Protein 3SJR (pdb70)

Organism: Chromobacterium violaceum (strain ATCC 12472 / DSM 30191 / JCM 1249 / CCUG 213 / NBRC 12614 / NCIMB 9131 / NCTC 9757 / MK) (NCBI:txid243365)

Solvent-accessible surface area: 23438 Å² total

Nearest PDB structures (foldseek):
  3sjr-assembly2_D  TM=1.009E+00  e=3.126E-13  Chromobacterium violaceum
  3sjr-assembly2_C  TM=8.314E-01  e=2.155E-11  Chromobacterium violaceum
  3sjr-assembly1_B  TM=8.268E-01  e=4.078E-11  Chromobacterium violaceum
  3sjr-assembly1_A  TM=8.185E-01  e=9.184E-11  Chromobacterium violaceum
  3sjr-assembly1_B  TM=1.009E+00  e=9.139E-14  Chromobacterium violaceum

Sequence (458 aa):
ISLSQGAQAAALLFSAADQISRLAELDIEPVRLPESELTGDSHSQHLLLGEILELYRQQHPDWTAPAIRQAFAPLARAGLERGYQEACQVLRQLNVYTPAVAGQLQGLLLLTQRLFEERLQIAISLSQGAQAAALLFSAADQISRLAELDIETGDSHSQHLLLGEILELYRQQHPDWTAPAIRQAFAPLARAGLERGYQEACQVLRQLNVYTPAVAGQLQGLLLLTQRLFEERLQIASLSQGAQAAALLFSAADQISRLAELDSELTGDSHSQHLLLGEILELYRQQHPDWTAPAIRQAFAPLARAGLERGYQEACQVLRQLNVYTPAVAGQLQGLLLLTQRLFEERLQIALSQGAQAAALLFSAADQISRLAELDDSHSQHLLLGEILELYRQQHPDWTAPAIRQAFAPLARAGLERGYQEACQVLRQLNVYTPAVAGQLQGLLLLTQRLFEERLQI

CATH classification: 1.10.132.90

Secondary structure (DSSP, 8-state):
-TTHHHHHHHHHHHHH--HHHHHTT--PPPP--TT------HHHHHHHH-----HHHHT-SSS-HHHHHHHHHHHHHHHHHHHHHHHHHHHHHTT---HHHHHHHHHHHHHHHHHHHHHTT--/-HHHHHHHHHHHHHHH--HHHHHTT-------HHHHHHHH-----HHHHT-SSS-HHHHHHHHHHHHHHHHHHHHHHHHHHHHHTT---HHHHHHHHHHHHHHHHHHHHHHH--/-THHHHHHHHHHHHH--HHHHHTT--------HHHHHHHH-----HHHHT-TTS-HHHHHHHHHHHHHHHHHHHHHHHHHHHHHTT---HHHHHHHHHHHHHHHHHHHHHHH--/-HHHHHHHHHHHHH--HHHHHTT---HHHHHHHH-----HHHHT-TTS-HHHHHHHHHHHHHHHHHHHHHHHHHHHHHTT---HHHHHHHHHHHHHHHHHHHHHTT-

Foldseek 3Di:
DPVLVVVVVVVVVVLVCVVVCVVVVVPDDQFADPDDPDDDDVLLSSVSSCCVVCVLCVVCVVDDPLVSLVVVLVVSVVVLVVVLVVVQVSCVVVVNNDPVNVVVSVVSSVSNNVRVVRSSVDD/DVVLVVVVVVVVCVLVVCVVCVVVVPDDPPDDDLLVSVLSCVVVCVVCVVCVPDDPLRVLVVCLVVSLVVLVVVLVVVVVSCVVVVNCDPVNNVVSVVSSVVSNVVNVVVSVPD/DCLVVVVVVVVVVVVVCVVCVVVVHDVVDDDDPVLVVLLVVCVVCVQCVVVVPDDLVVCLVVCLVVSLVVLVVVLVVVQVSCVVVVNNDPVNVVVSVVSSVSSNVVNVVVSVDD/DVVVVVVVVVVQLVVVVVCVVVVHDVSVLVSVLVCCVVVVQCVVCVPDDPLVSLVVVLVVSLVVLVVVLVVVLVVCVVVVNNDPVVVVVSVCSSVVNNVVNVVVSPD

Structure (mmCIF, N/CA/C/O backbone):
data_3SJR
#
_entry.id   3SJR
#
_cell.length_a   95.366
_cell.length_b   109.471
_cell.length_c   151.599
_cell.angle_alpha   90.000
_cell.angle_beta   90.000
_cell.angle_gamma   90.000
#
_symmetry.space_group_name_H-M   'C 2 2 21'
#
loop_
_entity.id
_entity.type
_entity.pdbx_description
1 polymer 'Uncharacterized protein'
2 water water
#
loop_
_atom_site.group_PDB
_atom_site.id
_atom_site.type_symbol
_atom_site.label_atom_id
_atom_site.label_alt_id
_atom_site.label_comp_id
_atom_site.label_asym_id
_atom_site.label_entity_id
_atom_site.label_seq_id
_atom_site.pdbx_PDB_ins_code
_atom_site.Cartn_x
_atom_site.Cartn_y
_atom_site.Cartn_z
_atom_site.occupancy
_atom_site.B_iso_or_equiv
_atom_site.auth_seq_id
_atom_site.auth_comp_id
_atom_site.auth_asym_id
_atom_site.auth_atom_id
_atom_site.pdbx_PDB_model_num
ATOM 1 N N . ILE A 1 50 ? 0.995 11.384 121.551 1.00 90.88 47 ILE A N 1
ATOM 2 C CA . ILE A 1 50 ? 2.280 10.984 122.218 1.00 90.62 47 ILE A CA 1
ATOM 3 C C . ILE A 1 50 ? 2.052 9.746 123.118 1.00 89.92 47 ILE A C 1
ATOM 4 O O . ILE A 1 50 ? 2.848 9.476 124.038 1.00 90.52 47 ILE A O 1
ATOM 9 N N . SER A 1 51 ? 0.970 9.000 122.849 1.00 136.80 48 SER A N 1
ATOM 10 C CA . SER A 1 51 ? 0.596 7.824 123.658 1.00 130.97 48 SER A CA 1
ATOM 11 C C . SER A 1 51 ? 1.175 6.506 123.124 1.00 129.21 48 SER A C 1
ATOM 12 O O . SER A 1 51 ? 0.450 5.534 122.857 1.00 128.49 48 SER A O 1
ATOM 15 N N . LEU A 1 52 ? 2.496 6.495 122.964 1.00 128.20 49 LEU A N 1
ATOM 16 C CA . LEU A 1 52 ? 3.260 5.260 122.855 1.00 125.40 49 LEU A CA 1
ATOM 17 C C . LEU A 1 52 ? 3.243 4.685 124.252 1.00 119.61 49 LEU A C 1
ATOM 18 O O . LEU A 1 52 ? 3.528 3.509 124.472 1.00 117.55 49 LEU A O 1
ATOM 23 N N . SER A 1 53 ? 2.911 5.575 125.183 1.00 117.00 50 SER A N 1
ATOM 24 C CA . SER A 1 53 ? 2.674 5.295 126.588 1.00 112.37 50 SER A CA 1
ATOM 25 C C . SER A 1 53 ? 1.625 4.203 126.839 1.00 108.93 50 SER A C 1
ATOM 26 O O . SER A 1 53 ? 1.796 3.369 127.726 1.00 106.57 50 SER A O 1
ATOM 29 N N . GLN A 1 54 ? 0.540 4.199 126.073 1.00 108.59 51 GLN A N 1
ATOM 30 C CA . GLN A 1 54 ? -0.450 3.140 126.241 1.00 105.90 51 GLN A CA 1
ATOM 31 C C . GLN A 1 54 ? -0.042 1.861 125.504 1.00 104.08 51 GLN A C 1
ATOM 32 O O . GLN A 1 54 ? -0.567 0.785 125.782 1.00 102.72 51 GLN A O 1
ATOM 38 N N . GLY A 1 55 ? 0.904 1.987 124.579 1.00 104.17 52 GLY A N 1
ATOM 39 C CA . GLY A 1 55 ? 1.546 0.829 123.970 1.00 102.13 52 GLY A CA 1
ATOM 40 C C . GLY A 1 55 ? 2.469 0.156 124.966 1.00 98.04 52 GLY A C 1
ATOM 41 O O . GLY A 1 55 ? 2.422 -1.051 125.154 1.00 96.39 52 GLY A O 1
ATOM 42 N N . ALA A 1 56 ? 3.302 0.948 125.627 1.00 97.00 53 ALA A N 1
ATOM 43 C CA . ALA A 1 56 ? 4.251 0.423 126.611 1.00 94.49 53 ALA A CA 1
ATOM 44 C C . ALA A 1 56 ? 3.575 -0.405 127.701 1.00 91.01 53 ALA A C 1
ATOM 45 O O . ALA A 1 56 ? 4.023 -1.495 128.023 1.00 90.06 53 ALA A O 1
ATOM 47 N N . GLN A 1 57 ? 2.487 0.120 128.244 1.00 89.76 54 GLN A N 1
ATOM 48 C CA . GLN A 1 57 ? 1.720 -0.540 129.299 1.00 87.51 54 GLN A CA 1
ATOM 49 C C . GLN A 1 57 ? 1.155 -1.896 128.861 1.00 85.46 54 GLN A C 1
ATOM 50 O O . GLN A 1 57 ? 1.136 -2.858 129.632 1.00 84.03 54 GLN A O 1
ATOM 56 N N . ALA A 1 58 ? 0.692 -1.948 127.620 1.00 85.30 55 ALA A N 1
ATOM 57 C CA . ALA A 1 58 ? 0.170 -3.168 127.051 1.00 84.27 55 ALA A CA 1
ATOM 58 C C . ALA A 1 58 ? 1.275 -4.200 127.065 1.00 82.31 55 ALA A C 1
ATOM 59 O O . ALA A 1 58 ? 1.146 -5.256 127.686 1.00 80.94 55 ALA A O 1
ATOM 61 N N . ALA A 1 59 ? 2.374 -3.859 126.401 1.00 82.36 56 ALA A N 1
ATOM 62 C CA . ALA A 1 59 ? 3.501 -4.752 126.239 1.00 81.17 56 ALA A CA 1
ATOM 63 C C . ALA A 1 59 ? 4.013 -5.258 127.575 1.00 78.87 56 ALA A C 1
ATOM 64 O O . ALA A 1 59 ? 4.449 -6.392 127.672 1.00 78.10 56 ALA A O 1
ATOM 66 N N . ALA A 1 60 ? 3.952 -4.417 128.604 1.00 78.10 57 ALA A N 1
ATOM 67 C CA . ALA A 1 60 ? 4.517 -4.755 129.905 1.00 77.14 57 ALA A CA 1
ATOM 68 C C . ALA A 1 60 ? 3.659 -5.817 130.525 1.00 75.48 57 ALA A C 1
ATOM 69 O O . ALA A 1 60 ? 4.160 -6.843 130.979 1.00 75.89 57 ALA A O 1
ATOM 71 N N . LEU A 1 61 ? 2.355 -5.579 130.508 1.00 74.40 58 LEU A N 1
ATOM 72 C CA . LEU A 1 61 ? 1.390 -6.549 130.998 1.00 73.27 58 LEU A CA 1
ATOM 73 C C . LEU A 1 61 ? 1.565 -7.928 130.358 1.00 71.98 58 LEU A C 1
ATOM 74 O O . LEU A 1 61 ? 1.625 -8.933 131.054 1.00 71.53 58 LEU A O 1
ATOM 79 N N . LEU A 1 62 ? 1.665 -7.963 129.034 1.00 71.83 59 LEU A N 1
ATOM 80 C CA . LEU A 1 62 ? 1.961 -9.194 128.312 1.00 71.25 59 LEU A CA 1
ATOM 81 C C . LEU A 1 62 ? 3.299 -9.799 128.769 1.00 71.28 59 LEU A C 1
ATOM 82 O O . LEU A 1 62 ? 3.395 -11.008 129.034 1.00 70.90 59 LEU A O 1
ATOM 87 N N . PHE A 1 63 ? 4.325 -8.957 128.889 1.00 72.16 60 PHE A N 1
ATOM 88 C CA . PHE A 1 63 ? 5.645 -9.459 129.244 1.00 72.65 60 PHE A CA 1
ATOM 89 C C . PHE A 1 63 ? 5.570 -10.170 130.570 1.00 72.69 60 PHE A C 1
ATOM 90 O O . PHE A 1 63 ? 5.967 -11.328 130.687 1.00 72.63 60 PHE A O 1
ATOM 98 N N . SER A 1 64 ? 5.047 -9.451 131.555 1.00 73.05 61 SER A N 1
ATOM 99 C CA . SER A 1 64 ? 5.026 -9.913 132.919 1.00 74.59 61 SER A CA 1
ATOM 100 C C . SER A 1 64 ? 4.146 -11.154 133.063 1.00 73.83 61 SER A C 1
ATOM 101 O O . SER A 1 64 ? 4.488 -12.082 133.799 1.00 75.17 61 SER A O 1
ATOM 104 N N . ALA A 1 65 ? 3.023 -11.192 132.353 1.00 72.35 62 ALA A N 1
ATOM 105 C CA . ALA A 1 65 ? 2.117 -12.292 132.546 1.00 72.07 62 ALA A CA 1
ATOM 106 C C . ALA A 1 65 ? 2.754 -13.515 131.928 1.00 71.98 62 ALA A C 1
ATOM 107 O O . ALA A 1 65 ? 2.800 -14.577 132.555 1.00 72.92 62 ALA A O 1
ATOM 109 N N . ALA A 1 66 ? 3.294 -13.349 130.723 1.00 71.89 63 ALA A N 1
ATOM 110 C CA . ALA A 1 66 ? 3.840 -14.474 129.962 1.00 72.24 63 ALA A CA 1
ATOM 111 C C . ALA A 1 66 ? 5.059 -15.084 130.636 1.00 73.82 63 ALA A C 1
ATOM 112 O O . ALA A 1 66 ? 5.174 -16.297 130.775 1.00 74.25 63 ALA A O 1
ATOM 122 N N . ASP A 1 68 ? 5.705 -15.136 133.568 1.00 78.75 65 ASP A N 1
ATOM 123 C CA . ASP A 1 68 ? 5.175 -15.947 134.657 1.00 80.52 65 ASP A CA 1
ATOM 124 C C . ASP A 1 68 ? 4.654 -17.288 134.147 1.00 78.73 65 ASP A C 1
ATOM 125 O O . ASP A 1 68 ? 5.102 -18.360 134.574 1.00 80.25 65 ASP A O 1
ATOM 130 N N . GLN A 1 69 ? 3.699 -17.210 133.234 1.00 75.95 66 GLN A N 1
ATOM 131 C CA . GLN A 1 69 ? 3.014 -18.381 132.769 1.00 74.83 66 GLN A CA 1
ATOM 132 C C . GLN A 1 69 ? 4.005 -19.403 132.299 1.00 74.52 66 GLN A C 1
ATOM 133 O O . GLN A 1 69 ? 3.940 -20.556 132.714 1.00 75.87 66 GLN A O 1
ATOM 139 N N . ILE A 1 70 ? 4.933 -18.970 131.455 1.00 73.53 67 ILE A N 1
ATOM 140 C CA . ILE A 1 70 ? 5.904 -19.864 130.866 1.00 73.57 67 ILE A CA 1
ATOM 141 C C . ILE A 1 70 ? 6.840 -20.397 131.926 1.00 76.10 67 ILE A C 1
ATOM 142 O O . ILE A 1 70 ? 6.995 -21.598 132.056 1.00 76.86 67 ILE A O 1
ATOM 147 N N . SER A 1 71 ? 7.445 -19.509 132.704 1.00 78.22 68 SER A N 1
ATOM 148 C CA . SER A 1 71 ? 8.359 -19.937 133.758 1.00 81.75 68 SER A CA 1
ATOM 149 C C . SER A 1 71 ? 7.711 -21.024 134.602 1.00 82.34 68 SER A C 1
ATOM 150 O O . SER A 1 71 ? 8.385 -21.951 135.044 1.00 85.01 68 SER A O 1
ATOM 153 N N . ARG A 1 72 ? 6.403 -20.917 134.805 1.00 80.76 69 ARG A N 1
ATOM 154 C CA . ARG A 1 72 ? 5.669 -21.933 135.554 1.00 82.68 69 ARG A CA 1
ATOM 155 C C . ARG A 1 72 ? 5.540 -23.249 134.789 1.00 81.10 69 ARG A C 1
ATOM 156 O O . ARG A 1 72 ? 5.770 -24.328 135.330 1.00 82.49 69 ARG A O 1
ATOM 164 N N . LEU A 1 73 ? 5.168 -23.134 133.521 1.00 78.75 70 LEU A N 1
ATOM 165 C CA . LEU A 1 73 ? 4.860 -24.277 132.688 1.00 78.26 70 LEU A CA 1
ATOM 166 C C . LEU A 1 73 ? 6.099 -25.100 132.340 1.00 80.27 70 LEU A C 1
ATOM 167 O O . LEU A 1 73 ? 6.023 -26.319 132.110 1.00 80.61 70 LEU A O 1
ATOM 172 N N . ALA A 1 74 ? 7.242 -24.425 132.326 1.00 82.41 71 ALA A N 1
ATOM 173 C CA . ALA A 1 74 ? 8.506 -25.052 132.029 1.00 85.33 71 ALA A CA 1
ATOM 174 C C . ALA A 1 74 ? 9.150 -25.605 133.291 1.00 89.91 71 ALA A C 1
ATOM 175 O O . ALA A 1 74 ? 10.246 -26.155 133.241 1.00 92.86 71 ALA A O 1
ATOM 177 N N . GLU A 1 75 ? 8.464 -25.468 134.422 1.00 92.01 72 GLU A N 1
ATOM 178 C CA . GLU A 1 75 ? 8.968 -25.944 135.708 1.00 97.97 72 GLU A CA 1
ATOM 179 C C . GLU A 1 75 ? 10.335 -25.331 136.021 1.00 103.16 72 GLU A C 1
ATOM 180 O O . GLU A 1 75 ? 11.146 -25.885 136.773 1.00 107.93 72 GLU A O 1
ATOM 186 N N . LEU A 1 76 ? 10.572 -24.167 135.421 1.00 103.38 73 LEU A N 1
ATOM 187 C CA . LEU A 1 76 ? 11.737 -23.354 135.733 1.00 109.01 73 LEU A CA 1
ATOM 188 C C . LEU A 1 76 ? 11.507 -22.651 137.054 1.00 113.11 73 LEU A C 1
ATOM 189 O O . LEU A 1 76 ? 12.466 -22.267 137.733 1.00 118.89 73 LEU A O 1
ATOM 194 N N . ASP A 1 77 ? 10.227 -22.479 137.391 1.00 111.54 74 ASP A N 1
ATOM 195 C CA . ASP A 1 77 ? 9.774 -22.007 138.705 1.00 115.80 74 ASP A CA 1
ATOM 196 C C . ASP A 1 77 ? 10.740 -22.427 139.858 1.00 123.72 74 ASP A C 1
ATOM 197 O O . ASP A 1 77 ? 10.595 -23.492 140.482 1.00 126.51 74 ASP A O 1
ATOM 202 N N . ILE A 1 78 ? 11.748 -21.587 140.094 1.00 114.57 75 ILE A N 1
ATOM 203 C CA . ILE A 1 78 ? 12.783 -21.845 141.095 1.00 114.28 75 ILE A CA 1
ATOM 204 C C . ILE A 1 78 ? 12.210 -21.486 142.466 1.00 114.00 75 ILE A C 1
ATOM 205 O O . ILE A 1 78 ? 11.602 -20.423 142.630 1.00 112.61 75 ILE A O 1
ATOM 210 N N . GLU A 1 79 ? 12.384 -22.377 143.441 1.00 115.92 76 GLU A N 1
ATOM 211 C CA . GLU A 1 79 ? 11.953 -22.109 144.818 1.00 115.92 76 GLU A CA 1
ATOM 212 C C . GLU A 1 79 ? 12.621 -20.817 145.333 1.00 112.45 76 GLU A C 1
ATOM 213 O O . GLU A 1 79 ? 13.854 -20.694 145.282 1.00 111.61 76 GLU A O 1
ATOM 219 N N . PRO A 1 80 ? 11.814 -19.842 145.804 1.00 110.85 77 PRO A N 1
ATOM 220 C CA . PRO A 1 80 ? 12.362 -18.528 146.206 1.00 107.75 77 PRO A CA 1
ATOM 221 C C . PRO A 1 80 ? 13.506 -18.649 147.222 1.00 107.08 77 PRO A C 1
ATOM 222 O O . PRO A 1 80 ? 13.317 -19.207 148.310 1.00 108.82 77 PRO A O 1
ATOM 226 N N . VAL A 1 81 ? 14.684 -18.140 146.863 1.00 104.82 78 VAL A N 1
ATOM 227 C CA . VAL A 1 81 ? 15.865 -18.244 147.733 1.00 103.89 78 VAL A CA 1
ATOM 228 C C . VAL A 1 81 ? 15.855 -17.151 148.811 1.00 101.83 78 VAL A C 1
ATOM 229 O O . VAL A 1 81 ? 15.742 -15.960 148.496 1.00 99.70 78 VAL A O 1
ATOM 233 N N . ARG A 1 82 ? 15.966 -17.572 150.075 1.00 102.13 79 ARG A N 1
ATOM 234 C CA . ARG A 1 82 ? 15.820 -16.673 151.223 1.00 100.52 79 ARG A CA 1
ATOM 235 C C . ARG A 1 82 ? 16.827 -16.893 152.336 1.00 101.20 79 ARG A C 1
ATOM 236 O O . ARG A 1 82 ? 17.264 -18.011 152.574 1.00 102.91 79 ARG A O 1
ATOM 244 N N . LEU A 1 83 ? 17.177 -15.808 153.025 1.00 100.01 80 LEU A N 1
ATOM 245 C CA . LEU A 1 83 ? 17.865 -15.894 154.312 1.00 100.94 80 LEU A CA 1
ATOM 246 C C . LEU A 1 83 ? 16.992 -16.681 155.272 1.00 102.50 80 LEU A C 1
ATOM 247 O O . LEU A 1 83 ? 15.846 -16.294 155.511 1.00 102.06 80 LEU A O 1
ATOM 252 N N . PRO A 1 84 ? 17.525 -17.787 155.822 1.00 104.62 81 PRO A N 1
ATOM 253 C CA . PRO A 1 84 ? 16.795 -18.656 156.757 1.00 106.68 81 PRO A CA 1
ATOM 254 C C . PRO A 1 84 ? 16.099 -17.880 157.874 1.00 106.69 81 PRO A C 1
ATOM 255 O O . PRO A 1 84 ? 15.017 -18.274 158.308 1.00 107.84 81 PRO A O 1
ATOM 259 N N . GLU A 1 85 ? 16.706 -16.777 158.313 1.00 105.47 82 GLU A N 1
ATOM 260 C CA . GLU A 1 85 ? 16.124 -15.935 159.354 1.00 105.35 82 GLU A CA 1
ATOM 261 C C . GLU A 1 85 ? 15.747 -14.535 158.887 1.00 102.40 82 GLU A C 1
ATOM 262 O O . GLU A 1 85 ? 15.949 -13.560 159.603 1.00 102.77 82 GLU A O 1
ATOM 268 N N . SER A 1 86 ? 15.190 -14.437 157.692 1.00 99.84 83 SER A N 1
ATOM 269 C CA . SER A 1 86 ? 14.716 -13.164 157.188 1.00 97.27 83 SER A CA 1
ATOM 270 C C . SER A 1 86 ? 13.675 -12.588 158.139 1.00 97.53 83 SER A C 1
ATOM 271 O O . SER A 1 86 ? 12.759 -13.279 158.564 1.00 98.71 83 SER A O 1
ATOM 274 N N . GLU A 1 87 ? 13.830 -11.319 158.484 1.00 96.86 84 GLU A N 1
ATOM 275 C CA . GLU A 1 87 ? 12.832 -10.622 159.293 1.00 97.12 84 GLU A CA 1
ATOM 276 C C . GLU A 1 87 ? 11.746 -10.022 158.397 1.00 94.78 84 GLU A C 1
ATOM 277 O O . GLU A 1 87 ? 10.724 -9.529 158.888 1.00 95.45 84 GLU A O 1
ATOM 279 N N . LEU A 1 88 ? 11.979 -10.085 157.084 1.00 92.09 85 LEU A N 1
ATOM 280 C CA . LEU A 1 88 ? 11.143 -9.449 156.072 1.00 89.41 85 LEU A CA 1
ATOM 281 C C . LEU A 1 88 ? 10.090 -10.383 155.524 1.00 89.09 85 LEU A C 1
ATOM 282 O O . LEU A 1 88 ? 10.343 -11.563 155.328 1.00 90.14 85 LEU A O 1
ATOM 287 N N . THR A 1 89 ? 8.912 -9.849 155.245 1.00 88.03 86 THR A N 1
ATOM 288 C CA . THR A 1 89 ? 7.899 -10.622 154.555 1.00 88.10 86 THR A CA 1
ATOM 289 C C . THR A 1 89 ? 7.627 -9.997 153.184 1.00 86.05 86 THR A C 1
ATOM 290 O O . THR A 1 89 ? 7.324 -8.809 153.096 1.00 85.42 86 THR A O 1
ATOM 292 N N . GLY A 1 90 ? 7.766 -10.784 152.120 1.00 85.27 87 GLY A N 1
ATOM 293 C CA . GLY A 1 90 ? 7.449 -10.322 150.764 1.00 83.66 87 GLY A CA 1
ATOM 294 C C . GLY A 1 90 ? 5.994 -10.554 150.394 1.00 84.57 87 GLY A C 1
ATOM 295 O O . GLY A 1 90 ? 5.228 -11.070 151.193 1.00 86.40 87 GLY A O 1
ATOM 296 N N . ASP A 1 91 ? 5.606 -10.136 149.192 1.00 83.66 88 ASP A N 1
ATOM 297 C CA . ASP A 1 91 ? 4.300 -10.456 148.610 1.00 84.60 88 ASP A CA 1
ATOM 298 C C . ASP A 1 91 ? 4.565 -11.058 147.249 1.00 84.46 88 ASP A C 1
ATOM 299 O O . ASP A 1 91 ? 5.713 -11.280 146.886 1.00 83.33 88 ASP A O 1
ATOM 304 N N . SER A 1 92 ? 3.519 -11.326 146.481 1.00 86.04 89 SER A N 1
ATOM 305 C CA . SER A 1 92 ? 3.731 -11.984 145.197 1.00 86.55 89 SER A CA 1
ATOM 306 C C . SER A 1 92 ? 4.466 -11.065 144.234 1.00 84.31 89 SER A C 1
ATOM 307 O O . SER A 1 92 ? 5.321 -11.514 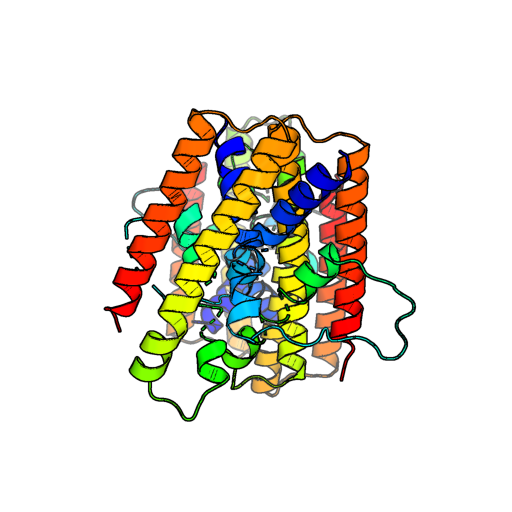143.483 1.00 84.32 89 SER A O 1
ATOM 310 N N . HIS A 1 93 ? 4.159 -9.776 144.285 1.00 83.04 90 HIS A N 1
ATOM 311 C CA . HIS A 1 93 ? 4.829 -8.801 143.425 1.00 81.30 90 HIS A CA 1
ATOM 312 C C . HIS A 1 93 ? 6.326 -8.829 143.577 1.00 79.00 90 HIS A C 1
ATOM 313 O O . HIS A 1 93 ? 7.045 -8.930 142.585 1.00 78.71 90 HIS A O 1
ATOM 320 N N . SER A 1 94 ? 6.782 -8.747 144.819 1.00 77.64 91 SER A N 1
ATOM 321 C CA . SER A 1 94 ? 8.203 -8.791 145.116 1.00 76.32 91 SER A CA 1
ATOM 322 C C . SER A 1 94 ? 8.787 -10.150 144.754 1.00 76.77 91 SER A C 1
ATOM 323 O O . SER A 1 94 ? 9.933 -10.242 144.313 1.00 76.22 91 SER A O 1
ATOM 326 N N . GLN A 1 95 ? 7.983 -11.194 144.933 1.00 78.04 92 GLN A N 1
ATOM 327 C CA . GLN A 1 95 ? 8.440 -12.552 144.749 1.00 78.89 92 GLN A CA 1
ATOM 328 C C . GLN A 1 95 ? 8.707 -12.789 143.276 1.00 78.73 92 GLN A C 1
ATOM 329 O O . GLN A 1 95 ? 9.719 -13.385 142.908 1.00 78.72 92 GLN A O 1
ATOM 335 N N . HIS A 1 96 ? 7.781 -12.315 142.447 1.00 78.95 93 HIS A N 1
ATOM 336 C CA . HIS A 1 96 ? 7.885 -12.367 140.997 1.00 79.06 93 HIS A CA 1
ATOM 337 C C . HIS A 1 96 ? 9.215 -11.710 140.651 1.00 77.21 93 HIS A C 1
ATOM 338 O O . HIS A 1 96 ? 10.090 -12.337 140.053 1.00 76.99 93 HIS A O 1
ATOM 345 N N . LEU A 1 97 ? 9.374 -10.464 141.103 1.00 75.85 94 LEU A N 1
ATOM 346 C CA . LEU A 1 97 ? 10.560 -9.662 140.851 1.00 74.22 94 LEU A CA 1
ATOM 347 C C . LEU A 1 97 ? 11.851 -10.372 141.220 1.00 73.89 94 LEU A C 1
ATOM 348 O O . LEU A 1 97 ? 12.766 -10.438 140.412 1.00 74.17 94 LEU A O 1
ATOM 353 N N . LEU A 1 98 ? 11.921 -10.914 142.429 1.00 73.85 95 LEU A N 1
ATOM 354 C CA . LEU A 1 98 ? 13.075 -11.697 142.841 1.00 74.04 95 LEU A CA 1
ATOM 355 C C . LEU A 1 98 ? 13.310 -12.931 141.979 1.00 75.91 95 LEU A C 1
ATOM 356 O O . LEU A 1 98 ? 14.442 -13.221 141.602 1.00 76.06 95 LEU A O 1
ATOM 361 N N . LEU A 1 99 ? 12.257 -13.687 141.693 1.00 78.08 96 LEU A N 1
ATOM 362 C CA . LEU A 1 99 ? 12.433 -14.851 140.850 1.00 80.51 96 LEU A CA 1
ATOM 363 C C . LEU A 1 99 ? 13.029 -14.399 139.531 1.00 80.65 96 LEU A C 1
ATOM 364 O O . LEU A 1 99 ? 13.842 -15.096 138.937 1.00 81.43 96 LEU A O 1
ATOM 369 N N . GLY A 1 100 ? 12.622 -13.219 139.086 1.00 80.48 97 GLY A N 1
ATOM 370 C CA . GLY A 1 100 ? 13.103 -12.682 137.828 1.00 81.47 97 GLY A CA 1
ATOM 371 C C . GLY A 1 100 ? 14.601 -12.477 137.875 1.00 81.13 97 GLY A C 1
ATOM 372 O O . GLY A 1 100 ? 15.340 -12.916 136.977 1.00 82.06 97 GLY A O 1
ATOM 381 N N . GLU A 1 102 ? 16.661 -13.767 139.780 1.00 81.44 99 GLU A N 1
ATOM 382 C CA . GLU A 1 102 ? 17.330 -15.039 140.008 1.00 82.44 99 GLU A CA 1
ATOM 383 C C . GLU A 1 102 ? 17.774 -15.620 138.701 1.00 82.97 99 GLU A C 1
ATOM 384 O O . GLU A 1 102 ? 18.928 -16.032 138.556 1.00 83.48 99 GLU A O 1
ATOM 390 N N . ILE A 1 103 ? 16.844 -15.650 137.754 1.00 83.11 100 ILE A N 1
ATOM 391 C CA . ILE A 1 103 ? 17.092 -16.205 136.431 1.00 84.39 100 ILE A CA 1
ATOM 392 C C . ILE A 1 103 ? 18.235 -15.438 135.772 1.00 83.58 100 ILE A C 1
ATOM 393 O O . ILE A 1 103 ? 19.206 -16.030 135.276 1.00 84.54 100 ILE A O 1
ATOM 398 N N . LEU A 1 104 ? 18.111 -14.114 135.790 1.00 81.96 101 LEU A N 1
ATOM 399 C CA . LEU A 1 104 ? 19.125 -13.228 135.240 1.00 81.17 101 LEU A CA 1
ATOM 400 C C . LEU A 1 104 ? 20.499 -13.531 135.817 1.00 81.09 101 LEU A C 1
ATOM 401 O O . LEU A 1 104 ? 21.440 -13.796 135.070 1.00 82.09 101 LEU A O 1
ATOM 414 N N . GLU A 1 106 ? 21.388 -16.312 137.322 1.00 83.34 103 GLU A N 1
ATOM 415 C CA . GLU A 1 106 ? 21.749 -17.680 137.011 1.00 85.30 103 GLU A CA 1
ATOM 416 C C . GLU A 1 106 ? 22.388 -17.739 135.640 1.00 86.46 103 GLU A C 1
ATOM 417 O O . GLU A 1 106 ? 23.437 -18.359 135.469 1.00 87.44 103 GLU A O 1
ATOM 423 N N . LEU A 1 107 ? 21.760 -17.073 134.675 1.00 86.55 104 LEU A N 1
ATOM 424 C CA . LEU A 1 107 ? 22.255 -17.062 133.302 1.00 88.16 104 LEU A CA 1
ATOM 425 C C . LEU A 1 107 ? 23.546 -16.244 133.176 1.00 87.91 104 LEU A C 1
ATOM 426 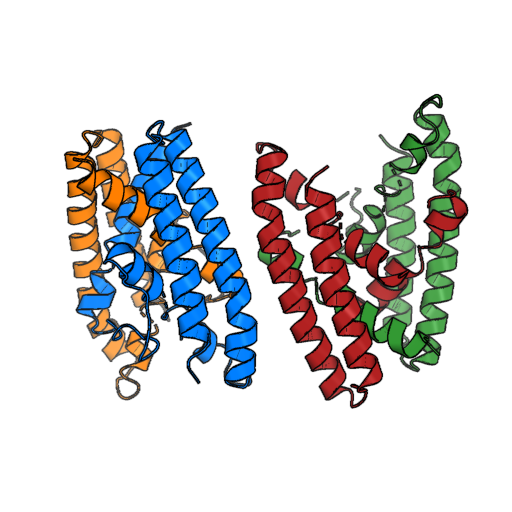O O . LEU A 1 107 ? 24.422 -16.567 132.377 1.00 89.62 104 LEU A O 1
ATOM 431 N N . TYR A 1 108 ? 23.666 -15.189 133.969 1.00 86.43 105 TYR A N 1
ATOM 432 C CA . TYR A 1 108 ? 24.892 -14.426 134.005 1.00 86.51 105 TYR A CA 1
ATOM 433 C C . TYR A 1 108 ? 26.020 -15.378 134.383 1.00 88.53 105 TYR A C 1
ATOM 434 O O . TYR A 1 108 ? 27.076 -15.382 133.752 1.00 89.71 105 TYR A O 1
ATOM 443 N N . ARG A 1 109 ? 25.758 -16.202 135.400 1.00 89.47 106 ARG A N 1
ATOM 444 C CA . ARG A 1 109 ? 26.707 -17.179 135.925 1.00 91.98 106 ARG A CA 1
ATOM 445 C C . ARG A 1 109 ? 27.175 -18.095 134.812 1.00 94.35 106 ARG A C 1
ATOM 446 O O . ARG A 1 109 ? 28.357 -18.138 134.487 1.00 95.56 106 ARG A O 1
ATOM 454 N N . GLN A 1 110 ? 26.227 -18.815 134.229 1.00 95.77 107 GLN A N 1
ATOM 455 C CA . GLN A 1 110 ? 26.481 -19.688 133.096 1.00 98.78 107 GLN A CA 1
ATOM 456 C C . GLN A 1 110 ? 27.309 -19.024 132.002 1.00 99.89 107 GLN A C 1
ATOM 457 O O . GLN A 1 110 ? 28.183 -19.650 131.419 1.00 102.02 107 GLN A O 1
ATOM 463 N N . GLN A 1 111 ? 27.053 -17.748 131.756 1.00 99.41 108 GLN A N 1
ATOM 464 C CA . GLN A 1 111 ? 27.788 -16.992 130.750 1.00 101.07 108 GLN A CA 1
ATOM 465 C C . GLN A 1 111 ? 29.188 -16.536 131.185 1.00 102.04 108 GLN A C 1
ATOM 466 O O . GLN A 1 111 ? 29.914 -15.947 130.387 1.00 103.37 108 GLN A O 1
ATOM 472 N N . HIS A 1 112 ? 29.559 -16.782 132.439 1.00 102.25 109 HIS A N 1
ATOM 473 C CA . HIS A 1 112 ? 30.910 -16.462 132.917 1.00 103.94 109 HIS A CA 1
ATOM 474 C C . HIS A 1 112 ? 31.515 -17.649 133.672 1.00 105.60 109 HIS A C 1
ATOM 475 O O . HIS A 1 112 ? 31.648 -17.600 134.901 1.00 105.18 109 HIS A O 1
ATOM 482 N N . PRO A 1 113 ? 31.899 -18.717 132.937 1.00 109.78 110 PRO A N 1
ATOM 483 C CA . PRO A 1 113 ? 32.382 -19.949 133.566 1.00 112.92 110 PRO A CA 1
ATOM 484 C C . PRO A 1 113 ? 33.734 -19.762 134.255 1.00 116.23 110 PRO A C 1
ATOM 485 O O . PRO A 1 113 ? 33.948 -20.308 135.342 1.00 117.60 110 PRO A O 1
ATOM 489 N N . ASP A 1 114 ? 34.622 -18.987 133.624 1.00 117.88 111 ASP A N 1
ATOM 490 C CA . ASP A 1 114 ? 35.974 -18.730 134.127 1.00 121.34 111 ASP A CA 1
ATOM 491 C C . ASP A 1 114 ? 35.988 -17.994 135.459 1.00 120.08 111 ASP A C 1
ATOM 492 O O . ASP A 1 114 ? 36.926 -18.125 136.242 1.00 123.21 111 ASP A O 1
ATOM 497 N N . TRP A 1 115 ? 34.946 -17.215 135.708 1.00 115.90 112 TRP A N 1
ATOM 498 C CA . TRP A 1 115 ? 34.853 -16.441 136.936 1.00 114.83 112 TRP A CA 1
ATOM 499 C C . TRP A 1 115 ? 34.468 -17.278 138.152 1.00 114.73 112 TRP A C 1
ATOM 500 O O . TRP A 1 115 ? 33.645 -18.191 138.051 1.00 113.68 112 TRP A O 1
ATOM 511 N N . THR A 1 116 ? 35.070 -16.953 139.295 1.00 116.14 113 THR A N 1
ATOM 512 C CA . THR A 1 116 ? 34.725 -17.573 140.576 1.00 116.35 113 THR A CA 1
ATOM 513 C C . THR A 1 116 ? 33.287 -17.255 140.973 1.00 111.64 113 THR A C 1
ATOM 514 O O . THR A 1 116 ? 32.678 -16.348 140.423 1.00 108.45 113 THR A O 1
ATOM 518 N N . ALA A 1 117 ? 32.751 -17.995 141.937 1.00 111.58 114 ALA A N 1
ATOM 519 C CA . ALA A 1 117 ? 31.401 -17.739 142.431 1.00 107.79 114 ALA A CA 1
ATOM 520 C C . ALA A 1 117 ? 31.276 -16.349 143.072 1.00 106.18 114 ALA A C 1
ATOM 521 O O . ALA A 1 117 ? 30.350 -15.599 142.726 1.00 102.70 114 ALA A O 1
ATOM 523 N N . PRO A 1 118 ? 32.204 -15.988 143.993 1.00 108.83 115 PRO A N 1
ATOM 524 C CA . PRO A 1 118 ? 32.146 -14.654 144.621 1.00 107.70 115 PRO A CA 1
ATOM 525 C C . PRO A 1 118 ? 32.222 -13.492 143.615 1.00 105.01 115 PRO A C 1
ATOM 526 O O . PRO A 1 118 ? 31.331 -12.634 143.595 1.00 101.81 115 PRO A O 1
ATOM 530 N N . ALA A 1 119 ? 33.263 -13.485 142.782 1.00 106.23 116 ALA A N 1
ATOM 531 C CA . ALA A 1 119 ? 33.408 -12.477 141.746 1.00 104.36 116 ALA A CA 1
ATOM 532 C C . ALA A 1 119 ? 32.093 -12.316 141.004 1.00 99.54 116 ALA A C 1
ATOM 533 O O . ALA A 1 119 ? 31.677 -11.192 140.733 1.00 98.14 116 ALA A O 1
ATOM 535 N N . ILE A 1 120 ? 31.435 -13.439 140.706 1.00 97.43 117 ILE A N 1
ATOM 536 C CA . ILE A 1 120 ? 30.185 -13.439 139.956 1.00 92.97 117 ILE A CA 1
ATOM 537 C C . ILE A 1 120 ? 29.096 -12.683 140.699 1.00 90.05 117 ILE A C 1
ATOM 538 O O . ILE A 1 120 ? 28.385 -11.890 140.098 1.00 87.36 117 ILE A O 1
ATOM 540 N N . ARG A 1 121 ? 28.975 -12.912 142.005 1.00 90.91 118 ARG A N 1
ATOM 541 C CA . ARG A 1 121 ? 28.003 -12.175 142.819 1.00 88.84 118 ARG A CA 1
ATOM 542 C C . ARG A 1 121 ? 28.407 -10.716 142.908 1.00 88.42 118 ARG A C 1
ATOM 543 O O . ARG A 1 121 ? 27.568 -9.820 142.802 1.00 85.76 118 ARG A O 1
ATOM 551 N N . GLN A 1 122 ? 29.702 -10.491 143.095 1.00 91.00 119 GLN A N 1
ATOM 552 C CA . GLN A 1 122 ? 30.228 -9.146 143.216 1.00 91.88 119 GLN A CA 1
ATOM 553 C C . GLN A 1 122 ? 29.901 -8.301 141.991 1.00 89.12 119 GLN A C 1
ATOM 554 O O . GLN A 1 122 ? 29.384 -7.184 142.110 1.00 87.63 119 GLN A O 1
ATOM 560 N N . ALA A 1 123 ? 30.204 -8.854 140.821 1.00 88.14 120 ALA A N 1
ATOM 561 C CA . ALA A 1 123 ? 29.933 -8.189 139.568 1.00 85.86 120 ALA A CA 1
ATOM 562 C C . ALA A 1 123 ? 28.440 -7.996 139.347 1.00 81.94 120 ALA A C 1
ATOM 563 O O . ALA A 1 123 ? 28.022 -6.895 139.003 1.00 81.21 120 ALA A O 1
ATOM 565 N N . PHE A 1 124 ? 27.635 -9.041 139.560 1.00 79.75 121 PHE A N 1
ATOM 566 C CA . PHE A 1 124 ? 26.203 -8.972 139.239 1.00 75.99 121 PHE A CA 1
ATOM 567 C C . PHE A 1 124 ? 25.423 -7.988 140.118 1.00 75.38 121 PHE A C 1
ATOM 568 O O . PHE A 1 124 ? 24.483 -7.332 139.651 1.00 73.38 121 PHE A O 1
ATOM 576 N N . ALA A 1 125 ? 25.816 -7.897 141.387 1.00 77.54 122 ALA A N 1
ATOM 577 C CA . ALA A 1 125 ? 25.131 -7.056 142.367 1.00 77.47 122 ALA A CA 1
ATOM 578 C C . ALA A 1 125 ? 24.848 -5.618 141.881 1.00 77.34 122 ALA A C 1
ATOM 579 O O . ALA A 1 125 ? 23.683 -5.223 141.811 1.00 76.00 122 ALA A O 1
ATOM 581 N N . PRO A 1 126 ? 25.887 -4.839 141.514 1.00 79.25 123 PRO A N 1
ATOM 582 C CA . PRO A 1 126 ? 25.541 -3.479 141.148 1.00 79.14 123 PRO A CA 1
ATOM 583 C C . PRO A 1 126 ? 24.692 -3.394 139.876 1.00 77.15 123 PRO A C 1
ATOM 584 O O . PRO A 1 126 ? 23.787 -2.544 139.795 1.00 76.30 123 PRO A O 1
ATOM 588 N N . LEU A 1 127 ? 24.949 -4.264 138.902 1.00 76.64 124 LEU A N 1
ATOM 589 C CA . LEU A 1 127 ? 24.142 -4.235 137.680 1.00 75.05 124 LEU A CA 1
ATOM 590 C C . LEU A 1 127 ? 22.686 -4.483 138.049 1.00 73.00 124 LEU A C 1
ATOM 591 O O . LEU A 1 127 ? 21.780 -3.859 137.494 1.00 72.37 124 LEU A O 1
ATOM 596 N N . ALA A 1 128 ? 22.453 -5.363 139.015 1.00 72.49 125 ALA A N 1
ATOM 597 C CA . ALA A 1 128 ? 21.089 -5.653 139.386 1.00 70.66 125 ALA A CA 1
ATOM 598 C C . ALA A 1 128 ? 20.444 -4.444 140.046 1.00 70.50 125 ALA A C 1
ATOM 599 O O . ALA A 1 128 ? 19.333 -4.082 139.693 1.00 69.18 125 ALA A O 1
ATOM 601 N N . ARG A 1 129 ? 21.155 -3.805 140.974 1.00 72.62 126 ARG A N 1
ATOM 602 C CA . ARG A 1 129 ? 20.669 -2.582 141.641 1.00 73.64 126 ARG A CA 1
ATOM 603 C C . ARG A 1 129 ? 20.354 -1.496 140.621 1.00 72.52 126 ARG A C 1
ATOM 604 O O . ARG A 1 129 ? 19.263 -0.912 140.612 1.00 70.96 126 ARG A O 1
ATOM 612 N N . ALA A 1 130 ? 21.330 -1.261 139.753 1.00 73.24 127 ALA A N 1
ATOM 613 C CA . ALA A 1 130 ? 21.213 -0.275 138.702 1.00 73.49 127 ALA A CA 1
ATOM 614 C C . ALA A 1 130 ? 20.021 -0.573 137.800 1.00 71.18 127 ALA A C 1
ATOM 615 O O . ALA A 1 130 ? 19.192 0.303 137.546 1.00 71.19 127 ALA A O 1
ATOM 617 N N . GLY A 1 131 ? 19.926 -1.815 137.341 1.00 69.55 128 GLY A N 1
ATOM 618 C CA . GLY A 1 131 ? 18.793 -2.244 136.525 1.00 67.77 128 GLY A CA 1
ATOM 619 C C . GLY A 1 131 ? 17.436 -2.019 137.163 1.00 66.38 128 GLY A C 1
ATOM 620 O O . GLY A 1 131 ? 16.490 -1.609 136.503 1.00 65.78 128 GLY A O 1
ATOM 621 N N . LEU A 1 132 ? 17.349 -2.269 138.459 1.00 66.22 129 LEU A N 1
ATOM 622 C CA . LEU A 1 132 ? 16.100 -2.155 139.154 1.00 65.57 129 LEU A CA 1
ATOM 623 C C . LEU A 1 132 ? 15.702 -0.693 139.359 1.00 66.69 129 LEU A C 1
ATOM 624 O O . LEU A 1 132 ? 14.537 -0.329 139.174 1.00 65.68 129 LEU A O 1
ATOM 629 N N . GLU A 1 133 ? 16.671 0.144 139.729 1.00 68.72 130 GLU A N 1
ATOM 630 C CA . GLU A 1 133 ? 16.394 1.550 139.977 1.00 70.67 130 GLU A CA 1
ATOM 631 C C . GLU A 1 133 ? 15.978 2.194 138.658 1.00 70.34 130 GLU A C 1
ATOM 632 O O . GLU A 1 133 ? 15.011 2.960 138.612 1.00 70.91 130 GLU A O 1
ATOM 638 N N . ARG A 1 134 ? 16.663 1.839 137.574 1.00 70.02 131 ARG A N 1
ATOM 639 C CA . ARG A 1 134 ? 16.289 2.345 136.243 1.00 70.07 131 ARG A CA 1
ATOM 640 C C . ARG A 1 134 ? 14.926 1.846 135.813 1.00 69.12 131 ARG A C 1
ATOM 641 O O . ARG A 1 134 ? 14.094 2.628 135.371 1.00 69.59 131 ARG A O 1
ATOM 649 N N . GLY A 1 135 ? 14.704 0.539 135.973 1.00 68.29 132 GLY A N 1
ATOM 650 C CA . GLY A 1 135 ? 13.421 -0.084 135.679 1.00 67.76 132 GLY A CA 1
ATOM 651 C C . GLY A 1 135 ? 12.335 0.746 136.323 1.00 68.81 132 GLY A C 1
ATOM 652 O O . GLY A 1 135 ? 11.451 1.267 135.635 1.00 69.80 132 GLY A O 1
ATOM 653 N N . TYR A 1 136 ? 12.444 0.900 137.646 1.00 68.98 133 TYR A N 1
ATOM 654 C CA . TYR A 1 136 ? 11.543 1.721 138.436 1.00 69.58 133 TYR A CA 1
ATOM 655 C C . TYR A 1 136 ? 11.310 3.103 137.801 1.00 71.20 133 TYR A C 1
ATOM 656 O O . TYR A 1 136 ? 10.166 3.522 137.607 1.00 71.26 133 TYR A O 1
ATOM 665 N N . GLN A 1 137 ? 12.396 3.801 137.461 1.00 72.32 134 GLN A N 1
ATOM 666 C CA . GLN A 1 137 ? 12.281 5.140 136.886 1.00 74.37 134 GLN A CA 1
ATOM 667 C C . GLN A 1 137 ? 11.457 5.160 135.605 1.00 75.09 134 GLN A C 1
ATOM 668 O O . GLN A 1 137 ? 10.659 6.074 135.357 1.00 77.02 134 GLN A O 1
ATOM 674 N N . GLU A 1 138 ? 11.645 4.128 134.802 1.00 74.24 135 GLU A N 1
ATOM 675 C CA . GLU A 1 138 ? 10.872 3.972 133.593 1.00 74.97 135 GLU A CA 1
ATOM 676 C C . GLU A 1 138 ? 9.409 3.654 133.898 1.00 74.10 135 GLU A C 1
ATOM 677 O O . GLU A 1 138 ? 8.517 4.261 133.307 1.00 75.62 135 GLU A O 1
ATOM 683 N N . ALA A 1 139 ? 9.164 2.727 134.825 1.00 71.94 136 ALA A N 1
ATOM 684 C CA . ALA A 1 139 ? 7.792 2.395 135.224 1.00 71.91 136 ALA A CA 1
ATOM 685 C C . ALA A 1 139 ? 7.019 3.639 135.718 1.00 73.65 136 ALA A C 1
ATOM 686 O O . ALA A 1 139 ? 5.815 3.773 135.492 1.00 74.33 136 ALA A O 1
ATOM 688 N N . CYS A 1 140 ? 7.733 4.560 136.361 1.00 74.28 137 CYS A N 1
ATOM 689 C CA . CYS A 1 140 ? 7.117 5.753 136.884 1.00 76.25 137 CYS A CA 1
ATOM 690 C C . CYS A 1 140 ? 6.782 6.699 135.750 1.00 78.03 137 CYS A C 1
ATOM 691 O O . CYS A 1 140 ? 5.701 7.277 135.725 1.00 79.66 137 CYS A O 1
ATOM 694 N N . GLN A 1 141 ? 7.700 6.841 134.801 1.00 78.15 138 GLN A N 1
ATOM 695 C CA . GLN A 1 141 ? 7.498 7.758 133.685 1.00 80.60 138 GLN A CA 1
ATOM 696 C C . GLN A 1 141 ? 6.223 7.433 132.899 1.00 81.16 138 GLN A C 1
ATOM 697 O O . GLN A 1 141 ? 5.379 8.300 132.683 1.00 83.56 138 GLN A O 1
ATOM 703 N N . VAL A 1 142 ? 6.079 6.168 132.519 1.00 79.61 139 VAL A N 1
ATOM 704 C CA . VAL A 1 142 ? 4.872 5.649 131.868 1.00 80.40 139 VAL A CA 1
ATOM 705 C C . VAL A 1 142 ? 3.580 6.013 132.592 1.00 81.79 139 VAL A C 1
ATOM 706 O O . VAL A 1 142 ? 2.608 6.413 131.959 1.00 83.83 139 VAL A O 1
ATOM 710 N N . LEU A 1 143 ? 3.580 5.859 133.913 1.00 81.04 140 LEU A N 1
ATOM 711 C CA . LEU A 1 143 ? 2.405 6.133 134.731 1.00 82.97 140 LEU A CA 1
ATOM 712 C C . LEU A 1 143 ? 2.061 7.624 134.829 1.00 86.44 140 LEU A C 1
ATOM 713 O O . LEU A 1 143 ? 0.886 8.023 134.673 1.00 88.63 140 LEU A O 1
ATOM 718 N N . ARG A 1 144 ? 3.082 8.441 135.088 1.00 87.19 141 ARG A N 1
ATOM 719 C CA . ARG A 1 144 ? 2.928 9.874 135.008 1.00 90.86 141 ARG A CA 1
ATOM 720 C C . ARG A 1 144 ? 2.320 10.189 133.650 1.00 93.26 141 ARG A C 1
ATOM 721 O O . ARG A 1 144 ? 1.347 10.940 133.551 1.00 96.07 141 ARG A O 1
ATOM 729 N N . GLN A 1 145 ? 2.870 9.567 132.613 1.00 92.59 142 GLN A N 1
ATOM 730 C CA . GLN A 1 145 ? 2.445 9.842 131.249 1.00 95.73 142 GLN A CA 1
ATOM 731 C C . GLN A 1 145 ? 1.052 9.318 130.949 1.00 96.97 142 GLN A C 1
ATOM 732 O O . GLN A 1 145 ? 0.347 9.875 130.114 1.00 99.80 142 GLN A O 1
ATOM 738 N N . LEU A 1 146 ? 0.670 8.235 131.620 1.00 95.41 143 LEU A N 1
ATOM 739 C CA . LEU A 1 146 ? -0.668 7.669 131.465 1.00 97.21 143 LEU A CA 1
ATOM 740 C C . LEU A 1 146 ? -1.653 8.431 132.328 1.00 99.66 143 LEU A C 1
ATOM 741 O O . LEU A 1 146 ? -2.846 8.139 132.319 1.00 101.61 143 LEU A O 1
ATOM 746 N N . ASN A 1 147 ? -1.131 9.405 133.071 1.00 100.16 144 ASN A N 1
ATOM 747 C CA . ASN A 1 147 ? -1.915 10.249 133.974 1.00 102.77 144 ASN A CA 1
ATOM 748 C C . ASN A 1 147 ? -2.633 9.451 135.059 1.00 102.10 144 ASN A C 1
ATOM 749 O O . ASN A 1 147 ? -3.731 9.805 135.500 1.00 104.80 144 ASN A O 1
ATOM 754 N N . VAL A 1 148 ? -1.992 8.363 135.477 1.00 98.87 145 VAL A N 1
ATOM 755 C CA . VAL A 1 148 ? -2.558 7.460 136.473 1.00 98.26 145 VAL A CA 1
ATOM 756 C C . VAL A 1 148 ? -1.660 7.405 137.720 1.00 96.42 145 VAL A C 1
ATOM 757 O O . VAL A 1 148 ? -1.925 6.638 138.656 1.00 96.04 145 VAL A O 1
ATOM 761 N N . TYR A 1 149 ? -0.627 8.251 137.746 1.00 95.78 146 TYR A N 1
ATOM 762 C CA . TYR A 1 149 ? 0.363 8.245 138.828 1.00 94.02 146 TYR A CA 1
ATOM 763 C C . TYR A 1 149 ? -0.126 8.912 140.119 1.00 95.98 146 TYR A C 1
ATOM 764 O O . TYR A 1 149 ? 0.500 9.839 140.628 1.00 97.04 146 TYR A O 1
ATOM 773 N N . THR A 1 150 ? -1.242 8.416 140.648 1.00 96.90 147 THR A N 1
ATOM 774 C CA . THR A 1 150 ? -1.831 8.904 141.897 1.00 99.28 147 THR A CA 1
ATOM 775 C C . THR A 1 150 ? -0.820 8.883 143.053 1.00 98.27 147 THR A C 1
ATOM 776 O O . THR A 1 150 ? 0.203 8.208 142.967 1.00 95.53 147 THR A O 1
ATOM 780 N N . PRO A 1 151 ? -1.096 9.616 144.145 1.00 100.94 148 PRO A N 1
ATOM 781 C CA . PRO A 1 151 ? -0.222 9.488 145.321 1.00 100.56 148 PRO A CA 1
ATOM 782 C C . PRO A 1 151 ? -0.223 8.070 145.924 1.00 98.72 148 PRO A C 1
ATOM 783 O O . PRO A 1 151 ? 0.782 7.646 146.505 1.00 97.09 148 PRO A O 1
ATOM 787 N N . ALA A 1 152 ? -1.343 7.356 145.776 1.00 99.18 149 ALA A N 1
ATOM 788 C CA . ALA A 1 152 ? -1.504 6.000 146.309 1.00 98.03 149 ALA A CA 1
ATOM 789 C C . ALA A 1 152 ? -0.655 5.008 145.533 1.00 94.41 149 ALA A C 1
ATOM 790 O O . ALA A 1 152 ? 0.085 4.205 146.118 1.00 92.97 149 ALA A O 1
ATOM 792 N N . VAL A 1 153 ? -0.759 5.072 144.210 1.00 92.97 150 VAL A N 1
ATOM 793 C CA . VAL A 1 153 ? -0.006 4.172 143.372 1.00 89.96 150 VAL A CA 1
ATOM 794 C C . VAL A 1 153 ? 1.499 4.472 143.435 1.00 88.05 150 VAL A C 1
ATOM 795 O O . VAL A 1 153 ? 2.314 3.547 143.418 1.00 85.96 150 VAL A O 1
ATOM 799 N N . ALA A 1 154 ? 1.861 5.752 143.545 1.00 89.17 151 ALA A N 1
ATOM 800 C CA . ALA A 1 154 ? 3.269 6.145 143.650 1.00 87.98 151 ALA A CA 1
ATOM 801 C C . ALA A 1 154 ? 3.881 5.509 144.876 1.00 87.73 151 ALA A C 1
ATOM 802 O O . ALA A 1 154 ? 4.992 4.993 144.822 1.00 85.98 151 ALA A O 1
ATOM 804 N N . GLY A 1 155 ? 3.125 5.540 145.972 1.00 89.94 152 GLY A N 1
ATOM 805 C CA . GLY A 1 155 ? 3.573 5.024 147.255 1.00 90.70 152 GLY A CA 1
ATOM 806 C C . GLY A 1 155 ? 3.677 3.515 147.267 1.00 88.97 152 GLY A C 1
ATOM 807 O O . GLY A 1 155 ? 4.581 2.951 147.888 1.00 88.62 152 GLY A O 1
ATOM 808 N N . GLN A 1 156 ? 2.752 2.855 146.579 1.00 88.20 153 GLN A N 1
ATOM 809 C CA . GLN A 1 156 ? 2.735 1.403 146.565 1.00 86.88 153 GLN A CA 1
ATOM 810 C C . GLN A 1 156 ? 3.891 0.877 145.734 1.00 83.23 153 GLN A C 1
ATOM 811 O O . GLN A 1 156 ? 4.528 -0.110 146.091 1.00 82.52 153 GLN A O 1
ATOM 817 N N . LEU A 1 157 ? 4.162 1.551 144.627 1.00 81.16 154 LEU A N 1
ATOM 818 C CA . LEU A 1 157 ? 5.204 1.116 143.723 1.00 77.91 154 LEU A CA 1
ATOM 819 C C . LEU A 1 157 ? 6.558 1.355 144.361 1.00 76.93 154 LEU A C 1
ATOM 820 O O . LEU A 1 157 ? 7.427 0.494 144.328 1.00 75.75 154 LEU A O 1
ATOM 825 N N . GLN A 1 158 ? 6.723 2.527 144.959 1.00 77.62 155 GLN A N 1
ATOM 826 C CA . GLN A 1 158 ? 7.914 2.836 145.743 1.00 77.02 155 GLN A CA 1
ATOM 827 C C . GLN A 1 158 ? 8.187 1.770 146.807 1.00 76.20 155 GLN A C 1
ATOM 828 O O . GLN A 1 158 ? 9.273 1.206 146.867 1.00 75.23 155 GLN A O 1
ATOM 834 N N . GLY A 1 159 ? 7.189 1.487 147.631 1.00 76.68 156 GLY A N 1
ATOM 835 C CA . GLY A 1 159 ? 7.343 0.500 148.692 1.00 76.82 156 GLY A CA 1
ATOM 836 C C . GLY A 1 159 ? 7.853 -0.817 148.153 1.00 74.01 156 GLY A C 1
ATOM 837 O O . GLY A 1 159 ? 8.660 -1.494 148.792 1.00 74.20 156 GLY A O 1
ATOM 838 N N . LEU A 1 160 ? 7.388 -1.149 146.953 1.00 71.57 157 LEU A N 1
ATOM 839 C CA . LEU A 1 160 ? 7.744 -2.379 146.285 1.00 69.29 157 LEU A CA 1
ATOM 840 C C . LEU A 1 160 ? 9.208 -2.398 145.874 1.00 67.90 157 LEU A C 1
ATOM 841 O O . LEU A 1 160 ? 9.901 -3.395 146.097 1.00 68.34 157 LEU A O 1
ATOM 846 N N . LEU A 1 161 ? 9.679 -1.300 145.288 1.00 66.59 158 LEU A N 1
ATOM 847 C CA . LEU A 1 161 ? 11.097 -1.142 144.996 1.00 65.00 158 LEU A CA 1
ATOM 848 C C . LEU A 1 161 ? 11.922 -1.372 146.264 1.00 65.93 158 LEU A C 1
ATOM 849 O O . LEU A 1 161 ? 12.834 -2.215 146.290 1.00 65.59 158 LEU A O 1
ATOM 854 N N . LEU A 1 162 ? 11.581 -0.646 147.326 1.00 66.65 159 LEU A N 1
ATOM 855 C CA . LEU A 1 162 ? 12.362 -0.720 148.548 1.00 67.77 159 LEU A CA 1
ATOM 856 C C . LEU A 1 162 ? 12.373 -2.124 149.106 1.00 67.78 159 LEU A C 1
ATOM 857 O O . LEU A 1 162 ? 13.430 -2.622 149.516 1.00 68.79 159 LEU A O 1
ATOM 862 N N . LEU A 1 163 ? 11.211 -2.777 149.071 1.00 66.86 160 LEU A N 1
ATOM 863 C CA . LEU A 1 163 ? 11.082 -4.149 149.528 1.00 66.91 160 LEU A CA 1
ATOM 864 C C . LEU A 1 163 ? 11.971 -5.079 148.724 1.00 65.32 160 LEU A C 1
ATOM 865 O O . LEU A 1 163 ? 12.684 -5.913 149.285 1.00 65.84 160 LEU A O 1
ATOM 870 N N . THR A 1 164 ? 11.932 -4.913 147.406 1.00 63.14 161 THR A N 1
ATOM 871 C CA . THR A 1 164 ? 12.726 -5.720 146.491 1.00 62.20 161 THR A CA 1
ATOM 872 C C . THR A 1 164 ? 14.219 -5.505 146.615 1.00 63.65 161 THR A C 1
ATOM 873 O O . THR A 1 164 ? 14.979 -6.466 146.578 1.00 63.98 161 THR A O 1
ATOM 877 N N . GLN A 1 165 ? 14.646 -4.251 146.744 1.00 65.18 162 GLN A N 1
ATOM 878 C CA . GLN A 1 165 ? 16.051 -3.987 146.907 1.00 67.51 162 GLN A CA 1
ATOM 879 C C . GLN A 1 165 ? 16.560 -4.727 148.145 1.00 70.30 162 GLN A C 1
ATOM 880 O O . GLN A 1 165 ? 17.524 -5.496 148.072 1.00 71.06 162 GLN A O 1
ATOM 886 N N . ARG A 1 166 ? 15.891 -4.520 149.273 1.00 72.43 163 ARG A N 1
ATOM 887 C CA . ARG A 1 166 ? 16.359 -5.098 150.519 1.00 76.01 163 ARG A CA 1
ATOM 888 C C . ARG A 1 166 ? 16.386 -6.619 150.443 1.00 75.98 163 ARG A C 1
ATOM 889 O O . ARG A 1 166 ? 17.354 -7.239 150.885 1.00 77.64 163 ARG A O 1
ATOM 897 N N . LEU A 1 167 ? 15.350 -7.208 149.844 1.00 74.41 164 LEU A N 1
ATOM 898 C CA . LEU A 1 167 ? 15.280 -8.657 149.706 1.00 74.93 164 LEU A CA 1
ATOM 899 C C . LEU A 1 167 ? 16.419 -9.206 148.860 1.00 74.69 164 LEU A C 1
ATOM 900 O O . LEU A 1 167 ? 16.997 -10.253 149.185 1.00 75.91 164 LEU A O 1
ATOM 905 N N . PHE A 1 168 ? 16.756 -8.482 147.794 1.00 73.36 165 PHE A N 1
ATOM 906 C CA . PHE A 1 168 ? 17.903 -8.848 146.983 1.00 73.85 165 PHE A CA 1
ATOM 907 C C . PHE A 1 168 ? 19.217 -8.704 147.730 1.00 76.41 165 PHE A C 1
ATOM 908 O O . PHE A 1 168 ? 20.094 -9.550 147.597 1.00 77.53 165 PHE A O 1
ATOM 916 N N . GLU A 1 169 ? 19.344 -7.647 148.525 1.00 78.09 166 GLU A N 1
ATOM 917 C CA . GLU A 1 169 ? 20.538 -7.455 149.328 1.00 81.45 166 GLU A CA 1
ATOM 918 C C . GLU A 1 169 ? 20.728 -8.681 150.173 1.00 82.95 166 GLU A C 1
ATOM 919 O O . GLU A 1 169 ? 21.834 -9.181 150.311 1.00 84.85 166 GLU A O 1
ATOM 925 N N . GLU A 1 170 ? 19.628 -9.182 150.713 1.00 82.75 167 GLU A N 1
ATOM 926 C CA . GLU A 1 170 ? 19.672 -10.340 151.593 1.00 85.26 167 GLU A CA 1
ATOM 927 C C . GLU A 1 170 ? 20.050 -11.596 150.831 1.00 84.60 167 GLU A C 1
ATOM 928 O O . GLU A 1 170 ? 20.858 -12.394 151.277 1.00 86.69 167 GLU A O 1
ATOM 934 N N . ARG A 1 171 ? 19.452 -11.756 149.666 1.00 82.13 168 ARG A N 1
ATOM 935 C CA . ARG A 1 171 ? 19.740 -12.889 148.829 1.00 82.44 168 ARG A CA 1
ATOM 936 C C . ARG A 1 171 ? 21.232 -12.975 148.543 1.00 84.03 168 ARG A C 1
ATOM 937 O O . ARG A 1 171 ? 21.810 -14.064 148.591 1.00 85.98 168 ARG A O 1
ATOM 945 N N . LEU A 1 172 ? 21.851 -11.827 148.263 1.00 83.80 169 LEU A N 1
ATOM 946 C CA . LEU A 1 172 ? 23.269 -11.781 147.881 1.00 85.50 169 LEU A CA 1
ATOM 947 C C . LEU A 1 172 ? 24.196 -12.191 148.990 1.00 89.85 169 LEU A C 1
ATOM 948 O O . LEU A 1 172 ? 25.359 -12.478 148.743 1.00 91.72 169 LEU A O 1
ATOM 953 N N . GLN A 1 173 ? 23.681 -12.218 150.212 1.00 92.26 170 GLN A N 1
ATOM 954 C CA . GLN A 1 173 ? 24.472 -12.621 151.352 1.00 97.20 170 GLN A CA 1
ATOM 955 C C . GLN A 1 173 ? 24.557 -14.131 151.487 1.00 99.47 170 GLN A C 1
ATOM 956 O O . GLN A 1 173 ? 25.385 -14.635 152.248 1.00 103.35 170 GLN A O 1
ATOM 962 N N . ILE A 1 174 ? 23.706 -14.855 150.760 1.00 97.92 171 ILE A N 1
ATOM 963 C CA . ILE A 1 174 ? 23.674 -16.318 150.868 1.00 100.56 171 ILE A CA 1
ATOM 964 C C . ILE A 1 174 ? 24.933 -16.971 150.290 1.00 102.64 171 ILE A C 1
ATOM 965 O O . ILE A 1 174 ? 25.107 -17.053 149.067 1.00 100.59 171 ILE A O 1
ATOM 970 N N . ALA A 1 175 ? 25.798 -17.426 151.198 1.00 107.29 172 ALA A N 1
ATOM 971 C CA . ALA A 1 175 ? 27.023 -18.151 150.861 1.00 110.03 172 ALA A CA 1
ATOM 972 C C . ALA A 1 175 ? 26.802 -19.651 151.019 1.00 112.50 172 ALA A C 1
ATOM 973 O O . ALA A 1 175 ? 26.186 -20.099 151.990 1.00 114.34 172 ALA A O 1
ATOM 975 N N . ILE B 1 50 ? -10.449 -1.714 140.933 1.00 94.77 47 ILE B N 1
ATOM 976 C CA . ILE B 1 50 ? -9.987 -1.650 142.358 1.00 94.70 47 ILE B CA 1
ATOM 977 C C . ILE B 1 50 ? -8.490 -1.292 142.432 1.00 93.89 47 ILE B C 1
ATOM 978 O O . ILE B 1 50 ? -7.748 -1.426 141.443 1.00 93.85 47 ILE B O 1
ATOM 983 N N . SER B 1 51 ? -8.066 -0.823 143.605 1.00 130.97 48 SER B N 1
ATOM 984 C CA . SER B 1 51 ? -6.661 -0.567 143.877 1.00 127.95 48 SER B CA 1
ATOM 985 C C . SER B 1 51 ? -5.848 -1.799 143.480 1.00 125.52 48 SER B C 1
ATOM 986 O O . SER B 1 51 ? -4.784 -1.673 142.867 1.00 123.28 48 SER B O 1
ATOM 989 N N . LEU B 1 52 ? -6.386 -2.979 143.812 1.00 125.74 49 LEU B N 1
ATOM 990 C CA . LEU B 1 52 ? -5.790 -4.284 143.488 1.00 123.81 49 LEU B CA 1
ATOM 991 C C . LEU B 1 52 ? -5.261 -4.370 142.061 1.00 120.11 49 LEU B C 1
ATOM 992 O O . LEU B 1 52 ? -4.094 -4.712 141.846 1.00 118.77 49 LEU B O 1
ATOM 997 N N . SER B 1 53 ? -6.117 -4.056 141.091 1.00 118.03 50 SER B N 1
ATOM 998 C CA . SER B 1 53 ? -5.724 -4.152 139.692 1.00 114.64 50 SER B CA 1
ATOM 999 C C . SER B 1 53 ? -4.568 -3.203 139.357 1.00 110.74 50 SER B C 1
ATOM 1000 O O . SER B 1 53 ? -3.520 -3.655 138.891 1.00 109.54 50 SER B O 1
ATOM 1003 N N . GLN B 1 54 ? -4.741 -1.906 139.622 1.00 108.34 51 GLN B N 1
ATOM 1004 C CA . GLN B 1 54 ? -3.696 -0.916 139.314 1.00 104.68 51 GLN B CA 1
ATOM 1005 C C . GLN B 1 54 ? -2.363 -1.179 140.021 1.00 102.31 51 GLN B C 1
ATOM 1006 O O . GLN B 1 54 ? -1.316 -0.683 139.595 1.00 100.87 51 GLN B O 1
ATOM 1012 N N . GLY B 1 55 ? -2.410 -1.966 141.091 1.00 101.47 52 GLY B N 1
ATOM 1013 C CA . GLY B 1 55 ? -1.201 -2.498 141.693 1.00 98.69 52 GLY B CA 1
ATOM 1014 C C . GLY B 1 55 ? -0.565 -3.487 140.737 1.00 96.14 52 GLY B C 1
ATOM 1015 O O . GLY B 1 55 ? 0.574 -3.289 140.295 1.00 94.50 52 GLY B O 1
ATOM 1016 N N . ALA B 1 56 ? -1.322 -4.538 140.403 1.00 95.59 53 ALA B N 1
ATOM 1017 C CA . ALA B 1 56 ? -0.883 -5.579 139.470 1.00 93.98 53 ALA B CA 1
ATOM 1018 C C . ALA B 1 56 ? -0.282 -4.976 138.193 1.00 91.06 53 ALA B C 1
ATOM 1019 O O . ALA B 1 56 ? 0.599 -5.571 137.555 1.00 90.82 53 ALA B O 1
ATOM 1021 N N . GLN B 1 57 ? -0.774 -3.788 137.849 1.00 88.33 54 GLN B N 1
ATOM 1022 C CA . GLN B 1 57 ? -0.304 -3.013 136.719 1.00 85.43 54 GLN B CA 1
ATOM 1023 C C . GLN B 1 57 ? 1.053 -2.412 137.001 1.00 82.52 54 GLN B C 1
ATOM 1024 O O . GLN B 1 57 ? 2.002 -2.611 136.254 1.00 81.89 54 GLN B O 1
ATOM 1030 N N . ALA B 1 58 ? 1.135 -1.644 138.074 1.00 80.51 55 ALA B N 1
ATOM 1031 C CA . ALA B 1 58 ? 2.336 -0.884 138.329 1.00 77.77 55 ALA B CA 1
ATOM 1032 C C . ALA B 1 58 ? 3.454 -1.878 138.532 1.00 76.32 55 ALA B C 1
ATOM 1033 O O . ALA B 1 58 ? 4.613 -1.598 138.194 1.00 75.44 55 ALA B O 1
ATOM 1035 N N . ALA B 1 59 ? 3.081 -3.050 139.059 1.00 75.29 56 ALA B N 1
ATOM 1036 C CA . ALA B 1 59 ? 4.029 -4.115 139.335 1.00 73.74 56 ALA B CA 1
ATOM 1037 C C . ALA B 1 59 ? 4.522 -4.671 138.031 1.00 72.41 56 ALA B C 1
ATOM 1038 O O . ALA B 1 59 ? 5.709 -4.880 137.856 1.00 71.83 56 ALA B O 1
ATOM 1040 N N . ALA B 1 60 ? 3.595 -4.896 137.109 1.00 71.98 57 ALA B N 1
ATOM 1041 C CA . ALA B 1 60 ? 3.934 -5.440 135.809 1.00 71.46 57 ALA B CA 1
ATOM 1042 C C . ALA B 1 60 ? 4.884 -4.500 135.089 1.00 69.45 57 ALA B C 1
ATOM 1043 O O . ALA B 1 60 ? 5.882 -4.931 134.546 1.00 70.43 57 ALA B O 1
ATOM 1045 N N . LEU B 1 61 ? 4.589 -3.213 135.110 1.00 67.58 58 LEU B N 1
ATOM 1046 C CA . LEU B 1 61 ? 5.510 -2.213 134.580 1.00 66.31 58 LEU B CA 1
ATOM 1047 C C . LEU B 1 61 ? 6.926 -2.398 135.115 1.00 65.16 58 LEU B C 1
ATOM 1048 O O . LEU B 1 61 ? 7.871 -2.583 134.333 1.00 65.14 58 LEU B O 1
ATOM 1053 N N . LEU B 1 62 ? 7.050 -2.358 136.448 1.00 63.85 59 LEU B N 1
ATOM 1054 C CA . LEU B 1 62 ? 8.334 -2.465 137.118 1.00 62.42 59 LEU B CA 1
ATOM 1055 C C . LEU B 1 62 ? 8.984 -3.771 136.728 1.00 63.21 59 LEU B C 1
ATOM 1056 O O . LEU B 1 62 ? 10.166 -3.787 136.384 1.00 63.95 59 LEU B O 1
ATOM 1061 N N . PHE B 1 63 ? 8.225 -4.861 136.747 1.00 63.52 60 PHE B N 1
ATOM 1062 C CA . PHE B 1 63 ? 8.797 -6.121 136.359 1.00 64.21 60 PHE B CA 1
ATOM 1063 C C . PHE B 1 63 ? 9.414 -5.995 134.960 1.00 65.03 60 PHE B C 1
ATOM 1064 O O . PHE B 1 63 ? 10.636 -6.145 134.795 1.00 65.17 60 PHE B O 1
ATOM 1072 N N . SER B 1 64 ? 8.574 -5.718 133.960 1.00 65.54 61 SER B N 1
ATOM 1073 C CA . SER B 1 64 ? 9.022 -5.739 132.570 1.00 67.18 61 SER B CA 1
ATOM 1074 C C . SER B 1 64 ? 10.284 -4.891 132.419 1.00 66.92 61 SER B C 1
ATOM 1075 O O . SER B 1 64 ? 11.350 -5.410 132.080 1.00 68.55 61 SER B O 1
ATOM 1078 N N . ALA B 1 65 ? 10.158 -3.599 132.715 1.00 65.58 62 ALA B N 1
ATOM 1079 C CA . ALA B 1 65 ? 11.264 -2.660 132.661 1.00 64.71 62 ALA B CA 1
ATOM 1080 C C . ALA B 1 65 ? 12.516 -3.215 133.336 1.00 64.80 62 ALA B C 1
ATOM 1081 O O . ALA B 1 65 ? 13.583 -3.248 132.739 1.00 65.85 62 ALA B O 1
ATOM 1083 N N . ALA B 1 66 ? 12.399 -3.666 134.573 1.00 64.37 63 ALA B N 1
ATOM 1084 C CA . ALA B 1 66 ? 13.596 -4.076 135.293 1.00 65.17 63 ALA B CA 1
ATOM 1085 C C . ALA B 1 66 ? 14.272 -5.265 134.616 1.00 67.36 63 ALA B C 1
ATOM 1086 O O . ALA B 1 66 ? 15.487 -5.349 134.546 1.00 68.32 63 ALA B O 1
ATOM 1096 N N . ASP B 1 68 ? 14.130 -5.820 131.494 1.00 72.80 65 ASP B N 1
ATOM 1097 C CA . ASP B 1 68 ? 14.733 -5.177 130.341 1.00 74.08 65 ASP B CA 1
ATOM 1098 C C . ASP B 1 68 ? 16.098 -4.629 130.748 1.00 73.46 65 ASP B C 1
ATOM 1099 O O . ASP B 1 68 ? 17.142 -5.104 130.298 1.00 75.62 65 ASP B O 1
ATOM 1104 N N . GLN B 1 69 ? 16.080 -3.656 131.640 1.00 70.91 66 GLN B N 1
ATOM 1105 C CA . GLN B 1 69 ? 17.301 -3.043 132.085 1.00 70.34 66 GLN B CA 1
ATOM 1106 C C . GLN B 1 69 ? 18.372 -4.072 132.401 1.00 71.31 66 GLN B C 1
ATOM 1107 O O . GLN B 1 69 ? 19.463 -4.022 131.837 1.00 73.16 66 GLN B O 1
ATOM 1113 N N . ILE B 1 70 ? 18.063 -5.025 133.268 1.00 70.56 67 ILE B N 1
ATOM 1114 C CA . ILE B 1 70 ? 19.133 -5.834 133.841 1.00 71.35 67 ILE B CA 1
ATOM 1115 C C . ILE B 1 70 ? 19.792 -6.687 132.758 1.00 74.26 67 ILE B C 1
ATOM 1116 O O . ILE B 1 70 ? 21.020 -6.814 132.704 1.00 75.00 67 ILE B O 1
ATOM 1121 N N . SER B 1 71 ? 18.962 -7.217 131.866 1.00 75.75 68 SER B N 1
ATOM 1122 C CA . SER B 1 71 ? 19.442 -8.050 130.787 1.00 79.17 68 SER B CA 1
ATOM 1123 C C . SER B 1 71 ? 20.410 -7.285 129.917 1.00 80.36 68 SER B C 1
ATOM 1124 O O . SER B 1 71 ? 21.374 -7.860 129.420 1.00 83.78 68 SER B O 1
ATOM 1127 N N . ARG B 1 72 ? 20.175 -5.989 129.741 1.00 78.64 69 ARG B N 1
ATOM 1128 C CA . ARG B 1 72 ? 21.067 -5.181 128.912 1.00 80.06 69 ARG B CA 1
ATOM 1129 C C . ARG B 1 72 ? 22.376 -4.919 129.637 1.00 79.22 69 ARG B C 1
ATOM 1130 O O . ARG B 1 72 ? 23.454 -5.119 129.080 1.00 81.42 69 ARG B O 1
ATOM 1138 N N . LEU B 1 73 ? 22.261 -4.494 130.890 1.00 76.37 70 LEU B N 1
ATOM 1139 C CA . LEU B 1 73 ? 23.407 -4.140 131.706 1.00 76.03 70 LEU B CA 1
ATOM 1140 C C . LEU B 1 73 ? 24.350 -5.321 131.946 1.00 78.24 70 LEU B C 1
ATOM 1141 O O . LEU B 1 73 ? 25.562 -5.138 131.995 1.00 79.59 70 LEU B O 1
ATOM 1146 N N . ALA B 1 74 ? 23.795 -6.530 132.056 1.00 79.40 71 ALA B N 1
ATOM 1147 C CA . ALA B 1 74 ? 24.584 -7.752 132.275 1.00 82.00 71 ALA B CA 1
ATOM 1148 C C . ALA B 1 74 ? 25.091 -8.436 130.990 1.00 85.96 71 ALA B C 1
ATOM 1149 O O . ALA B 1 74 ? 25.816 -9.437 131.057 1.00 88.79 71 ALA B O 1
ATOM 1151 N N . GLU B 1 75 ? 24.706 -7.890 129.835 1.00 86.73 72 GLU B N 1
ATOM 1152 C CA . GLU B 1 75 ? 25.171 -8.343 128.519 1.00 90.84 72 GLU B CA 1
ATOM 1153 C C . GLU B 1 75 ? 24.787 -9.786 128.214 1.00 94.06 72 GLU B C 1
ATOM 1154 O O . GLU B 1 75 ? 25.573 -10.567 127.668 1.00 98.05 72 GLU B O 1
ATOM 1160 N N . LEU B 1 76 ? 23.557 -10.122 128.573 1.00 92.90 73 LEU B N 1
ATOM 1161 C CA . LEU B 1 76 ? 23.014 -11.437 128.337 1.00 96.40 73 LEU B CA 1
ATOM 1162 C C . LEU B 1 76 ? 22.367 -11.456 126.968 1.00 99.78 73 LEU B C 1
ATOM 1163 O O . LEU B 1 76 ? 21.191 -11.141 126.852 1.00 98.21 73 LEU B O 1
ATOM 1168 N N . ASP B 1 77 ? 23.119 -11.818 125.930 1.00 105.32 74 ASP B N 1
ATOM 1169 C CA . ASP B 1 77 ? 22.562 -11.808 124.572 1.00 109.57 74 ASP B CA 1
ATOM 1170 C C . ASP B 1 77 ? 23.086 -12.877 123.604 1.00 116.58 74 ASP B C 1
ATOM 1171 O O . ASP B 1 77 ? 24.110 -13.528 123.853 1.00 118.88 74 ASP B O 1
ATOM 1176 N N . ILE B 1 78 ? 22.337 -13.049 122.512 1.00 120.95 75 ILE B N 1
ATOM 1177 C CA . ILE B 1 78 ? 22.725 -13.885 121.377 1.00 125.69 75 ILE B CA 1
ATOM 1178 C C . ILE B 1 78 ? 23.028 -12.971 120.187 1.00 130.91 75 ILE B C 1
ATOM 1179 O O . ILE B 1 78 ? 22.165 -12.742 119.331 1.00 130.07 75 ILE B O 1
ATOM 1181 N N . GLU B 1 79 ? 24.254 -12.445 120.157 1.00 137.04 76 GLU B N 1
ATOM 1182 C CA . GLU B 1 79 ? 24.693 -11.426 119.183 1.00 142.86 76 GLU B CA 1
ATOM 1183 C C . GLU B 1 79 ? 23.745 -10.221 119.107 1.00 139.06 76 GLU B C 1
ATOM 1184 O O . GLU B 1 79 ? 23.239 -9.867 118.039 1.00 140.64 76 GLU B O 1
ATOM 1186 N N . THR B 1 89 ? 10.863 -8.514 110.875 1.00 126.05 86 THR B N 1
ATOM 1187 C CA . THR B 1 89 ? 12.100 -8.050 111.508 1.00 124.46 86 THR B CA 1
ATOM 1188 C C . THR B 1 89 ? 11.910 -7.545 112.955 1.00 117.08 86 THR B C 1
ATOM 1189 O O . THR B 1 89 ? 12.768 -7.808 113.804 1.00 114.67 86 THR B O 1
ATOM 1193 N N . GLY B 1 90 ? 10.816 -6.819 113.229 1.00 114.16 87 GLY B N 1
ATOM 1194 C CA . GLY B 1 90 ? 10.421 -6.474 114.616 1.00 107.42 87 GLY B CA 1
ATOM 1195 C C . GLY B 1 90 ? 10.494 -5.034 115.150 1.00 105.38 87 GLY B C 1
ATOM 1196 O O . GLY B 1 90 ? 10.882 -4.094 114.440 1.00 108.81 87 GLY B O 1
ATOM 1197 N N . ASP B 1 91 ? 10.090 -4.888 116.416 1.00 99.88 88 ASP B N 1
ATOM 1198 C CA . ASP B 1 91 ? 10.124 -3.640 117.188 1.00 97.21 88 ASP B CA 1
ATOM 1199 C C . ASP B 1 91 ? 10.529 -4.003 118.610 1.00 92.78 88 ASP B C 1
ATOM 1200 O O . ASP B 1 91 ? 10.624 -5.184 118.943 1.00 91.61 88 ASP B O 1
ATOM 1205 N N . SER B 1 92 ? 10.735 -3.007 119.465 1.00 90.67 89 SER B N 1
ATOM 1206 C CA . SER B 1 92 ? 11.247 -3.283 120.811 1.00 87.52 89 SER B CA 1
ATOM 1207 C C . SER B 1 92 ? 10.338 -4.205 121.631 1.00 84.25 89 SER B C 1
ATOM 1208 O O . SER B 1 92 ? 10.813 -5.118 122.298 1.00 83.26 89 SER B O 1
ATOM 1211 N N . HIS B 1 93 ? 9.033 -4.002 121.557 1.00 83.24 90 HIS B N 1
ATOM 1212 C CA . HIS B 1 93 ? 8.136 -4.806 122.364 1.00 80.94 90 HIS B CA 1
ATOM 1213 C C . HIS B 1 93 ? 8.222 -6.288 122.051 1.00 80.63 90 HIS B C 1
ATOM 1214 O O . HIS B 1 93 ? 8.200 -7.116 122.962 1.00 79.21 90 HIS B O 1
ATOM 1221 N N . SER B 1 94 ? 8.334 -6.637 120.778 1.00 82.64 91 SER B N 1
ATOM 1222 C CA . SER B 1 94 ? 8.498 -8.046 120.420 1.00 82.55 91 SER B CA 1
ATOM 1223 C C . SER B 1 94 ? 9.890 -8.524 120.820 1.00 81.78 91 SER B C 1
ATOM 1224 O O . SER B 1 94 ? 10.025 -9.576 121.458 1.00 80.24 91 SER B O 1
ATOM 1227 N N . GLN B 1 95 ? 10.911 -7.734 120.481 1.00 82.79 92 GLN B N 1
ATOM 1228 C CA . GLN B 1 95 ? 12.277 -8.065 120.841 1.00 83.08 92 GLN B CA 1
ATOM 1229 C C . GLN B 1 95 ? 12.361 -8.417 122.316 1.00 79.51 92 GLN B C 1
ATOM 1230 O O . GLN B 1 95 ? 12.999 -9.405 122.701 1.00 79.36 92 GLN B O 1
ATOM 1236 N N . HIS B 1 96 ? 11.690 -7.603 123.130 1.00 76.94 93 HIS B N 1
ATOM 1237 C CA . HIS B 1 96 ? 11.675 -7.775 124.567 1.00 74.00 93 HIS B CA 1
ATOM 1238 C C . HIS B 1 96 ? 11.139 -9.173 124.859 1.00 72.70 93 HIS B C 1
ATOM 1239 O O . HIS B 1 96 ? 11.864 -10.015 125.399 1.00 72.74 93 HIS B O 1
ATOM 1246 N N . LEU B 1 97 ? 9.902 -9.430 124.444 1.00 72.26 94 LEU B N 1
ATOM 1247 C CA . LEU B 1 97 ? 9.258 -10.732 124.594 1.00 71.50 94 LEU B CA 1
ATOM 1248 C C . LEU B 1 97 ? 10.080 -11.907 124.093 1.00 72.19 94 LEU B C 1
ATOM 1249 O O . LEU B 1 97 ? 10.132 -12.960 124.728 1.00 71.13 94 LEU B O 1
ATOM 1254 N N . LEU B 1 98 ? 10.706 -11.728 122.937 1.00 74.38 95 LEU B N 1
ATOM 1255 C CA . LEU B 1 98 ? 11.540 -12.768 122.363 1.00 76.14 95 LEU B CA 1
ATOM 1256 C C . LEU B 1 98 ? 12.693 -13.065 123.272 1.00 75.93 95 LEU B C 1
ATOM 1257 O O . LEU B 1 98 ? 12.914 -14.211 123.666 1.00 75.24 95 LEU B O 1
ATOM 1262 N N . LEU B 1 99 ? 13.424 -12.009 123.608 1.00 77.28 96 LEU B N 1
ATOM 1263 C CA . LEU B 1 99 ? 14.549 -12.137 124.505 1.00 78.46 96 LEU B CA 1
ATOM 1264 C C . LEU B 1 99 ? 14.092 -12.770 125.807 1.00 76.30 96 LEU B C 1
ATOM 1265 O O . LEU B 1 99 ? 14.837 -13.518 126.433 1.00 77.02 96 LEU B O 1
ATOM 1270 N N . GLY B 1 100 ? 12.856 -12.484 126.194 1.00 74.70 97 GLY B N 1
ATOM 1271 C CA . GLY B 1 100 ? 12.261 -13.134 127.350 1.00 73.53 97 GLY B CA 1
ATOM 1272 C C . GLY B 1 100 ? 12.309 -14.635 127.191 1.00 73.66 97 GLY B C 1
ATOM 1273 O O . GLY B 1 100 ? 12.981 -15.327 127.965 1.00 73.62 97 GLY B O 1
ATOM 1282 N N . GLU B 1 102 ? 13.630 -16.590 124.894 1.00 79.59 99 GLU B N 1
ATOM 1283 C CA . GLU B 1 102 ? 14.896 -17.215 124.588 1.00 82.96 99 GLU B CA 1
ATOM 1284 C C . GLU B 1 102 ? 15.636 -17.530 125.876 1.00 82.04 99 GLU B C 1
ATOM 1285 O O . GLU B 1 102 ? 16.181 -18.620 126.025 1.00 83.13 99 GLU B O 1
ATOM 1291 N N . ILE B 1 103 ? 15.628 -16.588 126.813 1.00 80.87 100 ILE B N 1
ATOM 1292 C CA . ILE B 1 103 ? 16.250 -16.802 128.121 1.00 80.60 100 ILE B CA 1
ATOM 1293 C C . ILE B 1 103 ? 15.657 -18.028 128.799 1.00 78.73 100 ILE B C 1
ATOM 1294 O O . ILE B 1 103 ? 16.382 -18.950 129.181 1.00 79.75 100 ILE B O 1
ATOM 1299 N N . LEU B 1 104 ? 14.336 -18.050 128.920 1.00 76.41 101 LEU B N 1
ATOM 1300 C CA . LEU B 1 104 ? 13.680 -19.145 129.614 1.00 75.44 101 LEU B CA 1
ATOM 1301 C C . LEU B 1 104 ? 14.029 -20.474 128.970 1.00 76.63 101 LEU B C 1
ATOM 1302 O O . LEU B 1 104 ? 14.502 -21.382 129.641 1.00 76.94 101 LEU B O 1
ATOM 1315 N N . GLU B 1 106 ? 16.557 -21.176 127.181 1.00 85.30 103 GLU B N 1
ATOM 1316 C CA . GLU B 1 106 ? 17.976 -21.391 127.430 1.00 88.83 103 GLU B CA 1
ATOM 1317 C C . GLU B 1 106 ? 18.166 -22.048 128.782 1.00 88.43 103 GLU B C 1
ATOM 1318 O O . GLU B 1 106 ? 18.984 -22.954 128.938 1.00 90.57 103 GLU B O 1
ATOM 1324 N N . LEU B 1 107 ? 17.381 -21.606 129.749 1.00 86.39 104 LEU B N 1
ATOM 1325 C CA . LEU B 1 107 ? 17.459 -22.166 131.074 1.00 86.97 104 LEU B CA 1
ATOM 1326 C C . LEU B 1 107 ? 16.905 -23.593 131.093 1.00 86.29 104 LEU B C 1
ATOM 1327 O O . LEU B 1 107 ? 17.521 -24.492 131.661 1.00 87.65 104 LEU B O 1
ATOM 1332 N N . TYR B 1 108 ? 15.745 -23.772 130.461 1.00 84.91 105 TYR B N 1
ATOM 1333 C CA . TYR B 1 108 ? 15.068 -25.063 130.312 1.00 84.94 105 TYR B CA 1
ATOM 1334 C C . TYR B 1 108 ? 15.986 -26.101 129.657 1.00 87.97 105 TYR B C 1
ATOM 1335 O O . TYR B 1 108 ? 15.996 -27.287 130.041 1.00 87.96 105 TYR B O 1
ATOM 1344 N N . ARG B 1 109 ? 16.754 -25.636 128.666 1.00 90.99 106 ARG B N 1
ATOM 1345 C CA . ARG B 1 109 ? 17.823 -26.416 128.064 1.00 95.12 106 ARG B CA 1
ATOM 1346 C C . ARG B 1 109 ? 18.676 -26.980 129.176 1.00 97.06 106 ARG B C 1
ATOM 1347 O O . ARG B 1 109 ? 18.793 -28.187 129.309 1.00 97.69 106 ARG B O 1
ATOM 1355 N N . GLN B 1 110 ? 19.226 -26.090 129.999 1.00 98.97 107 GLN B N 1
ATOM 1356 C CA . GLN B 1 110 ? 20.173 -26.474 131.044 1.00 102.56 107 GLN B CA 1
ATOM 1357 C C . GLN B 1 110 ? 19.560 -27.424 132.057 1.00 101.65 107 GLN B C 1
ATOM 1358 O O . GLN B 1 110 ? 20.272 -28.181 132.694 1.00 104.18 107 GLN B O 1
ATOM 1364 N N . GLN B 1 111 ? 18.242 -27.401 132.186 1.00 99.65 108 GLN B N 1
ATOM 1365 C CA . GLN B 1 111 ? 17.555 -28.318 133.089 1.00 99.96 108 GLN B CA 1
ATOM 1366 C C . GLN B 1 111 ? 17.407 -29.715 132.503 1.00 100.71 108 GLN B C 1
ATOM 1367 O O . GLN B 1 111 ? 16.951 -30.637 133.172 1.00 100.56 108 GLN B O 1
ATOM 1373 N N . HIS B 1 112 ? 17.766 -29.858 131.237 1.00 102.52 109 HIS B N 1
ATOM 1374 C CA . HIS B 1 112 ? 17.784 -31.151 130.601 1.00 104.36 109 HIS B CA 1
ATOM 1375 C C . HIS B 1 112 ? 19.029 -31.209 129.755 1.00 108.45 109 HIS B C 1
ATOM 1376 O O . HIS B 1 112 ? 18.952 -31.043 128.537 1.00 109.48 109 HIS B O 1
ATOM 1383 N N . PRO B 1 113 ? 20.194 -31.419 130.399 1.00 111.94 110 PRO B N 1
ATOM 1384 C CA . PRO B 1 113 ? 21.449 -31.551 129.660 1.00 115.35 110 PRO B CA 1
ATOM 1385 C C . PRO B 1 113 ? 21.427 -32.796 128.783 1.00 116.37 110 PRO B C 1
ATOM 1386 O O . PRO B 1 113 ? 22.027 -32.804 127.713 1.00 116.76 110 PRO B O 1
ATOM 1390 N N . ASP B 1 114 ? 20.707 -33.817 129.246 1.00 117.49 111 ASP B N 1
ATOM 1391 C CA . ASP B 1 114 ? 20.617 -35.131 128.600 1.00 119.42 111 ASP B CA 1
ATOM 1392 C C . ASP B 1 114 ? 19.889 -35.151 127.240 1.00 115.83 111 ASP B C 1
ATOM 1393 O O . ASP B 1 114 ? 20.296 -35.890 126.340 1.00 117.16 111 ASP B O 1
ATOM 1398 N N . TRP B 1 115 ? 18.831 -34.347 127.095 1.00 112.11 112 TRP B N 1
ATOM 1399 C CA . TRP B 1 115 ? 18.053 -34.267 125.839 1.00 109.22 112 TRP B CA 1
ATOM 1400 C C . TRP B 1 115 ? 18.802 -33.553 124.704 1.00 108.88 112 TRP B C 1
ATOM 1401 O O . TRP B 1 115 ? 19.632 -32.668 124.953 1.00 109.91 112 TRP B O 1
ATOM 1412 N N . THR B 1 116 ? 18.487 -33.929 123.463 1.00 107.93 113 THR B N 1
ATOM 1413 C CA . THR B 1 116 ? 19.073 -33.291 122.269 1.00 108.16 113 THR B CA 1
ATOM 1414 C C . THR B 1 116 ? 18.464 -31.911 122.001 1.00 104.51 113 THR B C 1
ATOM 1415 O O . THR B 1 116 ? 17.453 -31.556 122.600 1.00 101.77 113 THR B O 1
ATOM 1419 N N . ALA B 1 117 ? 19.083 -31.133 121.117 1.00 105.11 114 ALA B N 1
ATOM 1420 C CA . ALA B 1 117 ? 18.601 -29.771 120.825 1.00 102.56 114 ALA B CA 1
ATOM 1421 C C . ALA B 1 117 ? 17.186 -29.743 120.223 1.00 99.17 114 ALA B C 1
ATOM 1422 O O . ALA B 1 117 ? 16.328 -28.999 120.711 1.00 96.21 114 ALA B O 1
ATOM 1424 N N . PRO B 1 118 ? 16.933 -30.562 119.174 1.00 99.83 115 PRO B N 1
ATOM 1425 C CA . PRO B 1 118 ? 15.573 -30.625 118.636 1.00 97.02 115 PRO B CA 1
ATOM 1426 C C . PRO B 1 118 ? 14.585 -31.063 119.713 1.00 95.03 115 PRO B C 1
ATOM 1427 O O . PRO B 1 118 ? 13.520 -30.449 119.865 1.00 92.17 115 PRO B O 1
ATOM 1431 N N . ALA B 1 119 ? 14.963 -32.100 120.465 1.00 96.52 116 ALA B N 1
ATOM 1432 C CA . ALA B 1 119 ? 14.135 -32.623 121.544 1.00 95.49 116 ALA B CA 1
ATOM 1433 C C . ALA B 1 119 ? 13.625 -31.530 122.483 1.00 92.99 116 ALA B C 1
ATOM 1434 O O . ALA B 1 119 ? 12.493 -31.607 122.944 1.00 91.59 116 ALA B O 1
ATOM 1436 N N . ILE B 1 120 ? 14.433 -30.502 122.734 1.00 92.94 117 ILE B N 1
ATOM 1437 C CA . ILE B 1 120 ? 14.010 -29.429 123.641 1.00 91.44 117 ILE B CA 1
ATOM 1438 C C . ILE B 1 120 ? 13.157 -28.368 122.940 1.00 88.48 117 ILE B C 1
ATOM 1439 O O . ILE B 1 120 ? 12.238 -27.797 123.533 1.00 86.74 117 ILE B O 1
ATOM 1444 N N . ARG B 1 121 ? 13.466 -28.106 121.679 1.00 88.45 118 ARG B N 1
ATOM 1445 C CA . ARG B 1 121 ? 12.659 -27.204 120.873 1.00 86.39 118 ARG B CA 1
ATOM 1446 C C . ARG B 1 121 ? 11.261 -27.792 120.686 1.00 84.56 118 ARG B C 1
ATOM 1447 O O . ARG B 1 121 ? 10.261 -27.119 120.943 1.00 82.86 118 ARG B O 1
ATOM 1455 N N . GLN B 1 122 ? 11.202 -29.054 120.259 1.00 85.00 119 GLN B N 1
ATOM 1456 C CA . GLN B 1 122 ? 9.957 -29.813 120.257 1.00 83.86 119 GLN B CA 1
ATOM 1457 C C . GLN B 1 122 ? 9.189 -29.570 121.539 1.00 81.48 119 GLN B C 1
ATOM 1458 O O . GLN B 1 122 ? 7.994 -29.298 121.498 1.00 80.79 119 GLN B O 1
ATOM 1464 N N . ALA B 1 123 ? 9.874 -29.668 122.673 1.00 80.41 120 ALA B N 1
ATOM 1465 C CA . ALA B 1 123 ? 9.189 -29.692 123.947 1.00 78.65 120 ALA B CA 1
ATOM 1466 C C . ALA B 1 123 ? 8.779 -28.311 124.419 1.00 76.03 120 ALA B C 1
ATOM 1467 O O . ALA B 1 123 ? 7.689 -28.147 124.966 1.00 75.10 120 ALA B O 1
ATOM 1469 N N . PHE B 1 124 ? 9.635 -27.315 124.188 1.00 74.49 121 PHE B N 1
ATOM 1470 C CA . PHE B 1 124 ? 9.428 -25.989 124.768 1.00 72.27 121 PHE B CA 1
ATOM 1471 C C . PHE B 1 124 ? 8.416 -25.147 124.002 1.00 69.91 121 PHE B C 1
ATOM 1472 O O . PHE B 1 124 ? 7.674 -24.359 124.587 1.00 68.47 121 PHE B O 1
ATOM 1480 N N . ALA B 1 125 ? 8.410 -25.324 122.687 1.00 69.51 122 ALA B N 1
ATOM 1481 C CA . ALA B 1 125 ? 7.534 -24.601 121.792 1.00 68.06 122 ALA B CA 1
ATOM 1482 C C . ALA B 1 125 ? 6.091 -24.491 122.305 1.00 67.49 122 ALA B C 1
ATOM 1483 O O . ALA B 1 125 ? 5.617 -23.379 122.545 1.00 66.06 122 ALA B O 1
ATOM 1485 N N . PRO B 1 126 ? 5.397 -25.643 122.503 1.00 68.78 123 PRO B N 1
ATOM 1486 C CA . PRO B 1 126 ? 3.997 -25.569 122.929 1.00 69.22 123 PRO B CA 1
ATOM 1487 C C . PRO B 1 126 ? 3.853 -24.826 124.251 1.00 69.76 123 PRO B C 1
ATOM 1488 O O . PRO B 1 126 ? 2.891 -24.087 124.441 1.00 69.52 123 PRO B O 1
ATOM 1492 N N . LEU B 1 127 ? 4.814 -25.008 125.149 1.00 71.26 124 LEU B N 1
ATOM 1493 C CA . LEU B 1 127 ? 4.793 -24.297 126.408 1.00 72.52 124 LEU B CA 1
ATOM 1494 C C . LEU B 1 127 ? 4.965 -22.793 126.206 1.00 72.08 124 LEU B C 1
ATOM 1495 O O . LEU B 1 127 ? 4.347 -21.996 126.924 1.00 72.82 124 LEU B O 1
ATOM 1500 N N . ALA B 1 128 ? 5.789 -22.389 125.242 1.00 71.73 125 ALA B N 1
ATOM 1501 C CA . ALA B 1 128 ? 5.891 -20.969 124.933 1.00 71.11 125 ALA B CA 1
ATOM 1502 C C . ALA B 1 128 ? 4.585 -20.465 124.309 1.00 70.82 125 ALA B C 1
ATOM 1503 O O . ALA B 1 128 ? 4.162 -19.337 124.575 1.00 70.14 125 ALA B O 1
ATOM 1505 N N . ARG B 1 129 ? 3.944 -21.305 123.496 1.00 71.60 126 ARG B N 1
ATOM 1506 C CA . ARG B 1 129 ? 2.746 -20.877 122.785 1.00 72.49 126 ARG B CA 1
ATOM 1507 C C . ARG B 1 129 ? 1.667 -20.696 123.834 1.00 72.69 126 ARG B C 1
ATOM 1508 O O . ARG B 1 129 ? 1.112 -19.611 123.985 1.00 72.84 126 ARG B O 1
ATOM 1516 N N . ALA B 1 130 ? 1.415 -21.748 124.601 1.00 73.52 127 ALA B N 1
ATOM 1517 C CA . ALA B 1 130 ? 0.430 -21.704 125.673 1.00 74.15 127 ALA B CA 1
ATOM 1518 C C . ALA B 1 130 ? 0.734 -20.552 126.619 1.00 73.25 127 ALA B C 1
ATOM 1519 O O . ALA B 1 130 ? -0.168 -19.873 127.114 1.00 73.30 127 ALA B O 1
ATOM 1521 N N . GLY B 1 131 ? 2.024 -20.338 126.848 1.00 72.18 128 GLY B N 1
ATOM 1522 C CA . GLY B 1 131 ? 2.473 -19.267 127.711 1.00 71.92 128 GLY B CA 1
ATOM 1523 C C . GLY B 1 131 ? 2.015 -17.888 127.272 1.00 70.82 128 GLY B C 1
ATOM 1524 O O . GLY B 1 131 ? 1.468 -17.138 128.071 1.00 71.17 128 GLY B O 1
ATOM 1525 N N . LEU B 1 132 ? 2.237 -17.553 126.002 1.00 69.50 129 LEU B N 1
ATOM 1526 C CA . LEU B 1 132 ? 1.892 -16.240 125.508 1.00 68.55 129 LEU B CA 1
ATOM 1527 C C . LEU B 1 132 ? 0.387 -15.996 125.540 1.00 69.24 129 LEU B C 1
ATOM 1528 O O . LEU B 1 132 ? -0.067 -14.885 125.861 1.00 69.05 129 LEU B O 1
ATOM 1533 N N . GLU B 1 133 ? -0.382 -17.040 125.212 1.00 69.75 130 GLU B N 1
ATOM 1534 C CA . GLU B 1 133 ? -1.830 -16.924 125.073 1.00 70.61 130 GLU B CA 1
ATOM 1535 C C . GLU B 1 133 ? -2.424 -16.596 126.412 1.00 71.32 130 GLU B C 1
ATOM 1536 O O . GLU B 1 133 ? -3.170 -15.627 126.560 1.00 71.81 130 GLU B O 1
ATOM 1542 N N . ARG B 1 134 ? -2.060 -17.395 127.400 1.00 71.57 131 ARG B N 1
ATOM 1543 C CA . ARG B 1 134 ? -2.432 -17.103 128.756 1.00 73.13 131 ARG B CA 1
ATOM 1544 C C . ARG B 1 134 ? -2.036 -15.676 129.104 1.00 72.82 131 ARG B C 1
ATOM 1545 O O . ARG B 1 134 ? -2.861 -14.898 129.574 1.00 74.30 131 ARG B O 1
ATOM 1553 N N . GLY B 1 135 ? -0.782 -15.321 128.843 1.00 71.81 132 GLY B N 1
ATOM 1554 C CA . GLY B 1 135 ? -0.293 -13.975 129.127 1.00 72.20 132 GLY B CA 1
ATOM 1555 C C . GLY B 1 135 ? -1.210 -12.926 128.530 1.00 73.11 132 GLY B C 1
ATOM 1556 O O . GLY B 1 135 ? -1.613 -11.969 129.200 1.00 74.18 132 GLY B O 1
ATOM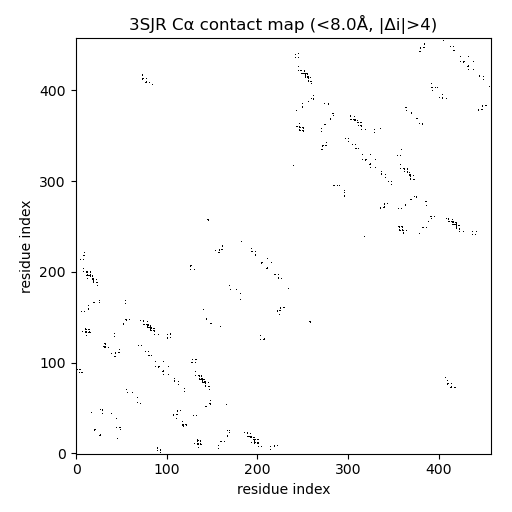 1557 N N . TYR B 1 136 ? -1.556 -13.138 127.264 1.00 72.96 133 TYR B N 1
ATOM 1558 C CA . TYR B 1 136 ? -2.395 -12.234 126.530 1.00 73.78 133 TYR B CA 1
ATOM 1559 C C . TYR B 1 136 ? -3.751 -12.110 127.214 1.00 75.71 133 TYR B C 1
ATOM 1560 O O . TYR B 1 136 ? -4.218 -11.004 127.458 1.00 76.61 133 TYR B O 1
ATOM 1569 N N . GLN B 1 137 ? -4.359 -13.235 127.575 1.00 76.85 134 GLN B N 1
ATOM 1570 C CA . GLN B 1 137 ? -5.648 -13.184 128.260 1.00 79.49 134 GLN B CA 1
ATOM 1571 C C . GLN B 1 137 ? -5.566 -12.362 129.534 1.00 80.20 134 GLN B C 1
ATOM 1572 O O . GLN B 1 137 ? -6.339 -11.417 129.710 1.00 81.66 134 GLN B O 1
ATOM 1578 N N . GLU B 1 138 ? -4.616 -12.712 130.398 1.00 79.66 135 GLU B N 1
ATOM 1579 C CA . GLU B 1 138 ? -4.412 -12.006 131.653 1.00 81.32 135 GLU B CA 1
ATOM 1580 C C . GLU B 1 138 ? -4.165 -10.514 131.412 1.00 80.82 135 GLU B C 1
ATOM 1581 O O . GLU B 1 138 ? -4.645 -9.670 132.176 1.00 82.92 135 GLU B O 1
ATOM 1587 N N . ALA B 1 139 ? -3.443 -10.182 130.345 1.00 78.53 136 ALA B N 1
ATOM 1588 C CA . ALA B 1 139 ? -3.206 -8.785 130.022 1.00 78.30 136 ALA B CA 1
ATOM 1589 C C . ALA B 1 139 ? -4.485 -8.059 129.585 1.00 79.90 136 ALA B C 1
ATOM 1590 O O . ALA B 1 139 ? -4.648 -6.863 129.845 1.00 80.91 136 ALA B O 1
ATOM 1592 N N . CYS B 1 140 ? -5.386 -8.774 128.919 1.00 80.27 137 CYS B N 1
ATOM 1593 C CA . CYS B 1 140 ? -6.645 -8.179 128.513 1.00 82.18 137 CYS B CA 1
ATOM 1594 C C . CYS B 1 140 ? -7.492 -7.972 129.744 1.00 84.42 137 CYS B C 1
ATOM 1595 O O . CYS B 1 140 ? -8.253 -7.014 129.826 1.00 86.07 137 CYS B O 1
ATOM 1598 N N . GLN B 1 141 ? -7.339 -8.872 130.709 1.00 84.69 138 GLN B N 1
ATOM 1599 C CA . GLN B 1 141 ? -8.150 -8.829 131.915 1.00 87.88 138 GLN B CA 1
ATOM 1600 C C . GLN B 1 141 ? -7.984 -7.496 132.590 1.00 88.21 138 GLN B C 1
ATOM 1601 O O . GLN B 1 141 ? -8.960 -6.778 132.811 1.00 90.41 138 GLN B O 1
ATOM 1607 N N . VAL B 1 142 ? -6.730 -7.167 132.881 1.00 86.04 139 VAL B N 1
ATOM 1608 C CA . VAL B 1 142 ? -6.386 -5.959 133.613 1.00 86.74 139 VAL B CA 1
ATOM 1609 C C . VAL B 1 142 ? -6.780 -4.713 132.826 1.00 86.86 139 VAL B C 1
ATOM 1610 O O . VAL B 1 142 ? -7.354 -3.763 133.374 1.00 88.87 139 VAL B O 1
ATOM 1614 N N . LEU B 1 143 ? -6.489 -4.746 131.532 1.00 84.79 140 LEU B N 1
ATOM 1615 C CA . LEU B 1 143 ? -6.824 -3.655 130.653 1.00 85.58 140 LEU B CA 1
ATOM 1616 C C . LEU B 1 143 ? -8.320 -3.380 130.651 1.00 89.10 140 LEU B C 1
ATOM 1617 O O . LEU B 1 143 ? -8.737 -2.231 130.550 1.00 90.96 140 LEU B O 1
ATOM 1622 N N . ARG B 1 144 ? -9.118 -4.437 130.791 1.00 90.93 141 ARG B N 1
ATOM 1623 C CA . ARG B 1 144 ? -10.561 -4.301 130.937 1.00 94.89 141 ARG B CA 1
ATOM 1624 C C . ARG B 1 144 ? -10.915 -3.798 132.335 1.00 97.85 141 ARG B C 1
ATOM 1625 O O . ARG B 1 144 ? -11.658 -2.822 132.473 1.00 100.57 141 ARG B O 1
ATOM 1633 N N . GLN B 1 145 ? -10.370 -4.454 133.361 1.00 97.94 142 GLN B N 1
ATOM 1634 C CA . GLN B 1 145 ? -10.608 -4.073 134.754 1.00 101.38 142 GLN B CA 1
ATOM 1635 C C . GLN B 1 145 ? -10.328 -2.592 134.985 1.00 101.91 142 GLN B C 1
ATOM 1636 O O . GLN B 1 145 ? -11.005 -1.954 135.787 1.00 105.21 142 GLN B O 1
ATOM 1642 N N . LEU B 1 146 ? -9.328 -2.057 134.283 1.00 99.11 143 LEU B N 1
ATOM 1643 C CA . LEU B 1 146 ? -8.934 -0.655 134.435 1.00 99.75 143 LEU B CA 1
ATOM 1644 C C . LEU B 1 146 ? -9.763 0.324 133.601 1.00 101.56 143 LEU B C 1
ATOM 1645 O O . LEU B 1 146 ? -9.539 1.536 133.669 1.00 102.34 143 LEU B O 1
ATOM 1650 N N . ASN B 1 147 ? -10.707 -0.202 132.819 1.00 102.56 144 ASN B N 1
ATOM 1651 C CA . ASN B 1 147 ? -11.512 0.604 131.895 1.00 104.88 144 ASN B CA 1
ATOM 1652 C C . ASN B 1 147 ? -10.631 1.372 130.935 1.00 102.78 144 ASN B C 1
ATOM 1653 O O . ASN B 1 147 ? -10.854 2.556 130.677 1.00 104.85 144 ASN B O 1
ATOM 1658 N N . VAL B 1 148 ? -9.625 0.692 130.409 1.00 99.31 145 VAL B N 1
ATOM 1659 C CA . VAL B 1 148 ? -8.612 1.351 129.605 1.00 97.68 145 VAL B CA 1
ATOM 1660 C C . VAL B 1 148 ? -8.312 0.536 128.325 1.00 95.55 145 VAL B C 1
ATOM 1661 O O . VAL B 1 148 ? -7.288 0.738 127.664 1.00 94.03 145 VAL B O 1
ATOM 1665 N N . TYR B 1 149 ? -9.251 -0.344 127.966 1.00 96.12 146 TYR B N 1
ATOM 1666 C CA . TYR B 1 149 ? -9.131 -1.263 126.821 1.00 94.54 146 TYR B CA 1
ATOM 1667 C C . TYR B 1 149 ? -9.751 -0.710 125.516 1.00 96.44 146 TYR B C 1
ATOM 1668 O O . TYR B 1 149 ? -10.794 -1.195 125.060 1.00 98.54 146 TYR B O 1
ATOM 1677 N N . THR B 1 150 ? -9.095 0.296 124.926 1.00 96.10 147 THR B N 1
ATOM 1678 C CA . THR B 1 150 ? -9.525 0.941 123.673 1.00 98.25 147 THR B CA 1
ATOM 1679 C C . THR B 1 150 ? -9.551 -0.051 122.518 1.00 97.68 147 THR B C 1
ATOM 1680 O O . THR B 1 150 ? -8.748 -0.984 122.490 1.00 95.03 147 THR B O 1
ATOM 1684 N N . PRO B 1 151 ? -10.460 0.155 121.544 1.00 100.73 148 PRO B N 1
ATOM 1685 C CA . PRO B 1 151 ? -10.320 -0.572 120.287 1.00 100.55 148 PRO B CA 1
ATOM 1686 C C . PRO B 1 151 ? -8.883 -0.491 119.786 1.00 97.59 148 PRO B C 1
ATOM 1687 O O . PRO B 1 151 ? -8.318 -1.507 119.385 1.00 95.47 148 PRO B O 1
ATOM 1691 N N . ALA B 1 152 ? -8.304 0.709 119.843 1.00 97.70 149 ALA B N 1
ATOM 1692 C CA . ALA B 1 152 ? -6.911 0.937 119.469 1.00 95.60 149 ALA B CA 1
ATOM 1693 C C . ALA B 1 152 ? -5.954 0.048 120.274 1.00 91.41 149 ALA B C 1
ATOM 1694 O O . ALA B 1 152 ? -5.141 -0.675 119.691 1.00 89.79 149 ALA B O 1
ATOM 1696 N N . VAL B 1 153 ? -6.084 0.077 121.601 1.00 89.84 150 VAL B N 1
ATOM 1697 C CA . VAL B 1 153 ? -5.216 -0.698 122.487 1.00 86.63 150 VAL B CA 1
ATOM 1698 C C . VAL B 1 153 ? -5.275 -2.180 122.178 1.00 85.00 150 VAL B C 1
ATOM 1699 O O . VAL B 1 153 ? -4.237 -2.812 121.982 1.00 82.99 150 VAL B O 1
ATOM 1703 N N . ALA B 1 154 ? -6.499 -2.713 122.150 1.00 86.47 151 ALA B N 1
ATOM 1704 C CA . ALA B 1 154 ? -6.781 -4.127 121.883 1.00 85.76 151 ALA B CA 1
ATOM 1705 C C . ALA B 1 154 ? -6.084 -4.601 120.620 1.00 85.39 151 ALA B C 1
ATOM 1706 O O . ALA B 1 154 ? -5.332 -5.580 120.640 1.00 83.62 151 ALA B O 1
ATOM 1708 N N . GLY B 1 155 ? -6.329 -3.882 119.532 1.00 87.65 152 GLY B N 1
ATOM 1709 C CA . GLY B 1 155 ? -5.674 -4.138 118.265 1.00 88.11 152 GLY B CA 1
ATOM 1710 C C . GLY B 1 155 ? -4.167 -4.085 118.380 1.00 85.81 152 GLY B C 1
ATOM 1711 O O . GLY B 1 155 ? -3.484 -4.919 117.806 1.00 85.18 152 GLY B O 1
ATOM 1712 N N . GLN B 1 156 ? -3.639 -3.115 119.121 1.00 85.23 153 GLN B N 1
ATOM 1713 C CA . GLN B 1 156 ? -2.191 -3.025 119.288 1.00 83.82 153 GLN B CA 1
ATOM 1714 C C . GLN B 1 156 ? -1.685 -4.299 119.980 1.00 80.75 153 GLN B C 1
ATOM 1715 O O . GLN B 1 156 ? -0.695 -4.908 119.566 1.00 79.54 153 GLN B O 1
ATOM 1721 N N . LEU B 1 157 ? -2.405 -4.713 121.015 1.00 79.52 154 LEU B N 1
ATOM 1722 C CA . LEU B 1 157 ? -1.975 -5.828 121.823 1.00 77.24 154 LEU B CA 1
ATOM 1723 C C . LEU B 1 157 ? -2.020 -7.130 121.017 1.00 76.71 154 LEU B C 1
ATOM 1724 O O . LEU B 1 157 ? -1.035 -7.864 120.957 1.00 75.35 154 LEU B O 1
ATOM 1729 N N . GLN B 1 158 ? -3.162 -7.393 120.389 1.00 77.99 155 GLN B N 1
ATOM 1730 C CA . GLN B 1 158 ? -3.326 -8.536 119.504 1.00 77.93 155 GLN B CA 1
ATOM 1731 C C . GLN B 1 158 ? -2.240 -8.511 118.442 1.00 77.32 155 GLN B C 1
ATOM 1732 O O . GLN B 1 158 ? -1.776 -9.559 118.003 1.00 76.94 155 GLN B O 1
ATOM 1738 N N . GLY B 1 159 ? -1.829 -7.313 118.039 1.00 77.54 156 GLY B N 1
ATOM 1739 C CA . GLY B 1 159 ? -0.778 -7.167 117.041 1.00 77.43 156 GLY B CA 1
ATOM 1740 C C . GLY B 1 159 ? 0.519 -7.739 117.569 1.00 75.01 156 GLY B C 1
ATOM 1741 O O . GLY B 1 159 ? 1.193 -8.543 116.903 1.00 74.97 156 GLY B O 1
ATOM 1742 N N . LEU B 1 160 ? 0.847 -7.343 118.794 1.00 73.01 157 LEU B N 1
ATOM 1743 C CA . LEU B 1 160 ? 2.083 -7.746 119.408 1.00 70.92 157 LEU B CA 1
ATOM 1744 C C . LEU B 1 160 ? 2.093 -9.236 119.707 1.00 68.84 157 LEU B C 1
ATOM 1745 O O . LEU B 1 160 ? 3.127 -9.883 119.548 1.00 68.72 157 LEU B O 1
ATOM 1750 N N . LEU B 1 161 ? 0.949 -9.783 120.119 1.00 67.53 158 LEU B N 1
ATOM 1751 C CA . LEU B 1 161 ? 0.831 -11.224 120.316 1.00 65.79 158 LEU B CA 1
ATOM 1752 C C . LEU B 1 161 ? 1.225 -11.975 119.053 1.00 66.10 158 LEU B C 1
ATOM 1753 O O . LEU B 1 161 ? 2.189 -12.728 119.049 1.00 65.06 158 LEU B O 1
ATOM 1758 N N . LEU B 1 162 ? 0.501 -11.729 117.970 1.00 67.48 159 LEU B N 1
ATOM 1759 C CA . LEU B 1 162 ? 0.704 -12.479 116.738 1.00 68.67 159 LEU B CA 1
ATOM 1760 C C . LEU B 1 162 ? 2.124 -12.408 116.232 1.00 69.36 159 LEU B C 1
ATOM 1761 O O . LEU B 1 162 ? 2.687 -13.416 115.794 1.00 69.43 159 LEU B O 1
ATOM 1766 N N . LEU B 1 163 ? 2.695 -11.205 116.303 1.00 70.42 160 LEU B N 1
ATOM 1767 C CA . LEU B 1 163 ? 4.013 -10.951 115.764 1.00 71.61 160 LEU B CA 1
ATOM 1768 C C . LEU B 1 163 ? 5.023 -11.755 116.531 1.00 70.97 160 LEU B C 1
ATOM 1769 O O . LEU B 1 163 ? 5.816 -12.483 115.944 1.00 71.66 160 LEU B O 1
ATOM 1774 N N . THR B 1 164 ? 4.971 -11.627 117.851 1.00 70.49 161 THR B N 1
ATOM 1775 C CA . THR B 1 164 ? 5.924 -12.290 118.715 1.00 70.89 161 THR B CA 1
ATOM 1776 C C . THR B 1 164 ? 5.820 -13.757 118.421 1.00 71.68 161 THR B C 1
ATOM 1777 O O . THR B 1 164 ? 6.799 -14.401 118.015 1.00 72.90 161 THR B O 1
ATOM 1781 N N . GLN B 1 165 ? 4.598 -14.249 118.584 1.00 72.11 162 GLN B N 1
ATOM 1782 C CA . GLN B 1 165 ? 4.223 -15.591 118.239 1.00 73.25 162 GLN B CA 1
ATOM 1783 C C . GLN B 1 165 ? 4.904 -16.062 116.955 1.00 74.95 162 GLN B C 1
ATOM 1784 O O . GLN B 1 165 ? 5.595 -17.086 116.963 1.00 75.42 162 GLN B O 1
ATOM 1790 N N . ARG B 1 166 ? 4.754 -15.321 115.861 1.00 76.54 163 ARG B N 1
ATOM 1791 C CA . ARG B 1 166 ? 5.379 -15.787 114.635 1.00 78.93 163 ARG B CA 1
ATOM 1792 C C . ARG B 1 166 ? 6.881 -15.832 114.763 1.00 79.81 163 ARG B C 1
ATOM 1793 O O . ARG B 1 166 ? 7.496 -16.870 114.504 1.00 80.52 163 ARG B O 1
ATOM 1801 N N . LEU B 1 167 ? 7.456 -14.696 115.155 1.00 80.23 164 LEU B N 1
ATOM 1802 C CA . LEU B 1 167 ? 8.895 -14.536 115.232 1.00 81.86 164 LEU B CA 1
ATOM 1803 C C . LEU B 1 167 ? 9.586 -15.667 116.012 1.00 81.70 164 LEU B C 1
ATOM 1804 O O . LEU B 1 1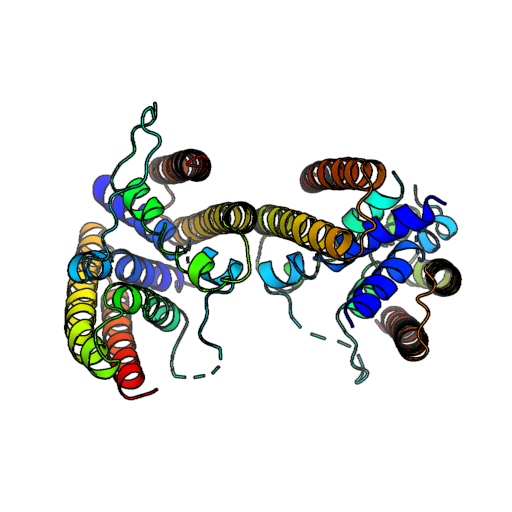67 ? 10.680 -16.105 115.639 1.00 83.41 164 LEU B O 1
ATOM 1809 N N . PHE B 1 168 ? 8.942 -16.150 117.072 1.00 80.11 165 PHE B N 1
ATOM 1810 C CA . PHE B 1 168 ? 9.492 -17.255 117.852 1.00 80.64 165 PHE B CA 1
ATOM 1811 C C . PHE B 1 168 ? 9.524 -18.539 117.047 1.00 82.32 165 PHE B C 1
ATOM 1812 O O . PHE B 1 168 ? 10.456 -19.331 117.164 1.00 83.32 165 PHE B O 1
ATOM 1820 N N . GLU B 1 169 ? 8.492 -18.737 116.237 1.00 83.41 166 GLU B N 1
ATOM 1821 C CA . GLU B 1 169 ? 8.414 -19.882 115.359 1.00 85.69 166 GLU B CA 1
ATOM 1822 C C . GLU B 1 169 ? 9.531 -19.864 114.336 1.00 88.71 166 GLU B C 1
ATOM 1823 O O . GLU B 1 169 ? 10.131 -20.904 114.055 1.00 89.93 166 GLU B O 1
ATOM 1829 N N . GLU B 1 170 ? 9.803 -18.684 113.783 1.00 90.67 167 GLU B N 1
ATOM 1830 C CA . GLU B 1 170 ? 10.908 -18.518 112.835 1.00 94.71 167 GLU B CA 1
ATOM 1831 C C . GLU B 1 170 ? 12.256 -18.737 113.502 1.00 95.72 167 GLU B C 1
ATOM 1832 O O . GLU B 1 170 ? 13.208 -19.130 112.848 1.00 98.43 167 GLU B O 1
ATOM 1838 N N . ARG B 1 171 ? 12.326 -18.490 114.802 1.00 94.44 168 ARG B N 1
ATOM 1839 C CA . ARG B 1 171 ? 13.549 -18.711 115.548 1.00 96.70 168 ARG B CA 1
ATOM 1840 C C . ARG B 1 171 ? 13.840 -20.193 115.713 1.00 97.28 168 ARG B C 1
ATOM 1841 O O . ARG B 1 171 ? 14.982 -20.626 115.602 1.00 99.81 168 ARG B O 1
ATOM 1849 N N . LEU B 1 172 ? 12.797 -20.969 115.976 1.00 95.74 169 LEU B N 1
ATOM 1850 C CA . LEU B 1 172 ? 12.935 -22.403 116.195 1.00 96.41 169 LEU B CA 1
ATOM 1851 C C . LEU B 1 172 ? 13.442 -23.142 114.972 1.00 99.81 169 LEU B C 1
ATOM 1852 O O . LEU B 1 172 ? 14.169 -24.127 115.083 1.00 101.43 169 LEU B O 1
ATOM 1857 N N . GLN B 1 173 ? 13.046 -22.657 113.805 1.00 101.75 170 GLN B N 1
ATOM 1858 C CA . GLN B 1 173 ? 13.493 -23.208 112.542 1.00 105.85 170 GLN B CA 1
ATOM 1859 C C . GLN B 1 173 ? 14.970 -22.877 112.304 1.00 109.71 170 GLN B C 1
ATOM 1860 O O . GLN B 1 173 ? 15.650 -23.552 111.526 1.00 112.97 170 GLN B O 1
ATOM 1866 N N . ILE B 1 174 ? 15.451 -21.836 112.983 1.00 110.09 171 ILE B N 1
ATOM 1867 C CA . ILE B 1 174 ? 16.830 -21.363 112.864 1.00 114.11 171 ILE B CA 1
ATOM 1868 C C . ILE B 1 174 ? 17.734 -21.953 113.961 1.00 114.98 171 ILE B C 1
ATOM 1869 O O . ILE B 1 174 ? 17.294 -22.165 115.098 1.00 112.16 171 ILE B O 1
ATOM 1874 N N . ALA B 1 175 ? 18.986 -22.240 113.588 1.00 119.49 172 ALA B N 1
ATOM 1875 C CA . ALA B 1 175 ? 20.047 -22.704 114.511 1.00 121.69 172 ALA B CA 1
ATOM 1876 C C . ALA B 1 175 ? 19.725 -24.013 115.236 1.00 120.10 172 ALA B C 1
ATOM 1877 O O . ALA B 1 175 ? 19.984 -25.103 114.721 1.00 121.83 172 ALA B O 1
ATOM 1879 N N . SER C 1 51 ? 57.935 5.574 142.228 1.00 140.20 48 SER C N 1
ATOM 1880 C CA . SER C 1 51 ? 57.240 6.689 142.935 1.00 142.42 48 SER C CA 1
ATOM 1881 C C . SER C 1 51 ? 55.739 6.418 142.972 1.00 139.02 48 SER C C 1
ATOM 1882 O O . SER C 1 51 ? 55.305 5.295 142.688 1.00 135.58 48 SER C O 1
ATOM 1885 N N . LEU C 1 52 ? 54.957 7.442 143.327 1.00 140.64 49 LEU C N 1
ATOM 1886 C CA . LEU C 1 52 ? 53.493 7.382 143.257 1.00 137.53 49 LEU C CA 1
ATOM 1887 C C . LEU C 1 52 ? 53.083 7.261 141.781 1.00 132.64 49 LEU C C 1
ATOM 1888 O O . LEU C 1 52 ? 51.898 7.308 141.428 1.00 129.99 49 LEU C O 1
ATOM 1893 N N . SER C 1 53 ? 54.106 7.115 140.936 1.00 132.08 50 SER C N 1
ATOM 1894 C CA . SER C 1 53 ? 53.983 6.730 139.536 1.00 128.53 50 SER C CA 1
ATOM 1895 C C . SER C 1 53 ? 53.385 5.320 139.422 1.00 124.56 50 SER C C 1
ATOM 1896 O O . SER C 1 53 ? 52.545 5.063 138.553 1.00 121.74 50 SER C O 1
ATOM 1899 N N . GLN C 1 54 ? 53.826 4.418 140.304 1.00 124.91 51 GLN C N 1
ATOM 1900 C CA . GLN C 1 54 ? 53.205 3.094 140.462 1.00 122.48 51 GLN C CA 1
ATOM 1901 C C . GLN C 1 54 ? 51.712 3.198 140.786 1.00 119.91 51 GLN C C 1
ATOM 1902 O O . GLN C 1 54 ? 50.907 2.412 140.284 1.00 117.63 51 GLN C O 1
ATOM 1908 N N . GLY C 1 55 ? 51.362 4.169 141.629 1.00 120.72 52 GLY C N 1
ATOM 1909 C CA . GLY C 1 55 ? 49.968 4.462 141.969 1.00 118.36 52 GLY C CA 1
ATOM 1910 C C . GLY C 1 55 ? 49.248 5.152 140.827 1.00 114.54 52 GLY C C 1
ATOM 1911 O O . GLY C 1 55 ? 48.085 4.861 140.547 1.00 112.09 52 GLY C O 1
ATOM 1912 N N . ALA C 1 56 ? 49.947 6.070 140.164 1.00 114.53 53 ALA C N 1
ATOM 1913 C CA . ALA C 1 56 ? 49.434 6.703 138.954 1.00 111.98 53 ALA C CA 1
ATOM 1914 C C . ALA C 1 56 ? 48.976 5.652 137.944 1.00 107.62 53 ALA C C 1
ATOM 1915 O O . ALA C 1 56 ? 48.003 5.872 137.226 1.00 106.09 53 ALA C O 1
ATOM 1917 N N . GLN C 1 57 ? 49.673 4.512 137.907 1.00 106.02 54 GLN C N 1
ATOM 1918 C CA . GLN C 1 57 ? 49.269 3.375 137.074 1.00 102.76 54 GLN C CA 1
ATOM 1919 C C . GLN C 1 57 ? 47.922 2.813 137.505 1.00 99.86 54 GLN C C 1
ATOM 1920 O O . GLN C 1 57 ? 47.019 2.669 136.684 1.00 98.25 54 GLN C O 1
ATOM 1926 N N . ALA C 1 58 ? 47.801 2.484 138.788 1.00 99.28 55 ALA C N 1
ATOM 1927 C CA . ALA C 1 58 ? 46.546 1.991 139.330 1.00 97.30 55 ALA C CA 1
ATOM 1928 C C . ALA C 1 58 ? 45.372 2.879 138.908 1.00 94.49 55 ALA C C 1
ATOM 1929 O O . ALA C 1 58 ? 44.377 2.402 138.365 1.00 92.61 55 ALA C O 1
ATOM 1931 N N . ALA C 1 59 ? 45.509 4.177 139.135 1.00 94.31 56 ALA C N 1
ATOM 1932 C CA . ALA C 1 59 ? 44.427 5.102 138.879 1.00 92.54 56 ALA C CA 1
ATOM 1933 C C . ALA C 1 59 ? 44.097 5.183 137.392 1.00 90.05 56 ALA C C 1
ATOM 1934 O O . ALA C 1 59 ? 42.956 5.447 137.004 1.00 88.74 56 ALA C O 1
ATOM 1936 N N . ALA C 1 60 ? 45.101 4.971 136.555 1.00 89.58 57 ALA C N 1
ATOM 1937 C CA . ALA C 1 60 ? 44.875 5.013 135.134 1.00 88.56 57 ALA C CA 1
ATOM 1938 C C . ALA C 1 60 ? 44.031 3.812 134.793 1.00 86.58 57 ALA C C 1
ATOM 1939 O O . ALA C 1 60 ? 43.020 3.932 134.128 1.00 86.08 57 ALA C O 1
ATOM 1941 N N . LEU C 1 61 ? 44.425 2.650 135.291 1.00 86.61 58 LEU C N 1
ATOM 1942 C CA . LEU C 1 61 ? 43.615 1.454 135.134 1.00 85.83 58 LEU C CA 1
ATOM 1943 C C . LEU C 1 61 ? 42.161 1.721 135.494 1.00 84.04 58 LEU C C 1
ATOM 1944 O O . LEU C 1 61 ? 41.288 1.634 134.639 1.00 83.26 58 LEU C O 1
ATOM 1949 N N . LEU C 1 62 ? 41.913 2.074 136.750 1.00 83.82 59 LEU C N 1
ATOM 1950 C CA . LEU C 1 62 ? 40.566 2.379 137.182 1.00 83.05 59 LEU C CA 1
ATOM 1951 C C . LEU C 1 62 ? 39.879 3.353 136.226 1.00 81.92 59 LEU C C 1
ATOM 1952 O O . LEU C 1 62 ? 38.715 3.144 135.891 1.00 81.68 59 LEU C O 1
ATOM 1957 N N . PHE C 1 63 ? 40.584 4.395 135.777 1.00 82.19 60 PHE C N 1
ATOM 1958 C CA . PHE C 1 63 ? 39.974 5.402 134.899 1.00 81.62 60 PHE C CA 1
ATOM 1959 C C . PHE C 1 63 ? 39.506 4.748 133.613 1.00 81.07 60 PHE C C 1
ATOM 1960 O O . PHE C 1 63 ? 38.394 4.989 133.142 1.00 80.42 60 PHE C O 1
ATOM 1968 N N . SER C 1 64 ? 40.376 3.896 133.089 1.00 81.82 61 SER C N 1
ATOM 1969 C CA . SER C 1 64 ? 40.236 3.252 131.797 1.00 83.45 61 SER C CA 1
ATOM 1970 C C . SER C 1 64 ? 39.046 2.293 131.763 1.00 82.54 61 SER C C 1
ATOM 1971 O O . SER C 1 64 ? 38.234 2.320 130.838 1.00 83.29 61 SER C O 1
ATOM 1974 N N . ALA C 1 65 ? 38.966 1.451 132.787 1.00 81.86 62 ALA C N 1
ATOM 1975 C CA . ALA C 1 65 ? 37.960 0.414 132.887 1.00 82.09 62 ALA C CA 1
ATOM 1976 C C . ALA C 1 65 ? 36.604 1.025 133.184 1.00 80.42 62 ALA C C 1
ATOM 1977 O O . ALA C 1 65 ? 35.586 0.599 132.636 1.00 81.34 62 ALA C O 1
ATOM 1979 N N . ALA C 1 66 ? 36.598 2.024 134.054 1.00 78.94 63 ALA C N 1
ATOM 1980 C CA . ALA C 1 66 ? 35.360 2.654 134.477 1.00 77.97 63 ALA C CA 1
ATOM 1981 C C . ALA C 1 66 ? 34.816 3.494 133.354 1.00 77.72 63 ALA C C 1
ATOM 1982 O O . ALA C 1 66 ? 33.623 3.511 133.102 1.00 77.28 63 ALA C O 1
ATOM 1992 N N . ASP C 1 68 ? 35.153 3.020 130.253 1.00 82.14 65 ASP C N 1
ATOM 1993 C CA . ASP C 1 68 ? 34.584 2.045 129.343 1.00 84.05 65 ASP C CA 1
ATOM 1994 C C . ASP C 1 68 ? 33.281 1.436 129.877 1.00 82.41 65 ASP C C 1
ATOM 1995 O O . ASP C 1 68 ? 32.286 1.328 129.143 1.00 83.39 65 ASP C O 1
ATOM 2000 N N . GLN C 1 69 ? 33.307 1.034 131.149 1.00 80.36 66 GLN C N 1
ATOM 2001 C CA . GLN C 1 69 ? 32.158 0.410 131.799 1.00 79.74 66 GLN C CA 1
ATOM 2002 C C . GLN C 1 69 ? 30.934 1.310 131.791 1.00 78.19 66 GLN C C 1
ATOM 2003 O O . GLN C 1 69 ? 29.872 0.915 131.318 1.00 79.19 66 GLN C O 1
ATOM 2009 N N . ILE C 1 70 ? 31.092 2.524 132.302 1.00 76.66 67 ILE C N 1
ATOM 2010 C CA . ILE C 1 70 ? 30.009 3.501 132.332 1.00 75.77 67 ILE C CA 1
ATOM 2011 C C . ILE C 1 70 ? 29.418 3.725 130.932 1.00 77.14 67 ILE C C 1
ATOM 2012 O O . ILE C 1 70 ? 28.199 3.843 130.778 1.00 77.09 67 ILE C O 1
ATOM 2017 N N . SER C 1 71 ? 30.275 3.753 129.914 1.00 78.84 68 SER C N 1
ATOM 2018 C CA . SER C 1 71 ? 29.812 4.020 128.560 1.00 81.50 68 SER C CA 1
ATOM 2019 C C . SER C 1 71 ? 28.838 2.966 128.068 1.00 82.87 68 SER C C 1
ATOM 2020 O O . SER C 1 71 ? 27.786 3.299 127.515 1.00 83.85 68 SER C O 1
ATOM 2023 N N . ARG C 1 72 ? 29.199 1.700 128.280 1.00 83.85 69 ARG C N 1
ATOM 2024 C CA . ARG C 1 72 ? 28.372 0.570 127.871 1.00 86.54 69 ARG C CA 1
ATOM 2025 C C . ARG C 1 72 ? 26.994 0.606 128.508 1.00 84.87 69 ARG C C 1
ATOM 2026 O O . ARG C 1 72 ? 25.980 0.454 127.822 1.00 86.79 69 ARG C O 1
ATOM 2034 N N . LEU C 1 73 ? 26.969 0.820 129.818 1.00 81.95 70 LEU C N 1
ATOM 2035 C CA . LEU C 1 73 ? 25.743 0.729 130.585 1.00 81.50 70 LEU C CA 1
ATOM 2036 C C . LEU C 1 73 ? 24.811 1.890 130.284 1.00 81.28 70 LEU C C 1
ATOM 2037 O O . LEU C 1 73 ? 23.589 1.735 130.316 1.00 82.43 70 LEU C O 1
ATOM 2042 N N . ALA C 1 74 ? 25.388 3.046 129.964 1.00 81.15 71 ALA C N 1
ATOM 2043 C CA . ALA C 1 74 ? 24.610 4.220 129.577 1.00 81.78 71 ALA C CA 1
ATOM 2044 C C . ALA C 1 74 ? 24.317 4.237 128.071 1.00 84.88 71 ALA C C 1
ATOM 2045 O O . ALA C 1 74 ? 23.663 5.156 127.568 1.00 86.45 71 ALA C O 1
ATOM 2047 N N . GLU C 1 75 ? 24.797 3.211 127.370 1.00 86.91 72 GLU C N 1
ATOM 2048 C CA . GLU C 1 75 ? 24.486 2.983 125.958 1.00 91.32 72 GLU C CA 1
ATOM 2049 C C . GLU C 1 75 ? 24.973 4.122 125.088 1.00 93.80 72 GLU C C 1
ATOM 2050 O O . GLU C 1 75 ? 24.245 4.646 124.255 1.00 96.76 72 GLU C O 1
ATOM 2056 N N . LEU C 1 76 ? 26.223 4.497 125.308 1.00 93.63 73 LEU C N 1
ATOM 2057 C CA . LEU C 1 76 ? 26.893 5.530 124.541 1.00 97.23 73 LEU C CA 1
ATOM 2058 C C . LEU C 1 76 ? 27.651 4.877 123.378 1.00 102.51 73 LEU C C 1
ATOM 2059 O O . LEU C 1 76 ? 28.412 3.923 123.597 1.00 102.08 73 LEU C O 1
ATOM 2064 N N . ASP C 1 77 ? 27.467 5.377 122.155 1.00 108.62 74 ASP C N 1
ATOM 2065 C CA . ASP C 1 77 ? 28.215 4.847 120.994 1.00 115.16 74 ASP C CA 1
ATOM 2066 C C . ASP C 1 77 ? 29.712 5.161 121.047 1.00 115.85 74 ASP C C 1
ATOM 2067 O O . ASP C 1 77 ? 30.347 5.072 122.102 1.00 110.64 74 ASP C O 1
ATOM 2072 N N . SER C 1 86 ? 33.735 17.635 110.584 1.00 120.75 83 SER C N 1
ATOM 2073 C CA . SER C 1 86 ? 34.781 17.160 109.684 1.00 120.56 83 SER C CA 1
ATOM 2074 C C . SER C 1 86 ? 34.574 15.695 109.275 1.00 120.35 83 SER C C 1
ATOM 2075 O O . SER C 1 86 ? 33.805 14.967 109.914 1.00 119.30 83 SER C O 1
ATOM 2078 N N . GLU C 1 87 ? 35.259 15.282 108.205 1.00 121.69 84 GLU C N 1
ATOM 2079 C CA . GLU C 1 87 ? 35.304 13.875 107.783 1.00 121.16 84 GLU C CA 1
ATOM 2080 C C . GLU C 1 87 ? 36.429 13.116 108.502 1.00 115.23 84 GLU C C 1
ATOM 2081 O O . GLU C 1 87 ? 36.605 11.910 108.307 1.00 114.50 84 GLU C O 1
ATOM 2087 N N . LEU C 1 88 ? 37.193 13.833 109.326 1.00 111.44 85 LEU C N 1
ATOM 2088 C CA . LEU C 1 88 ? 38.092 13.202 110.277 1.00 106.01 85 LEU C CA 1
ATOM 2089 C C . LEU C 1 88 ? 37.239 12.377 111.225 1.00 103.87 85 LEU C C 1
ATOM 2090 O O . LEU C 1 88 ? 36.247 12.889 111.753 1.00 104.74 85 LEU C O 1
ATOM 2095 N N . THR C 1 89 ? 37.600 11.111 111.435 1.00 101.52 86 THR C N 1
ATOM 2096 C CA . THR C 1 89 ? 36.869 10.282 112.398 1.00 99.82 86 THR C CA 1
ATOM 2097 C C . THR C 1 89 ? 37.666 10.061 113.686 1.00 95.58 86 THR C C 1
ATOM 2098 O O . THR C 1 89 ? 38.763 9.509 113.652 1.00 94.28 86 THR C O 1
ATOM 2102 N N . GLY C 1 90 ? 37.095 10.485 114.814 1.00 94.05 87 GLY C N 1
ATOM 2103 C CA . GLY C 1 90 ? 37.707 10.295 116.132 1.00 90.79 87 GLY C CA 1
ATOM 2104 C C . GLY C 1 90 ? 37.505 8.909 116.728 1.00 90.45 87 GLY C C 1
ATOM 2105 O O . GLY C 1 90 ? 37.222 7.944 116.017 1.00 92.20 87 GLY C O 1
ATOM 2106 N N . ASP C 1 91 ? 37.691 8.804 118.039 1.00 88.55 88 ASP C N 1
ATOM 2107 C CA . ASP C 1 91 ? 37.341 7.599 118.777 1.00 89.03 88 ASP C CA 1
ATOM 2108 C C . ASP C 1 91 ? 37.076 7.943 120.236 1.00 87.60 88 ASP C C 1
ATOM 2109 O O . ASP C 1 91 ? 37.270 9.074 120.656 1.00 86.08 88 ASP C O 1
ATOM 2114 N N . SER C 1 92 ? 36.630 6.972 121.014 1.00 88.50 89 SER C N 1
ATOM 2115 C CA . SER C 1 92 ? 36.150 7.276 122.353 1.00 88.29 89 SER C CA 1
ATOM 2116 C C . SER C 1 92 ? 37.150 8.120 123.131 1.00 85.41 89 SER C C 1
ATOM 2117 O O . SER C 1 92 ? 36.755 9.000 123.887 1.00 84.99 89 SER C O 1
ATOM 2120 N N . HIS C 1 93 ? 38.439 7.879 122.916 1.00 83.63 90 HIS C N 1
ATOM 2121 C CA . HIS C 1 93 ? 39.462 8.531 123.729 1.00 81.92 90 HIS C CA 1
ATOM 2122 C C . HIS C 1 93 ? 39.590 10.018 123.457 1.00 79.53 90 HIS C C 1
ATOM 2123 O O . HIS C 1 93 ? 39.545 10.830 124.383 1.00 78.80 90 HIS C O 1
ATOM 2130 N N . SER C 1 94 ? 39.740 10.359 122.182 1.00 78.50 91 SER C N 1
ATOM 2131 C CA . SER C 1 94 ? 39.899 11.742 121.750 1.00 77.06 91 SER C CA 1
ATOM 2132 C C . SER C 1 94 ? 38.638 12.499 122.107 1.00 77.11 91 SER C C 1
ATOM 2133 O O . SER C 1 94 ? 38.682 13.677 122.507 1.00 76.43 91 SER C O 1
ATOM 2136 N N . GLN C 1 95 ? 37.517 11.799 121.977 1.00 77.78 92 GLN C N 1
ATOM 2137 C CA . GLN C 1 95 ? 36.246 12.346 122.345 1.00 78.70 92 GLN C CA 1
ATOM 2138 C C . GLN C 1 95 ? 36.276 12.751 123.812 1.00 78.11 92 GLN C C 1
ATOM 2139 O O . GLN C 1 95 ? 35.731 13.781 124.166 1.00 79.03 92 GLN C O 1
ATOM 2145 N N . HIS C 1 96 ? 36.929 11.978 124.671 1.00 77.63 93 HIS C N 1
ATOM 2146 C CA . HIS C 1 96 ? 37.004 12.384 126.070 1.00 77.66 93 HIS C CA 1
ATOM 2147 C C . HIS C 1 96 ? 37.900 13.600 126.177 1.00 76.10 93 HIS C C 1
ATOM 2148 O O . HIS C 1 96 ? 37.531 14.607 126.778 1.00 76.19 93 HIS C O 1
ATOM 2155 N N . LEU C 1 97 ? 39.077 13.506 125.569 1.00 75.29 94 LEU C N 1
ATOM 2156 C CA . LEU C 1 97 ? 40.046 14.586 125.602 1.00 74.10 94 LEU C CA 1
ATOM 2157 C C . LEU C 1 97 ? 39.412 15.883 125.142 1.00 73.87 94 LEU C C 1
ATOM 2158 O O . LEU C 1 97 ? 39.550 16.917 125.789 1.00 73.57 94 LEU C O 1
ATOM 2163 N N . LEU C 1 98 ? 38.697 15.812 124.025 1.00 74.58 95 LEU C N 1
ATOM 2164 C CA . LEU C 1 98 ? 37.954 16.947 123.509 1.00 75.16 95 LEU C CA 1
ATOM 2165 C C . LEU C 1 98 ? 37.076 17.544 124.567 1.00 75.31 95 LEU C C 1
ATOM 2166 O O . LEU C 1 98 ? 37.245 18.701 124.942 1.00 75.05 95 LEU C O 1
ATOM 2171 N N . LEU C 1 99 ? 36.145 16.730 125.052 1.00 76.01 96 LEU C N 1
ATOM 2172 C CA . LEU C 1 99 ? 35.128 17.189 125.966 1.00 77.46 96 LEU C CA 1
ATOM 2173 C C . LEU C 1 99 ? 35.692 17.656 127.288 1.00 76.62 96 LEU C C 1
ATOM 2174 O O . LEU C 1 99 ? 35.156 18.548 127.903 1.00 77.49 96 LEU C O 1
ATOM 2179 N N . GLY C 1 100 ? 36.787 17.070 127.726 1.00 75.95 97 GLY C N 1
ATOM 2180 C CA . GLY C 1 100 ? 37.414 17.535 128.950 1.00 76.24 97 GLY C CA 1
ATOM 2181 C C . GLY C 1 100 ? 37.922 18.955 128.810 1.00 75.57 97 GLY C C 1
ATOM 2182 O O . GLY C 1 100 ? 37.699 19.787 129.683 1.00 76.09 97 GLY C O 1
ATOM 2191 N N . GLU C 1 102 ? 36.871 21.044 126.898 1.00 77.51 99 GLU C N 1
ATOM 2192 C CA . GLU C 1 102 ? 35.699 21.856 126.683 1.00 79.54 99 GLU C CA 1
ATOM 2193 C C . GLU C 1 102 ? 35.036 22.206 128.004 1.00 79.84 99 GLU C C 1
ATOM 2194 O O . GLU C 1 102 ? 34.628 23.346 128.219 1.00 81.00 99 GLU C O 1
ATOM 2200 N N . ILE C 1 103 ? 34.931 21.218 128.887 1.00 79.50 100 ILE C N 1
ATOM 2201 C CA . ILE C 1 103 ? 34.387 21.431 130.222 1.00 80.20 100 ILE C CA 1
ATOM 2202 C C . ILE C 1 103 ? 35.280 22.423 130.939 1.00 79.04 100 ILE C C 1
ATOM 2203 O O . ILE C 1 103 ? 34.792 23.329 131.600 1.00 80.38 100 ILE C O 1
ATOM 2208 N N . LEU C 1 104 ? 36.590 22.266 130.786 1.00 77.41 101 LEU C N 1
ATOM 2209 C CA . LEU C 1 104 ? 37.533 23.201 131.397 1.00 77.25 101 LEU C CA 1
ATOM 2210 C C . LEU C 1 104 ? 37.320 24.620 130.892 1.00 77.82 101 LEU C C 1
ATOM 2211 O O . LEU C 1 104 ? 37.108 25.533 131.684 1.00 78.53 101 LEU C O 1
ATOM 2224 N N . GLU C 1 106 ? 34.776 25.897 129.842 1.00 82.86 103 GLU C N 1
ATOM 2225 C CA . GLU C 1 106 ? 33.555 26.401 130.431 1.00 85.76 103 GLU C CA 1
ATOM 2226 C C . GLU C 1 106 ? 33.822 27.022 131.788 1.00 85.54 103 GLU C C 1
ATOM 2227 O O . GLU C 1 106 ? 33.291 28.084 132.098 1.00 87.40 103 GLU C O 1
ATOM 2233 N N . LEU C 1 107 ? 34.673 26.372 132.574 1.00 83.90 104 LEU C N 1
ATOM 2234 C CA . LEU C 1 107 ? 35.032 26.870 133.891 1.00 84.31 104 LEU C CA 1
ATOM 2235 C C . LEU C 1 107 ? 35.827 28.163 133.772 1.00 84.26 104 LEU C C 1
ATOM 2236 O O . LEU C 1 107 ? 35.637 29.084 134.567 1.00 85.65 104 LEU C O 1
ATOM 2241 N N . TYR C 1 108 ? 36.691 28.233 132.757 1.00 83.30 105 TYR C N 1
ATOM 2242 C CA . TYR C 1 108 ? 37.444 29.442 132.428 1.00 83.73 105 TYR C CA 1
ATOM 2243 C C . TYR C 1 108 ? 36.508 30.621 132.157 1.00 86.59 105 TYR C C 1
ATOM 2244 O O . TYR C 1 108 ? 36.755 31.753 132.607 1.00 87.76 105 TYR C O 1
ATOM 2253 N N . ARG C 1 109 ? 35.430 30.340 131.427 1.00 88.32 106 ARG C N 1
ATOM 2254 C CA . ARG C 1 109 ? 34.402 31.330 131.153 1.00 92.16 106 ARG C CA 1
ATOM 2255 C C . ARG C 1 109 ? 33.766 31.807 132.457 1.00 93.83 106 ARG C C 1
ATOM 2256 O O . ARG C 1 109 ? 33.500 33.003 132.612 1.00 95.69 106 ARG C O 1
ATOM 2264 N N . GLN C 1 110 ? 33.551 30.875 133.394 1.00 93.66 107 GLN C N 1
ATOM 2265 C CA . GLN C 1 110 ? 32.916 31.201 134.674 1.00 96.08 107 GLN C CA 1
ATOM 2266 C C . GLN C 1 110 ? 33.726 32.266 135.408 1.00 96.37 107 GLN C C 1
ATOM 2267 O O . GLN C 1 110 ? 33.162 33.133 136.070 1.00 98.55 107 GLN C O 1
ATOM 2273 N N . GLN C 1 111 ? 35.046 32.208 135.270 1.00 95.01 108 GLN C N 1
ATOM 2274 C CA . GLN C 1 111 ? 35.935 33.161 135.941 1.00 96.09 108 GLN C CA 1
ATOM 2275 C C . GLN C 1 111 ? 36.231 34.451 135.154 1.00 97.17 108 GLN C C 1
ATOM 2276 O O . GLN C 1 111 ? 36.899 35.360 135.662 1.00 97.90 108 GLN C O 1
ATOM 2282 N N . HIS C 1 112 ? 35.755 34.515 133.914 1.00 97.57 109 HIS C N 1
ATOM 2283 C CA . HIS C 1 112 ? 35.944 35.692 133.082 1.00 99.38 109 HIS C CA 1
ATOM 2284 C C . HIS C 1 112 ? 34.649 36.020 132.328 1.00 102.09 109 HIS C C 1
ATOM 2285 O O . HIS C 1 112 ? 34.642 36.066 131.087 1.00 103.20 109 HIS C O 1
ATOM 2292 N N . PRO C 1 113 ? 33.549 36.278 133.072 1.00 112.25 110 PRO C N 1
ATOM 2293 C CA . PRO C 1 113 ? 32.242 36.382 132.425 1.00 113.59 110 PRO C CA 1
ATOM 2294 C C . PRO C 1 113 ? 32.060 37.638 131.562 1.00 115.16 110 PRO C C 1
ATOM 2295 O O . PRO C 1 113 ? 31.195 37.651 130.690 1.00 115.62 110 PRO C O 1
ATOM 2299 N N . ASP C 1 114 ? 32.881 38.665 131.794 1.00 116.41 111 ASP C N 1
ATOM 2300 C CA . ASP C 1 114 ? 32.764 39.963 131.103 1.00 118.59 111 ASP C CA 1
ATOM 2301 C C . ASP C 1 114 ? 33.405 40.008 129.714 1.00 115.21 111 ASP C C 1
ATOM 2302 O O . ASP C 1 114 ? 33.214 40.965 128.959 1.00 117.08 111 ASP C O 1
ATOM 2307 N N . TRP C 1 115 ? 34.170 38.973 129.394 1.00 110.53 112 TRP C N 1
ATOM 2308 C CA . TRP C 1 115 ? 34.846 38.856 128.115 1.00 107.42 112 TRP C CA 1
ATOM 2309 C C . TRP C 1 115 ? 33.833 38.406 127.085 1.00 106.65 112 TRP C C 1
ATOM 2310 O O . TRP C 1 115 ? 32.877 37.732 127.432 1.00 107.08 112 TRP C O 1
ATOM 2321 N N . THR C 1 116 ? 34.040 38.767 125.823 1.00 106.07 113 THR C N 1
ATOM 2322 C CA . THR C 1 116 ? 33.269 38.158 124.742 1.00 105.47 113 THR C CA 1
ATOM 2323 C C . THR C 1 116 ? 33.725 36.704 124.492 1.00 101.63 113 THR C C 1
ATOM 2324 O O . THR C 1 116 ? 34.778 36.262 124.993 1.00 99.09 113 THR C O 1
ATOM 2328 N N . ALA C 1 117 ? 32.920 35.966 123.727 1.00 101.27 114 ALA C N 1
ATOM 2329 C CA . ALA C 1 117 ? 33.209 34.566 123.419 1.00 97.59 114 ALA C CA 1
ATOM 2330 C C . ALA C 1 117 ? 34.431 34.383 122.514 1.00 94.89 114 ALA C C 1
ATOM 2331 O O . ALA C 1 117 ? 35.130 33.381 122.647 1.00 91.99 114 ALA C O 1
ATOM 2333 N N . PRO C 1 118 ? 34.691 35.335 121.586 1.00 96.31 115 PRO C N 1
ATOM 2334 C CA . PRO C 1 118 ? 35.962 35.241 120.856 1.00 94.41 115 PRO C CA 1
ATOM 2335 C C . PRO C 1 118 ? 37.157 35.466 121.782 1.00 92.18 115 PRO C C 1
ATOM 2336 O O . PRO C 1 118 ? 38.157 34.743 121.693 1.00 89.89 115 PRO C O 1
ATOM 2340 N N . ALA C 1 119 ? 37.031 36.439 122.678 1.00 93.01 116 ALA C N 1
ATOM 2341 C CA . ALA C 1 119 ? 38.085 36.742 123.641 1.00 91.78 116 ALA C CA 1
ATOM 2342 C C . ALA C 1 119 ? 38.519 35.549 124.506 1.00 88.12 116 ALA C C 1
ATOM 2343 O O . ALA C 1 119 ? 39.711 35.365 124.720 1.00 86.67 116 ALA C O 1
ATOM 2345 N N . ILE C 1 120 ? 37.571 34.744 124.994 1.00 86.65 117 ILE C N 1
ATOM 2346 C CA . ILE C 1 120 ? 37.944 33.566 125.784 1.00 83.74 117 ILE C CA 1
ATOM 2347 C C . ILE C 1 120 ? 38.534 32.491 124.884 1.00 80.63 117 ILE C C 1
ATOM 2348 O O . ILE C 1 120 ? 39.374 31.691 125.304 1.00 78.70 117 ILE C O 1
ATOM 2353 N N . ARG C 1 121 ? 38.090 32.473 123.638 1.00 80.37 118 ARG C N 1
ATOM 2354 C CA . ARG C 1 121 ? 38.599 31.493 122.716 1.00 78.14 118 ARG C CA 1
ATOM 2355 C C . ARG C 1 121 ? 40.039 31.803 122.303 1.00 77.06 118 ARG C C 1
ATOM 2356 O O . ARG C 1 121 ? 40.840 30.874 122.125 1.00 74.92 118 ARG C O 1
ATOM 2364 N N . GLN C 1 122 ? 40.363 33.100 122.189 1.00 78.18 119 GLN C N 1
ATOM 2365 C CA . GLN C 1 122 ? 41.731 33.548 121.905 1.00 77.81 119 GLN C CA 1
ATOM 2366 C C . GLN C 1 122 ? 42.672 33.200 123.052 1.00 75.83 119 GLN C C 1
ATOM 2367 O O . GLN C 1 122 ? 43.783 32.728 122.823 1.00 74.59 119 GLN C O 1
ATOM 2373 N N . ALA C 1 123 ? 42.216 33.419 124.283 1.00 75.34 120 ALA C N 1
ATOM 2374 C CA . ALA C 1 123 ? 43.056 33.210 125.454 1.00 74.81 120 ALA C CA 1
ATOM 2375 C C . ALA C 1 123 ? 43.186 31.738 125.871 1.00 72.37 120 ALA C C 1
ATOM 2376 O O . ALA C 1 123 ? 44.278 31.295 126.275 1.00 71.84 120 ALA C O 1
ATOM 2378 N N . PHE C 1 124 ? 42.089 30.980 125.756 1.00 70.93 121 PHE C N 1
ATOM 2379 C CA . PHE C 1 124 ? 42.080 29.579 126.175 1.00 68.41 121 PHE C CA 1
ATOM 2380 C C . PHE C 1 124 ? 42.711 28.624 125.199 1.00 66.40 121 PHE C C 1
ATOM 2381 O O . PHE C 1 124 ? 43.378 27.681 125.612 1.00 65.06 121 PHE C O 1
ATOM 2389 N N . ALA C 1 125 ? 42.475 28.845 123.910 1.00 66.66 122 ALA C N 1
ATOM 2390 C CA . ALA C 1 125 ? 43.010 27.962 122.879 1.00 65.77 122 ALA C CA 1
ATOM 2391 C C . ALA C 1 125 ? 44.486 27.581 123.102 1.00 65.83 122 ALA C C 1
ATOM 2392 O O . ALA C 1 125 ? 44.785 26.391 123.238 1.00 64.42 122 ALA C O 1
ATOM 2394 N N . PRO C 1 126 ? 45.402 28.579 123.191 1.00 67.96 123 PRO C N 1
ATOM 2395 C CA . PRO C 1 126 ? 46.825 28.235 123.282 1.00 68.88 123 PRO C CA 1
ATOM 2396 C C . PRO C 1 126 ? 47.141 27.460 124.547 1.00 69.07 123 PRO C C 1
ATOM 2397 O O . PRO C 1 126 ? 48.126 26.721 124.577 1.00 69.59 123 PRO C O 1
ATOM 2401 N N . LEU C 1 127 ? 46.329 27.650 125.589 1.00 69.71 124 LEU C N 1
ATOM 2402 C CA . LEU C 1 127 ? 46.534 26.961 126.857 1.00 70.01 124 LEU C CA 1
ATOM 2403 C C . LEU C 1 127 ? 46.122 25.509 126.667 1.00 68.39 124 LEU C C 1
ATOM 2404 O O . LEU C 1 127 ? 46.863 24.589 127.024 1.00 68.33 124 LEU C O 1
ATOM 2409 N N . ALA C 1 128 ? 44.943 25.308 126.086 1.00 67.57 125 ALA C N 1
ATOM 2410 C CA . ALA C 1 128 ? 44.494 23.971 125.787 1.00 66.54 125 ALA C CA 1
ATOM 2411 C C . ALA C 1 128 ? 45.616 23.249 125.030 1.00 66.55 125 ALA C C 1
ATOM 2412 O O . ALA C 1 128 ? 46.077 22.172 125.435 1.00 65.85 125 ALA C O 1
ATOM 2414 N N . ARG C 1 129 ? 46.071 23.890 123.957 1.00 67.59 126 ARG C N 1
ATOM 2415 C CA . ARG C 1 129 ? 47.106 23.351 123.109 1.00 68.52 126 ARG C CA 1
ATOM 2416 C C . ARG C 1 129 ? 48.330 23.046 123.968 1.00 69.05 126 ARG C C 1
ATOM 2417 O O . ARG C 1 129 ? 48.776 21.903 124.027 1.00 68.91 126 ARG C O 1
ATOM 2425 N N . ALA C 1 130 ? 48.822 24.054 124.679 1.00 70.38 127 ALA C N 1
ATOM 2426 C CA . ALA C 1 130 ? 50.066 23.942 125.437 1.00 71.81 127 ALA C CA 1
ATOM 2427 C C . ALA C 1 130 ? 49.979 22.877 126.522 1.00 71.01 127 ALA C C 1
ATOM 2428 O O . ALA C 1 130 ? 50.901 22.079 126.701 1.00 71.73 127 ALA C O 1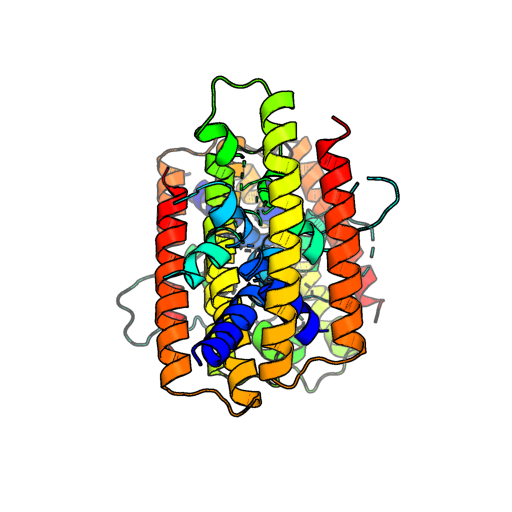
ATOM 2430 N N . GLY C 1 131 ? 48.862 22.864 127.232 1.00 69.97 128 GLY C N 1
ATOM 2431 C CA . GLY C 1 131 ? 48.641 21.874 128.263 1.00 70.44 128 GLY C CA 1
ATOM 2432 C C . GLY C 1 131 ? 48.715 20.460 127.717 1.00 69.51 128 GLY C C 1
ATOM 2433 O O . GLY C 1 131 ? 49.529 19.642 128.172 1.00 70.50 128 GLY C O 1
ATOM 2434 N N . LEU C 1 132 ? 47.893 20.178 126.717 1.00 67.92 129 LEU C N 1
ATOM 2435 C CA . LEU C 1 132 ? 47.879 18.859 126.129 1.00 67.64 129 LEU C CA 1
ATOM 2436 C C . LEU C 1 132 ? 49.277 18.372 125.758 1.00 68.99 129 LEU C C 1
ATOM 2437 O O . LEU C 1 132 ? 49.600 17.189 125.929 1.00 68.77 129 LEU C O 1
ATOM 2442 N N . GLU C 1 133 ? 50.098 19.295 125.260 1.00 70.66 130 GLU C N 1
ATOM 2443 C CA . GLU C 1 133 ? 51.443 18.980 124.833 1.00 72.86 130 GLU C CA 1
ATOM 2444 C C . GLU C 1 133 ? 52.286 18.565 126.017 1.00 74.87 130 GLU C C 1
ATOM 2445 O O . GLU C 1 133 ? 53.028 17.576 125.951 1.00 75.88 130 GLU C O 1
ATOM 2451 N N . ARG C 1 134 ? 52.153 19.296 127.115 1.00 76.08 131 ARG C N 1
ATOM 2452 C CA . ARG C 1 134 ? 52.902 18.942 128.305 1.00 78.73 131 ARG C CA 1
ATOM 2453 C C . ARG C 1 134 ? 52.401 17.611 128.819 1.00 77.63 131 ARG C C 1
ATOM 2454 O O . ARG C 1 134 ? 53.196 16.716 129.102 1.00 79.12 131 ARG C O 1
ATOM 2462 N N . GLY C 1 135 ? 51.078 17.474 128.880 1.00 75.63 132 GLY C N 1
ATOM 2463 C CA . GLY C 1 135 ? 50.430 16.220 129.257 1.00 74.76 132 GLY C CA 1
ATOM 2464 C C . GLY C 1 135 ? 51.011 15.072 128.470 1.00 74.76 132 GLY C C 1
ATOM 2465 O O . GLY C 1 135 ? 51.504 14.113 129.045 1.00 75.82 132 GLY C O 1
ATOM 2466 N N . TYR C 1 136 ? 50.987 15.190 127.147 1.00 74.13 133 TYR C N 1
ATOM 2467 C CA . TYR C 1 136 ? 51.566 14.173 126.287 1.00 75.11 133 TYR C CA 1
ATOM 2468 C C . TYR C 1 136 ? 52.950 13.771 126.772 1.00 77.77 133 TYR C C 1
ATOM 2469 O O . TYR C 1 136 ? 53.191 12.591 127.019 1.00 78.46 133 TYR C O 1
ATOM 2478 N N . GLN C 1 137 ? 53.836 14.762 126.923 1.00 79.72 134 GLN C N 1
ATOM 2479 C CA . GLN C 1 137 ? 55.234 14.536 127.291 1.00 83.13 134 GLN C CA 1
ATOM 2480 C C . GLN C 1 137 ? 55.325 13.779 128.603 1.00 84.28 134 GLN C C 1
ATOM 2481 O O . GLN C 1 137 ? 56.034 12.775 128.716 1.00 86.16 134 GLN C O 1
ATOM 2487 N N . GLU C 1 138 ? 54.590 14.288 129.583 1.00 83.60 135 GLU C N 1
ATOM 2488 C CA . GLU C 1 138 ? 54.474 13.713 130.907 1.00 85.22 135 GLU C CA 1
ATOM 2489 C C . GLU C 1 138 ? 54.030 12.251 130.822 1.00 84.51 135 GLU C C 1
ATOM 2490 O O . GLU C 1 138 ? 54.601 11.385 131.479 1.00 86.79 135 GLU C O 1
ATOM 2496 N N . ALA C 1 139 ? 53.011 11.991 130.006 1.00 81.77 136 ALA C N 1
ATOM 2497 C CA . ALA C 1 139 ? 52.444 10.656 129.870 1.00 81.69 136 ALA C CA 1
ATOM 2498 C C . ALA C 1 139 ? 53.470 9.664 129.375 1.00 83.56 136 ALA C C 1
ATOM 2499 O O . ALA C 1 139 ? 53.618 8.585 129.941 1.00 85.51 136 ALA C O 1
ATOM 2501 N N . CYS C 1 140 ? 54.176 10.039 128.316 1.00 83.78 137 CYS C N 1
ATOM 2502 C CA . CYS C 1 140 ? 55.195 9.193 127.742 1.00 86.33 137 CYS C CA 1
ATOM 2503 C C . CYS C 1 140 ? 56.244 8.834 128.784 1.00 89.82 137 CYS C C 1
ATOM 2504 O O . CYS C 1 140 ? 56.602 7.668 128.939 1.00 91.92 137 CYS C O 1
ATOM 2507 N N . GLN C 1 141 ? 56.711 9.828 129.527 1.00 91.22 138 GLN C N 1
ATOM 2508 C CA . GLN C 1 141 ? 57.740 9.582 130.521 1.00 95.20 138 GLN C CA 1
ATOM 2509 C C . GLN C 1 141 ? 57.303 8.598 131.588 1.00 96.24 138 GLN C C 1
ATOM 2510 O O . GLN C 1 141 ? 58.108 7.797 132.058 1.00 99.89 138 GLN C O 1
ATOM 2516 N N . VAL C 1 142 ? 56.026 8.645 131.952 1.00 93.93 139 VAL C N 1
ATOM 2517 C CA . VAL C 1 142 ? 55.467 7.689 132.907 1.00 95.07 139 VAL C CA 1
ATOM 2518 C C . VAL C 1 142 ? 55.463 6.315 132.269 1.00 95.39 139 VAL C C 1
ATOM 2519 O O . VAL C 1 142 ? 55.823 5.326 132.901 1.00 98.23 139 VAL C O 1
ATOM 2523 N N . LEU C 1 143 ? 55.081 6.277 131.000 1.00 93.11 140 LEU C N 1
ATOM 2524 C CA . LEU C 1 143 ? 54.994 5.036 130.249 1.00 94.10 140 LEU C CA 1
ATOM 2525 C C . LEU C 1 143 ? 56.343 4.353 130.065 1.00 97.89 140 LEU C C 1
ATOM 2526 O O . LEU C 1 143 ? 56.418 3.135 129.883 1.00 99.76 140 LEU C O 1
ATOM 2531 N N . ARG C 1 144 ? 57.403 5.146 130.120 1.00 99.83 141 ARG C N 1
ATOM 2532 C CA . ARG C 1 144 ? 58.743 4.611 130.073 1.00 104.19 141 ARG C CA 1
ATOM 2533 C C . ARG C 1 144 ? 59.157 4.034 131.415 1.00 107.99 141 ARG C C 1
ATOM 2534 O O . ARG C 1 144 ? 59.784 2.982 131.462 1.00 111.42 141 ARG C O 1
ATOM 2542 N N . GLN C 1 145 ? 58.809 4.715 132.502 1.00 108.42 142 GLN C N 1
ATOM 2543 C CA . GLN C 1 145 ? 59.148 4.242 133.847 1.00 112.92 142 GLN C CA 1
ATOM 2544 C C . GLN C 1 145 ? 58.482 2.906 134.121 1.00 113.71 142 GLN C C 1
ATOM 2545 O O . GLN C 1 145 ? 59.054 2.042 134.784 1.00 117.88 142 GLN C O 1
ATOM 2551 N N . LEU C 1 146 ? 57.267 2.750 133.601 1.00 110.47 143 LEU C N 1
ATOM 2552 C CA . LEU C 1 146 ? 56.533 1.490 133.681 1.00 111.40 143 LEU C CA 1
ATOM 2553 C C . LEU C 1 146 ? 57.048 0.503 132.648 1.00 112.34 143 LEU C C 1
ATOM 2554 O O . LEU C 1 146 ? 56.487 -0.583 132.480 1.00 113.01 143 LEU C O 1
ATOM 2559 N N . ASN C 1 147 ? 58.101 0.910 131.940 1.00 112.92 144 ASN C N 1
ATOM 2560 C CA . ASN C 1 147 ? 58.853 0.029 131.052 1.00 115.06 144 ASN C CA 1
ATOM 2561 C C . ASN C 1 147 ? 57.965 -0.528 129.939 1.00 112.69 144 ASN C C 1
ATOM 2562 O O . ASN C 1 147 ? 58.233 -1.587 129.379 1.00 115.06 144 ASN C O 1
ATOM 2567 N N . VAL C 1 148 ? 56.907 0.202 129.611 1.00 108.66 145 VAL C N 1
ATOM 2568 C CA . VAL C 1 148 ? 55.864 -0.351 128.758 1.00 106.92 145 VAL C CA 1
ATOM 2569 C C . VAL C 1 148 ? 55.547 0.539 127.533 1.00 103.46 145 VAL C C 1
ATOM 2570 O O . VAL C 1 148 ? 54.486 0.432 126.917 1.00 101.43 145 VAL C O 1
ATOM 2574 N N . TYR C 1 149 ? 56.517 1.374 127.170 1.00 103.26 146 TYR C N 1
ATOM 2575 C CA . TYR C 1 149 ? 56.422 2.301 126.045 1.00 100.78 146 TYR C CA 1
ATOM 2576 C C . TYR C 1 149 ? 56.672 1.629 124.681 1.00 101.83 146 TYR C C 1
ATOM 2577 O O . TYR C 1 149 ? 57.677 1.883 124.014 1.00 103.55 146 TYR C O 1
ATOM 2586 N N . THR C 1 150 ? 55.730 0.778 124.283 1.00 101.25 147 THR C N 1
ATOM 2587 C CA . THR C 1 150 ? 55.763 0.022 123.024 1.00 102.97 147 THR C CA 1
ATOM 2588 C C . THR C 1 150 ? 55.813 0.922 121.786 1.00 101.68 147 THR C C 1
ATOM 2589 O O . THR C 1 150 ? 55.132 1.939 121.740 1.00 98.86 147 THR C O 1
ATOM 2593 N N . PRO C 1 151 ? 56.600 0.542 120.760 1.00 104.28 148 PRO C N 1
ATOM 2594 C CA . PRO C 1 151 ? 56.505 1.282 119.497 1.00 103.70 148 PRO C CA 1
ATOM 2595 C C . PRO C 1 151 ? 55.057 1.419 119.002 1.00 100.99 148 PRO C C 1
ATOM 2596 O O . PRO C 1 151 ? 54.711 2.452 118.421 1.00 99.48 148 PRO C O 1
ATOM 2600 N N . ALA C 1 152 ? 54.228 0.400 119.254 1.00 100.66 149 ALA C N 1
ATOM 2601 C CA . ALA C 1 152 ? 52.800 0.446 118.919 1.00 98.77 149 ALA C CA 1
ATOM 2602 C C . ALA C 1 152 ? 52.051 1.414 119.834 1.00 94.81 149 ALA C C 1
ATOM 2603 O O . ALA C 1 152 ? 51.178 2.175 119.383 1.00 92.94 149 ALA C O 1
ATOM 2605 N N . VAL C 1 153 ? 52.403 1.375 121.119 1.00 93.54 150 VAL C N 1
ATOM 2606 C CA . VAL C 1 153 ? 51.827 2.259 122.124 1.00 90.17 150 VAL C CA 1
ATOM 2607 C C . VAL C 1 153 ? 52.271 3.701 121.910 1.00 88.24 150 VAL C C 1
ATOM 2608 O O . VAL C 1 153 ? 51.451 4.620 121.950 1.00 86.21 150 VAL C O 1
ATOM 2612 N N . ALA C 1 154 ? 53.560 3.899 121.662 1.00 89.54 151 ALA C N 1
ATOM 2613 C CA . ALA C 1 154 ? 54.066 5.211 121.302 1.00 88.73 151 ALA C CA 1
ATOM 2614 C C . ALA C 1 154 ? 53.231 5.732 120.154 1.00 88.04 151 ALA C C 1
ATOM 2615 O O . ALA C 1 154 ? 52.766 6.882 120.194 1.00 85.85 151 ALA C O 1
ATOM 2617 N N . GLY C 1 155 ? 53.030 4.857 119.160 1.00 90.03 152 GLY C N 1
ATOM 2618 C CA . GLY C 1 155 ? 52.243 5.152 117.968 1.00 90.54 152 GLY C CA 1
ATOM 2619 C C . GLY C 1 155 ? 50.841 5.655 118.261 1.00 88.15 152 GLY C C 1
ATOM 2620 O O . GLY C 1 155 ? 50.473 6.752 117.840 1.00 86.85 152 GLY C O 1
ATOM 2621 N N . GLN C 1 156 ? 50.064 4.854 118.988 1.00 88.03 153 GLN C N 1
ATOM 2622 C CA . GLN C 1 156 ? 48.697 5.229 119.364 1.00 86.89 153 GLN C CA 1
ATOM 2623 C C . GLN C 1 156 ? 48.646 6.625 119.976 1.00 83.79 153 GLN C C 1
ATOM 2624 O O . GLN C 1 156 ? 47.883 7.483 119.516 1.00 83.10 153 GLN C O 1
ATOM 2630 N N . LEU C 1 157 ? 49.469 6.852 121.000 1.00 82.07 154 LEU C N 1
ATOM 2631 C CA . LEU C 1 157 ? 49.465 8.120 121.691 1.00 79.12 154 LEU C CA 1
ATOM 2632 C C . LEU C 1 157 ? 49.734 9.252 120.740 1.00 78.74 154 LEU C C 1
ATOM 2633 O O . LEU C 1 157 ? 49.043 10.262 120.765 1.00 77.64 154 LEU C O 1
ATOM 2638 N N . GLN C 1 158 ? 50.742 9.084 119.896 1.00 80.12 155 GLN C N 1
ATOM 2639 C CA . GLN C 1 158 ? 51.061 10.093 118.911 1.00 80.06 155 GLN C CA 1
ATOM 2640 C C . GLN C 1 158 ? 49.837 10.411 118.043 1.00 79.28 155 GLN C C 1
ATOM 2641 O O . GLN C 1 158 ? 49.500 11.587 117.830 1.00 78.33 155 GLN C O 1
ATOM 2647 N N . GLY C 1 159 ? 49.165 9.361 117.569 1.00 79.58 156 GLY C N 1
ATOM 2648 C CA . GLY C 1 159 ? 47.990 9.522 116.714 1.00 79.42 156 GLY C CA 1
ATOM 2649 C C . GLY C 1 159 ? 46.883 10.231 117.453 1.00 76.44 156 GLY C C 1
ATOM 2650 O O . GLY C 1 159 ? 46.160 11.067 116.904 1.00 76.30 156 GLY C O 1
ATOM 2651 N N . LEU C 1 160 ? 46.781 9.890 118.726 1.00 74.39 157 LEU C N 1
ATOM 2652 C CA . LEU C 1 160 ? 45.770 10.419 119.585 1.00 72.21 157 LEU C CA 1
ATOM 2653 C C . LEU C 1 160 ? 46.050 11.887 119.878 1.00 70.20 157 LEU C C 1
ATOM 2654 O O . LEU C 1 160 ? 45.164 12.731 119.760 1.00 69.30 157 LEU C O 1
ATOM 2659 N N . LEU C 1 161 ? 47.292 12.189 120.236 1.00 69.56 158 LEU C N 1
ATOM 2660 C CA . LEU C 1 161 ? 47.706 13.573 120.431 1.00 68.62 158 LEU C CA 1
ATOM 2661 C C . LEU C 1 161 ? 47.326 14.431 119.226 1.00 69.42 158 LEU C C 1
ATOM 2662 O O . LEU C 1 161 ? 46.590 15.414 119.345 1.00 68.81 158 LEU C O 1
ATOM 2667 N N . LEU C 1 162 ? 47.819 14.035 118.062 1.00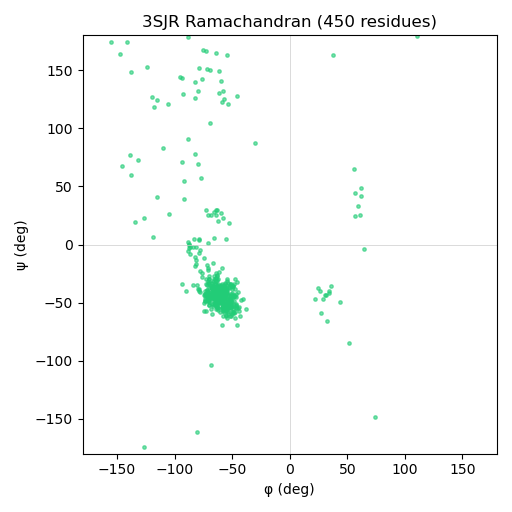 70.98 159 LEU C N 1
ATOM 2668 C CA . LEU C 1 162 ? 47.639 14.823 116.871 1.00 72.23 159 LEU C CA 1
ATOM 2669 C C . LEU C 1 162 ? 46.179 15.063 116.499 1.00 72.35 159 LEU C C 1
ATOM 2670 O O . LEU C 1 162 ? 45.800 16.195 116.179 1.00 72.46 159 LEU C O 1
ATOM 2675 N N . LEU C 1 163 ? 45.375 13.998 116.554 1.00 72.59 160 LEU C N 1
ATOM 2676 C CA . LEU C 1 163 ? 43.954 14.055 116.219 1.00 73.22 160 LEU C CA 1
ATOM 2677 C C . LEU C 1 163 ? 43.223 15.033 117.126 1.00 71.77 160 LEU C C 1
ATOM 2678 O O . LEU C 1 163 ? 42.466 15.894 116.665 1.00 72.27 160 LEU C O 1
ATOM 2683 N N . THR C 1 164 ? 43.476 14.882 118.421 1.00 69.89 161 THR C N 1
ATOM 2684 C CA . THR C 1 164 ? 42.799 15.632 119.443 1.00 68.86 161 THR C CA 1
ATOM 2685 C C . THR C 1 164 ? 43.093 17.095 119.252 1.00 69.15 161 THR C C 1
ATOM 2686 O O . THR C 1 164 ? 42.191 17.939 119.338 1.00 70.28 161 THR C O 1
ATOM 2690 N N . GLN C 1 165 ? 44.359 17.399 118.992 1.00 69.13 162 GLN C N 1
ATOM 2691 C CA . GLN C 1 165 ? 44.789 18.765 118.926 1.00 69.06 162 GLN C CA 1
ATOM 2692 C C . GLN C 1 165 ? 44.059 19.409 117.762 1.00 70.26 162 GLN C C 1
ATOM 2693 O O . GLN C 1 165 ? 43.492 20.476 117.901 1.00 70.52 162 GLN C O 1
ATOM 2699 N N . ARG C 1 166 ? 44.011 18.728 116.632 1.00 71.74 163 ARG C N 1
ATOM 2700 C CA . ARG C 1 166 ? 43.254 19.242 115.509 1.00 74.27 163 ARG C CA 1
ATOM 2701 C C . ARG C 1 166 ? 41.758 19.392 115.789 1.00 75.04 163 ARG C C 1
ATOM 2702 O O . ARG C 1 166 ? 41.189 20.448 115.517 1.00 75.96 163 ARG C O 1
ATOM 2710 N N . LEU C 1 167 ? 41.129 18.332 116.308 1.00 75.08 164 LEU C N 1
ATOM 2711 C CA . LEU C 1 167 ? 39.699 18.343 116.579 1.00 76.33 164 LEU C CA 1
ATOM 2712 C C . LEU C 1 167 ? 39.329 19.504 117.458 1.00 76.44 164 LEU C C 1
ATOM 2713 O O . LEU C 1 167 ? 38.316 20.174 117.210 1.00 78.21 164 LEU C O 1
ATOM 2718 N N . PHE C 1 168 ? 40.160 19.769 118.463 1.00 75.56 165 PHE C N 1
ATOM 2719 C CA . PHE C 1 168 ? 39.931 20.930 119.315 1.00 76.71 165 PHE C CA 1
ATOM 2720 C C . PHE C 1 168 ? 40.032 22.226 118.526 1.00 79.00 165 PHE C C 1
ATOM 2721 O O . PHE C 1 168 ? 39.107 23.039 118.517 1.00 80.08 165 PHE C O 1
ATOM 2729 N N . GLU C 1 169 ? 41.156 22.400 117.849 1.00 80.88 166 GLU C N 1
ATOM 2730 C CA . GLU C 1 169 ? 41.317 23.503 116.913 1.00 84.44 166 GLU C CA 1
ATOM 2731 C C . GLU C 1 169 ? 40.038 23.700 116.108 1.00 87.06 166 GLU C C 1
ATOM 2732 O O . GLU C 1 169 ? 39.557 24.816 115.985 1.00 88.28 166 GLU C O 1
ATOM 2738 N N . GLU C 1 170 ? 39.484 22.602 115.597 1.00 88.92 167 GLU C N 1
ATOM 2739 C CA . GLU C 1 170 ? 38.311 22.650 114.734 1.00 93.06 167 GLU C CA 1
ATOM 2740 C C . GLU C 1 170 ? 37.037 23.086 115.439 1.00 94.25 167 GLU C C 1
ATOM 2741 O O . GLU C 1 170 ? 36.294 23.920 114.915 1.00 96.73 167 GLU C O 1
ATOM 2747 N N . ARG C 1 171 ? 36.794 22.550 116.629 1.00 93.22 168 ARG C N 1
ATOM 2748 C CA . ARG C 1 171 ? 35.627 22.965 117.395 1.00 95.28 168 ARG C CA 1
ATOM 2749 C C . ARG C 1 171 ? 35.661 24.461 117.742 1.00 95.74 168 ARG C C 1
ATOM 2750 O O . ARG C 1 171 ? 34.634 25.137 117.725 1.00 97.83 168 ARG C O 1
ATOM 2758 N N . LEU C 1 172 ? 36.849 24.972 118.037 1.00 94.69 169 LEU C N 1
ATOM 2759 C CA . LEU C 1 172 ? 37.008 26.369 118.419 1.00 95.91 169 LEU C CA 1
ATOM 2760 C C . LEU C 1 172 ? 36.879 27.313 117.245 1.00 99.26 169 LEU C C 1
ATOM 2761 O O . LEU C 1 172 ? 36.036 28.209 117.258 1.00 101.50 169 LEU C O 1
ATOM 2766 N N . GLN C 1 173 ? 37.724 27.103 116.239 1.00 100.57 170 GLN C N 1
ATOM 2767 C CA . GLN C 1 173 ? 37.832 27.990 115.083 1.00 104.17 170 GLN C CA 1
ATOM 2768 C C . GLN C 1 173 ? 36.531 28.193 114.318 1.00 107.93 170 GLN C C 1
ATOM 2769 O O . GLN C 1 173 ? 36.281 29.279 113.810 1.00 110.55 170 GLN C O 1
ATOM 2775 N N . ILE C 1 174 ? 35.722 27.141 114.219 1.00 109.02 171 ILE C N 1
ATOM 2776 C CA . ILE C 1 174 ? 34.460 27.214 113.471 1.00 113.71 171 ILE C CA 1
ATOM 2777 C C . ILE C 1 174 ? 33.238 26.975 114.366 1.00 114.03 171 ILE C C 1
ATOM 2778 O O . ILE C 1 174 ? 33.091 25.905 114.966 1.00 112.27 171 ILE C O 1
ATOM 2783 N N . ALA C 1 175 ? 32.373 27.986 114.444 1.00 116.95 172 ALA C N 1
ATOM 2784 C CA . ALA C 1 175 ? 31.123 27.911 115.209 1.00 118.54 172 ALA C CA 1
ATOM 2785 C C . ALA C 1 175 ? 30.121 28.937 114.691 1.00 123.25 172 ALA C C 1
ATOM 2786 O O . ALA C 1 175 ? 30.474 29.821 113.910 1.00 124.97 172 ALA C O 1
ATOM 2788 N N . LEU D 1 52 ? 45.239 -3.634 123.103 1.00 112.22 49 LEU D N 1
ATOM 2789 C CA . LEU D 1 52 ? 44.903 -2.169 123.169 1.00 108.86 49 LEU D CA 1
ATOM 2790 C C . LEU D 1 52 ? 44.250 -1.744 124.505 1.00 105.78 49 LEU D C 1
ATOM 2791 O O . LEU D 1 52 ? 43.651 -0.665 124.600 1.00 103.57 49 LEU D O 1
ATOM 2793 N N . SER D 1 53 ? 44.366 -2.607 125.521 1.00 106.53 50 SER D N 1
ATOM 2794 C CA . SER D 1 53 ? 44.005 -2.269 126.901 1.00 104.72 50 SER D CA 1
ATOM 2795 C C . SER D 1 53 ? 45.065 -1.323 127.485 1.00 102.82 50 SER D C 1
ATOM 2796 O O . SER D 1 53 ? 44.724 -0.333 128.136 1.00 100.82 50 SER D O 1
ATOM 2799 N N . GLN D 1 54 ? 46.344 -1.633 127.243 1.00 104.04 51 GLN D N 1
ATOM 2800 C CA . GLN D 1 54 ? 47.447 -0.705 127.523 1.00 102.85 51 GLN D CA 1
ATOM 2801 C C . GLN D 1 54 ? 47.177 0.659 126.902 1.00 98.58 51 GLN D C 1
ATOM 2802 O O . GLN D 1 54 ? 47.271 1.681 127.580 1.00 96.59 51 GLN D O 1
ATOM 2808 N N . GLY D 1 55 ? 46.833 0.661 125.614 1.00 97.75 52 GLY D N 1
ATOM 2809 C CA . GLY D 1 55 ? 46.403 1.877 124.913 1.00 94.38 52 GLY D CA 1
ATOM 2810 C C . GLY D 1 55 ? 45.289 2.599 125.656 1.00 90.58 52 GLY D C 1
ATOM 2811 O O . GLY D 1 55 ? 45.358 3.811 125.876 1.00 88.23 52 GLY D O 1
ATOM 2812 N N . ALA D 1 56 ? 44.272 1.845 126.067 1.00 90.38 53 ALA D N 1
ATOM 2813 C CA . ALA D 1 56 ? 43.206 2.405 126.869 1.00 88.47 53 ALA D CA 1
ATOM 2814 C C . ALA D 1 56 ? 43.810 3.130 128.058 1.00 86.43 53 ALA D C 1
ATOM 2815 O O . ALA D 1 56 ? 43.423 4.263 128.345 1.00 85.27 53 ALA D O 1
ATOM 2817 N N . GLN D 1 57 ? 44.789 2.522 128.719 1.00 86.68 54 GLN D N 1
ATOM 2818 C CA . GLN D 1 57 ? 45.349 3.163 129.905 1.00 86.00 54 GLN D CA 1
ATOM 2819 C C . GLN D 1 57 ? 46.406 4.237 129.622 1.00 83.81 54 GLN D C 1
ATOM 2820 O O . GLN D 1 57 ? 46.684 5.087 130.479 1.00 82.96 54 GLN D O 1
ATOM 2826 N N . ALA D 1 58 ? 46.975 4.212 128.421 1.00 82.85 55 ALA D N 1
ATOM 2827 C CA . ALA D 1 58 ? 47.885 5.249 128.008 1.00 81.27 55 ALA D CA 1
ATOM 2828 C C . ALA D 1 58 ? 47.074 6.507 127.763 1.00 78.11 55 ALA D C 1
ATOM 2829 O O . ALA D 1 58 ? 47.497 7.613 128.110 1.00 76.98 55 ALA D O 1
ATOM 2831 N N . ALA D 1 59 ? 45.891 6.337 127.182 1.00 77.44 56 ALA D N 1
ATOM 2832 C CA . ALA D 1 59 ? 44.982 7.461 126.962 1.00 75.86 56 ALA D CA 1
ATOM 2833 C C . ALA D 1 59 ? 44.502 7.995 128.289 1.00 74.94 56 ALA D C 1
ATOM 2834 O O . ALA D 1 59 ? 44.231 9.182 128.420 1.00 73.71 56 ALA D O 1
ATOM 2836 N N . ALA D 1 60 ? 44.391 7.097 129.267 1.00 76.46 57 ALA D N 1
ATOM 2837 C CA . ALA D 1 60 ? 44.024 7.472 130.622 1.00 77.26 57 ALA D CA 1
ATOM 2838 C C . ALA D 1 60 ? 45.108 8.381 131.163 1.00 76.26 57 ALA D C 1
ATOM 2839 O O . ALA D 1 60 ? 44.834 9.501 131.595 1.00 75.54 57 ALA D O 1
ATOM 2841 N N . LEU D 1 61 ? 46.348 7.905 131.089 1.00 77.18 58 LEU D N 1
ATOM 2842 C CA . LEU D 1 61 ? 47.499 8.688 131.518 1.00 77.28 58 LEU D CA 1
ATOM 2843 C C . LEU D 1 61 ? 47.495 10.058 130.880 1.00 74.39 58 LEU D C 1
ATOM 2844 O O . LEU D 1 61 ? 47.540 11.070 131.591 1.00 73.93 58 LEU D O 1
ATOM 2849 N N . LEU D 1 62 ? 47.418 10.083 129.547 1.00 72.98 59 LEU D N 1
ATOM 2850 C CA . LEU D 1 62 ? 47.331 11.333 128.799 1.00 70.94 59 LEU D CA 1
ATOM 2851 C C . LEU D 1 62 ? 46.178 12.203 129.300 1.00 69.39 59 LEU D C 1
ATOM 2852 O O . LEU D 1 62 ? 46.342 13.400 129.491 1.00 68.33 59 LEU D O 1
ATOM 2857 N N . PHE D 1 63 ? 45.023 11.603 129.548 1.00 69.94 60 PHE D N 1
ATOM 2858 C CA . PHE D 1 63 ? 43.911 12.383 130.041 1.00 70.50 60 PHE D CA 1
ATOM 2859 C C . PHE D 1 63 ? 44.312 13.084 131.322 1.00 71.03 60 PHE D C 1
ATOM 2860 O O . PHE D 1 63 ? 44.248 14.315 131.412 1.00 70.48 60 PHE D O 1
ATOM 2868 N N . SER D 1 64 ? 44.715 12.278 132.302 1.00 73.02 61 SER D N 1
ATOM 2869 C CA . SER D 1 64 ? 45.152 12.754 133.607 1.00 74.87 61 SER D CA 1
ATOM 2870 C C . SER D 1 64 ? 46.116 13.931 133.458 1.00 73.37 61 SER D C 1
ATOM 2871 O O . SER D 1 64 ? 45.776 15.074 133.772 1.00 72.82 61 SER D O 1
ATOM 2874 N N . ALA D 1 65 ? 47.306 13.633 132.943 1.00 73.28 62 ALA D N 1
ATOM 2875 C CA . ALA D 1 65 ? 48.398 14.586 132.895 1.00 73.31 62 ALA D CA 1
ATOM 2876 C C . ALA D 1 65 ? 47.944 15.904 132.299 1.00 71.44 62 ALA D C 1
ATOM 2877 O O . ALA D 1 65 ? 48.271 16.973 132.832 1.00 71.90 62 ALA D O 1
ATOM 2879 N N . ALA D 1 66 ? 47.168 15.816 131.221 1.00 70.39 63 ALA D N 1
ATOM 2880 C CA . ALA D 1 66 ? 46.750 16.991 130.477 1.00 69.95 63 ALA D CA 1
ATOM 2881 C C . ALA D 1 66 ? 45.739 17.825 131.248 1.00 70.73 63 ALA D C 1
ATOM 2882 O O . ALA D 1 66 ? 45.901 19.026 131.425 1.00 70.82 63 ALA D O 1
ATOM 2892 N N . ASP D 1 68 ? 45.159 18.126 134.280 1.00 76.71 65 ASP D N 1
ATOM 2893 C CA . ASP D 1 68 ? 45.925 18.861 135.305 1.00 78.71 65 ASP D CA 1
ATOM 2894 C C . ASP D 1 68 ? 46.769 19.992 134.707 1.00 76.41 65 ASP D C 1
ATOM 2895 O O . ASP D 1 68 ? 46.902 21.068 135.311 1.00 77.22 65 ASP D O 1
ATOM 2900 N N . GLN D 1 69 ? 47.328 19.753 133.520 1.00 73.95 66 GLN D N 1
ATOM 2901 C CA . GLN D 1 69 ? 48.206 20.731 132.907 1.00 72.66 66 GLN D CA 1
ATOM 2902 C C . GLN D 1 69 ? 47.445 21.911 132.383 1.00 71.71 66 GLN D C 1
ATOM 2903 O O . GLN D 1 69 ? 47.931 23.030 132.424 1.00 72.16 66 GLN D O 1
ATOM 2909 N N . ILE D 1 70 ? 46.244 21.673 131.897 1.00 71.44 67 ILE D N 1
ATOM 2910 C CA . ILE D 1 70 ? 45.436 22.779 131.451 1.00 72.12 67 ILE D CA 1
ATOM 2911 C C . ILE D 1 70 ? 44.895 23.564 132.648 1.00 73.92 67 ILE D C 1
ATOM 2912 O O . ILE D 1 70 ? 45.011 24.797 132.685 1.00 74.17 67 ILE D O 1
ATOM 2917 N N . SER D 1 71 ? 44.358 22.862 133.643 1.00 75.81 68 SER D N 1
ATOM 2918 C CA . SER D 1 71 ? 43.824 23.551 134.815 1.00 79.51 68 SER D CA 1
ATOM 2919 C C . SER D 1 71 ? 44.862 24.434 135.495 1.00 79.02 68 SER D C 1
ATOM 2920 O O . SER D 1 71 ? 44.549 25.565 135.864 1.00 80.58 68 SER D O 1
ATOM 2923 N N . ARG D 1 72 ? 46.094 23.947 135.624 1.00 77.87 69 ARG D N 1
ATOM 2924 C CA . ARG D 1 72 ? 47.181 24.819 136.071 1.00 78.70 69 ARG D CA 1
ATOM 2925 C C . ARG D 1 72 ? 47.205 26.113 135.253 1.00 77.34 69 ARG D C 1
ATOM 2926 O O . ARG D 1 72 ? 47.051 27.204 135.795 1.00 78.59 69 ARG D O 1
ATOM 2934 N N . LEU D 1 73 ? 47.369 25.981 133.945 1.00 75.59 70 LEU D N 1
ATOM 2935 C CA . LEU D 1 73 ? 47.537 27.138 133.100 1.00 75.75 70 LEU D CA 1
ATOM 2936 C C . LEU D 1 73 ? 46.326 28.092 133.125 1.00 78.14 70 LEU D C 1
ATOM 2937 O O . LEU D 1 73 ? 46.488 29.321 133.124 1.00 78.83 70 LEU D O 1
ATOM 2942 N N . ALA D 1 74 ? 45.118 27.534 133.187 1.00 80.16 71 ALA D N 1
ATOM 2943 C CA . ALA D 1 74 ? 43.912 28.362 133.241 1.00 84.00 71 ALA D CA 1
ATOM 2944 C C . ALA D 1 74 ? 43.577 28.846 134.657 1.00 87.36 71 ALA D C 1
ATOM 2945 O O . ALA D 1 74 ? 42.540 29.484 134.871 1.00 91.40 71 ALA D O 1
ATOM 2947 N N . GLU D 1 75 ? 44.454 28.549 135.615 1.00 87.09 72 GLU D N 1
ATOM 2948 C CA . GLU D 1 75 ? 44.248 28.937 137.010 1.00 91.49 72 GLU D CA 1
ATOM 2949 C C . GLU D 1 75 ? 42.922 28.407 137.540 1.00 96.47 72 GLU D C 1
ATOM 2950 O O . GLU D 1 75 ? 42.022 29.184 137.862 1.00 101.09 72 GLU D O 1
ATOM 2956 N N . LEU D 1 76 ? 42.796 27.086 137.622 1.00 96.78 73 LEU D N 1
ATOM 2957 C CA . LEU D 1 76 ? 41.548 26.472 138.068 1.00 102.26 73 LEU D CA 1
ATOM 2958 C C . LEU D 1 76 ? 41.790 25.644 139.329 1.00 106.03 73 LEU D C 1
ATOM 2959 O O . LEU D 1 76 ? 42.679 24.785 139.353 1.00 103.43 73 LEU D O 1
ATOM 2964 N N . ASP D 1 77 ? 40.995 25.916 140.368 1.00 113.75 74 ASP D N 1
ATOM 2965 C CA . ASP D 1 77 ? 41.220 25.402 141.735 1.00 119.38 74 ASP D CA 1
ATOM 2966 C C . ASP D 1 77 ? 42.379 26.118 142.440 1.00 118.97 74 ASP D C 1
ATOM 2967 O O . ASP D 1 77 ? 42.997 27.035 141.885 1.00 114.44 74 ASP D O 1
ATOM 2972 N N . ASP D 1 91 ? 42.435 14.681 146.836 1.00 139.71 88 ASP D N 1
ATOM 2973 C CA . ASP D 1 91 ? 43.473 13.962 146.113 1.00 136.33 88 ASP D CA 1
ATOM 2974 C C . ASP D 1 91 ? 43.395 14.226 144.608 1.00 129.96 88 ASP D C 1
ATOM 2975 O O . ASP D 1 91 ? 42.337 14.062 143.989 1.00 125.47 88 ASP D O 1
ATOM 2980 N N . SER D 1 92 ? 44.536 14.619 144.041 1.00 130.22 89 SER D N 1
ATOM 2981 C CA . SER D 1 92 ? 44.680 14.945 142.618 1.00 125.85 89 SER D CA 1
ATOM 2982 C C . SER D 1 92 ? 44.013 13.937 141.669 1.00 119.16 89 SER D C 1
ATOM 2983 O O . SER D 1 92 ? 43.388 14.334 140.681 1.00 115.88 89 SER D O 1
ATOM 2986 N N . HIS D 1 93 ? 44.142 12.646 141.986 1.00 117.77 90 HIS D N 1
ATOM 2987 C CA . HIS D 1 93 ? 43.577 11.560 141.167 1.00 112.62 90 HIS D CA 1
ATOM 2988 C C . HIS D 1 93 ? 42.037 11.557 141.075 1.00 109.25 90 HIS D C 1
ATOM 2989 O O . HIS D 1 93 ? 41.483 11.249 140.019 1.00 105.29 90 HIS D O 1
ATOM 2996 N N . SER D 1 94 ? 41.348 11.877 142.173 1.00 111.25 91 SER D N 1
ATOM 2997 C CA . SER D 1 94 ? 39.876 11.798 142.193 1.00 108.92 91 SER D CA 1
ATOM 2998 C C . SER D 1 94 ? 39.226 12.779 141.225 1.00 105.68 91 SER D C 1
ATOM 2999 O O . SER D 1 94 ? 38.241 12.434 140.568 1.00 102.58 91 SER D O 1
ATOM 3002 N N . GLN D 1 95 ? 39.802 13.979 141.123 1.00 106.94 92 GLN D N 1
ATOM 3003 C CA . GLN D 1 95 ? 39.335 15.025 140.202 1.00 105.08 92 GLN D CA 1
ATOM 3004 C C . GLN D 1 95 ? 39.226 14.582 138.725 1.00 99.87 92 GLN D C 1
ATOM 3005 O O . GLN D 1 95 ? 38.364 15.070 137.985 1.00 98.42 92 GLN D O 1
ATOM 3011 N N . HIS D 1 96 ? 40.089 13.656 138.310 1.00 97.50 93 HIS D N 1
ATOM 3012 C CA . HIS D 1 96 ? 40.076 13.124 136.943 1.00 93.63 93 HIS D CA 1
ATOM 3013 C C . HIS D 1 96 ? 38.849 12.241 136.673 1.00 89.71 93 HIS D C 1
ATOM 3014 O O . HIS D 1 96 ? 38.137 12.431 135.684 1.00 87.99 93 HIS D O 1
ATOM 3021 N N . LEU D 1 97 ? 38.618 11.261 137.540 1.00 88.66 94 LEU D N 1
ATOM 3022 C CA . LEU D 1 97 ? 37.473 10.391 137.389 1.00 85.62 94 LEU D CA 1
ATOM 3023 C C . LEU D 1 97 ? 36.242 11.247 137.426 1.00 84.41 94 LEU D C 1
ATOM 3024 O O . LEU D 1 97 ? 35.316 11.034 136.665 1.00 82.76 94 LEU D O 1
ATOM 3029 N N . LEU D 1 98 ? 36.253 12.240 138.304 1.00 85.91 95 LEU D N 1
ATOM 3030 C CA . LEU D 1 98 ? 35.167 13.206 138.387 1.00 85.96 95 LEU D CA 1
ATOM 3031 C C . LEU D 1 98 ? 34.919 13.923 137.068 1.00 83.69 95 LEU D C 1
ATOM 3032 O O . LEU D 1 98 ? 33.788 13.989 136.598 1.00 82.70 95 LEU D O 1
ATOM 3037 N N . LEU D 1 99 ? 35.973 14.452 136.466 1.00 83.47 96 LEU D N 1
ATOM 3038 C CA . LEU D 1 99 ? 35.832 15.042 135.146 1.00 82.56 96 LEU D CA 1
ATOM 3039 C C . LEU D 1 99 ? 35.421 13.998 134.104 1.00 79.33 96 LEU D C 1
ATOM 3040 O O . LEU D 1 99 ? 34.653 14.293 133.197 1.00 78.70 96 LEU D O 1
ATOM 3045 N N . GLY D 1 100 ? 35.926 12.776 134.258 1.00 77.98 97 GLY D N 1
ATOM 3046 C CA . GLY D 1 100 ? 35.654 11.694 133.317 1.00 76.36 97 GLY D CA 1
ATOM 3047 C C . GLY D 1 100 ? 34.212 11.236 133.345 1.00 75.14 97 GLY D C 1
ATOM 3048 O O . GLY D 1 100 ? 33.668 10.782 132.341 1.00 74.40 97 GLY D O 1
ATOM 3057 N N . GLU D 1 102 ? 31.844 13.305 134.356 1.00 77.05 99 GLU D N 1
ATOM 3058 C CA . GLU D 1 102 ? 31.153 14.509 133.919 1.00 78.78 99 GLU D CA 1
ATOM 3059 C C . GLU D 1 102 ? 30.944 14.525 132.418 1.00 77.76 99 GLU D C 1
ATOM 3060 O O . GLU D 1 102 ? 29.919 15.020 131.914 1.00 78.72 99 GLU D O 1
ATOM 3066 N N . ILE D 1 103 ? 31.943 13.984 131.726 1.00 76.20 100 ILE D N 1
ATOM 3067 C CA . ILE D 1 103 ? 31.993 13.958 130.286 1.00 76.36 100 ILE D CA 1
ATOM 3068 C C . ILE D 1 103 ? 30.976 12.941 129.853 1.00 74.88 100 ILE D C 1
ATOM 3069 O O . 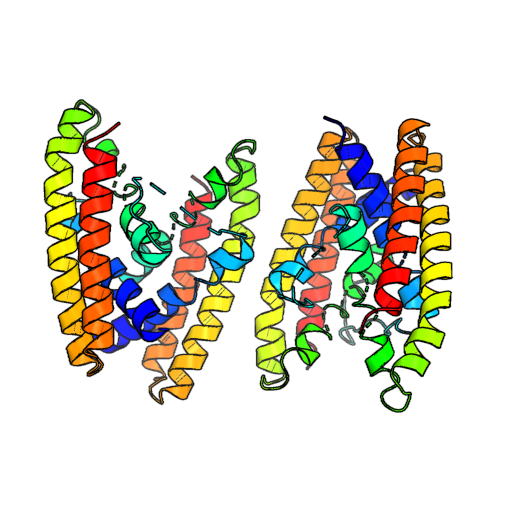ILE D 1 103 ? 30.203 13.172 128.917 1.00 76.38 100 ILE D O 1
ATOM 3074 N N . LEU D 1 104 ? 30.965 11.815 130.552 1.00 73.04 101 LEU D N 1
ATOM 3075 C CA . LEU D 1 104 ? 30.058 10.738 130.210 1.00 72.40 101 LEU D CA 1
ATOM 3076 C C . LEU D 1 104 ? 28.618 11.178 130.387 1.00 72.92 101 LEU D C 1
ATOM 3077 O O . LEU D 1 104 ? 27.762 10.828 129.577 1.00 73.75 101 LEU D O 1
ATOM 3090 N N . GLU D 1 106 ? 27.525 14.383 130.015 1.00 77.72 103 GLU D N 1
ATOM 3091 C CA . GLU D 1 106 ? 27.215 15.323 128.938 1.00 80.58 103 GLU D CA 1
ATOM 3092 C C . GLU D 1 106 ? 26.822 14.552 127.702 1.00 80.66 103 GLU D C 1
ATOM 3093 O O . GLU D 1 106 ? 25.891 14.936 126.993 1.00 83.36 103 GLU D O 1
ATOM 3099 N N . LEU D 1 107 ? 27.528 13.451 127.465 1.00 78.71 104 LEU D N 1
ATOM 3100 C CA . LEU D 1 107 ? 27.231 12.581 126.341 1.00 79.77 104 LEU D CA 1
ATOM 3101 C C . LEU D 1 107 ? 25.843 11.978 126.486 1.00 80.41 104 LEU D C 1
ATOM 3102 O O . LEU D 1 107 ? 25.020 12.064 125.577 1.00 83.56 104 LEU D O 1
ATOM 3107 N N . TYR D 1 108 ? 25.576 11.395 127.643 1.00 78.83 105 TYR D N 1
ATOM 3108 C CA . TYR D 1 108 ? 24.265 10.845 127.945 1.00 80.11 105 TYR D CA 1
ATOM 3109 C C . TYR D 1 108 ? 23.200 11.914 127.726 1.00 83.13 105 TYR D C 1
ATOM 3110 O O . TYR D 1 108 ? 22.143 11.658 127.123 1.00 85.42 105 TYR D O 1
ATOM 3119 N N . ARG D 1 109 ? 23.508 13.121 128.195 1.00 84.02 106 ARG D N 1
ATOM 3120 C CA . ARG D 1 109 ? 22.578 14.238 128.139 1.00 88.12 106 ARG D CA 1
ATOM 3121 C C . ARG D 1 109 ? 22.174 14.481 126.703 1.00 91.29 106 ARG D C 1
ATOM 3122 O O . ARG D 1 109 ? 20.995 14.655 126.404 1.00 94.20 106 ARG D O 1
ATOM 3130 N N . GLN D 1 110 ? 23.164 14.474 125.817 1.00 91.77 107 GLN D N 1
ATOM 3131 C CA . GLN D 1 110 ? 22.920 14.790 124.423 1.00 96.19 107 GLN D CA 1
ATOM 3132 C C . GLN D 1 110 ? 22.291 13.629 123.653 1.00 97.32 107 GLN D C 1
ATOM 3133 O O . GLN D 1 110 ? 21.621 13.844 122.645 1.00 101.89 107 GLN D O 1
ATOM 3139 N N . GLN D 1 111 ? 22.465 12.409 124.149 1.00 94.64 108 GLN D N 1
ATOM 3140 C CA . GLN D 1 111 ? 21.701 11.271 123.632 1.00 96.55 108 GLN D CA 1
ATOM 3141 C C . GLN D 1 111 ? 20.285 11.203 124.164 1.00 97.75 108 GLN D C 1
ATOM 3142 O O . GLN D 1 111 ? 19.563 10.248 123.891 1.00 100.01 108 GLN D O 1
ATOM 3148 N N . HIS D 1 112 ? 19.895 12.192 124.952 1.00 97.55 109 HIS D N 1
ATOM 3149 C CA . HIS D 1 112 ? 18.543 12.242 125.490 1.00 99.88 109 HIS D CA 1
ATOM 3150 C C . HIS D 1 112 ? 18.094 13.699 125.590 1.00 102.16 109 HIS D C 1
ATOM 3151 O O . HIS D 1 112 ? 17.896 14.236 126.688 1.00 102.08 109 HIS D O 1
ATOM 3158 N N . PRO D 1 113 ? 17.914 14.340 124.428 1.00 117.57 110 PRO D N 1
ATOM 3159 C CA . PRO D 1 113 ? 17.654 15.773 124.372 1.00 120.75 110 PRO D CA 1
ATOM 3160 C C . PRO D 1 113 ? 16.271 16.152 124.901 1.00 123.67 110 PRO D C 1
ATOM 3161 O O . PRO D 1 113 ? 16.103 17.248 125.430 1.00 125.22 110 PRO D O 1
ATOM 3165 N N . ASP D 1 114 ? 15.299 15.253 124.766 1.00 124.97 111 ASP D N 1
ATOM 3166 C CA . ASP D 1 114 ? 13.943 15.519 125.225 1.00 128.22 111 ASP D CA 1
ATOM 3167 C C . ASP D 1 114 ? 13.702 15.045 126.662 1.00 124.02 111 ASP D C 1
ATOM 3168 O O . ASP D 1 114 ? 12.635 14.529 126.986 1.00 126.45 111 ASP D O 1
ATOM 3173 N N . TRP D 1 115 ? 14.698 15.232 127.522 1.00 118.20 112 TRP D N 1
ATOM 3174 C CA . TRP D 1 115 ? 14.615 14.826 128.925 1.00 114.59 112 TRP D CA 1
ATOM 3175 C C . TRP D 1 115 ? 14.880 16.040 129.809 1.00 113.54 112 TRP D C 1
ATOM 3176 O O . TRP D 1 115 ? 15.600 16.951 129.400 1.00 113.87 112 TRP D O 1
ATOM 3187 N N . THR D 1 116 ? 14.328 16.043 131.023 1.00 112.64 113 THR D N 1
ATOM 3188 C CA . THR D 1 116 ? 14.601 17.127 131.978 1.00 111.46 113 THR D CA 1
ATOM 3189 C C . THR D 1 116 ? 15.920 16.866 132.705 1.00 105.41 113 THR D C 1
ATOM 3190 O O . THR D 1 116 ? 16.224 15.721 133.053 1.00 102.19 113 THR D O 1
ATOM 3194 N N . ALA D 1 117 ? 16.701 17.925 132.919 1.00 104.08 114 ALA D N 1
ATOM 3195 C CA . ALA D 1 117 ? 18.003 17.820 133.599 1.00 98.51 114 ALA D CA 1
ATOM 3196 C C . ALA D 1 117 ? 17.934 17.015 134.896 1.00 95.43 114 ALA D C 1
ATOM 3197 O O . ALA D 1 117 ? 18.798 16.177 135.134 1.00 91.41 114 ALA D O 1
ATOM 3199 N N . PRO D 1 118 ? 16.909 17.259 135.737 1.00 97.80 115 PRO D N 1
ATOM 3200 C CA . PRO D 1 118 ? 16.764 16.362 136.874 1.00 96.02 115 PRO D CA 1
ATOM 3201 C C . PRO D 1 118 ? 16.672 14.896 136.440 1.00 93.13 115 PRO D C 1
ATOM 3202 O O . PRO D 1 118 ? 17.461 14.074 136.916 1.00 89.92 115 PRO D O 1
ATOM 3206 N N . ALA D 1 119 ? 15.758 14.583 135.519 1.00 94.45 116 ALA D N 1
ATOM 3207 C CA . ALA D 1 119 ? 15.571 13.210 135.026 1.00 92.78 116 ALA D CA 1
ATOM 3208 C C . ALA D 1 119 ? 16.864 12.573 134.521 1.00 87.61 116 ALA D C 1
ATOM 3209 O O . ALA D 1 119 ? 17.098 11.379 134.718 1.00 85.74 116 ALA D O 1
ATOM 3211 N N . ILE D 1 120 ? 17.699 13.382 133.878 1.00 85.66 117 ILE D N 1
ATOM 3212 C CA . ILE D 1 120 ? 18.984 12.910 133.357 1.00 81.50 117 ILE D CA 1
ATOM 3213 C C . ILE D 1 120 ? 19.934 12.538 134.485 1.00 77.73 117 ILE D C 1
ATOM 3214 O O . ILE D 1 120 ? 20.641 11.530 134.410 1.00 74.78 117 ILE D O 1
ATOM 3219 N N . ARG D 1 121 ? 19.933 13.344 135.536 1.00 78.20 118 ARG D N 1
ATOM 3220 C CA . ARG D 1 121 ? 20.765 13.055 136.684 1.00 75.92 118 ARG D CA 1
ATOM 3221 C C . ARG D 1 121 ? 20.227 11.816 137.388 1.00 76.17 118 ARG D C 1
ATOM 3222 O O . ARG D 1 121 ? 20.994 10.926 137.761 1.00 73.32 118 ARG D O 1
ATOM 3230 N N . GLN D 1 122 ? 18.898 11.765 137.521 1.00 79.82 119 GLN D N 1
ATOM 3231 C CA . GLN D 1 122 ? 18.168 10.615 138.076 1.00 81.79 119 GLN D CA 1
ATOM 3232 C C . GLN D 1 122 ? 18.560 9.311 137.386 1.00 79.41 119 GLN D C 1
ATOM 3233 O O . GLN D 1 122 ? 18.899 8.340 138.045 1.00 78.80 119 GLN D O 1
ATOM 3239 N N . ALA D 1 123 ? 18.510 9.306 136.055 1.00 78.46 120 ALA D N 1
ATOM 3240 C CA . ALA D 1 123 ? 18.929 8.159 135.262 1.00 77.05 120 ALA D CA 1
ATOM 3241 C C . ALA D 1 123 ? 20.411 7.838 135.408 1.00 73.21 120 ALA D C 1
ATOM 3242 O O . ALA D 1 123 ? 20.783 6.693 135.638 1.00 72.92 120 ALA D O 1
ATOM 3244 N N . PHE D 1 124 ? 21.256 8.854 135.288 1.00 71.02 121 PHE D N 1
ATOM 3245 C CA . PHE D 1 124 ? 22.692 8.634 135.147 1.00 67.72 121 PHE D CA 1
ATOM 3246 C C . PHE D 1 124 ? 23.421 8.263 136.432 1.00 66.35 121 PHE D C 1
ATOM 3247 O O . PHE D 1 124 ? 24.458 7.592 136.393 1.00 64.12 121 PHE D O 1
ATOM 3255 N N . ALA D 1 125 ? 22.897 8.713 137.569 1.00 67.99 122 ALA D N 1
ATOM 3256 C CA . ALA D 1 125 ? 23.554 8.455 138.844 1.00 67.53 122 ALA D CA 1
ATOM 3257 C C . ALA D 1 125 ? 23.780 6.965 139.055 1.00 68.21 122 ALA D C 1
ATOM 3258 O O . ALA D 1 125 ? 24.941 6.565 139.202 1.00 66.71 122 ALA D O 1
ATOM 3260 N N . PRO D 1 126 ? 22.694 6.135 139.014 1.00 71.12 123 PRO D N 1
ATOM 3261 C CA . PRO D 1 126 ? 22.794 4.693 139.181 1.00 72.92 123 PRO D CA 1
ATOM 3262 C C . PRO D 1 126 ? 23.782 4.067 138.204 1.00 71.57 123 PRO D C 1
ATOM 3263 O O . PRO D 1 126 ? 24.677 3.306 138.621 1.00 71.35 123 PRO D O 1
ATOM 3267 N N . LEU D 1 127 ? 23.630 4.400 136.918 1.00 71.24 124 LEU D N 1
ATOM 3268 C CA . LEU D 1 127 ? 24.502 3.860 135.884 1.00 70.50 124 LEU D CA 1
ATOM 3269 C C . LEU D 1 127 ? 25.963 4.162 136.179 1.00 68.73 124 LEU D C 1
ATOM 3270 O O . LEU D 1 127 ? 26.812 3.274 136.071 1.00 68.82 124 LEU D O 1
ATOM 3275 N N . ALA D 1 128 ? 26.255 5.405 136.568 1.00 68.33 125 ALA D N 1
ATOM 3276 C CA . ALA D 1 128 ? 27.622 5.799 136.850 1.00 67.33 125 ALA D CA 1
ATOM 3277 C C . ALA D 1 128 ? 28.180 4.988 138.009 1.00 69.31 125 ALA D C 1
ATOM 3278 O O . ALA D 1 128 ? 29.293 4.447 137.916 1.00 68.74 125 ALA D O 1
ATOM 3280 N N . ARG D 1 129 ? 27.396 4.889 139.085 1.00 72.36 126 ARG D N 1
ATOM 3281 C CA . ARG D 1 129 ? 27.791 4.106 140.244 1.00 75.13 126 ARG D CA 1
ATOM 3282 C C . ARG D 1 129 ? 28.137 2.669 139.859 1.00 76.39 126 ARG D C 1
ATOM 3283 O O . ARG D 1 129 ? 29.193 2.155 140.242 1.00 76.96 126 ARG D O 1
ATOM 3291 N N . ALA D 1 130 ? 27.254 2.021 139.104 1.00 77.76 127 ALA D N 1
ATOM 3292 C CA . ALA D 1 130 ? 27.495 0.640 138.706 1.00 79.50 127 ALA D CA 1
ATOM 3293 C C . ALA D 1 130 ? 28.717 0.574 137.794 1.00 76.73 127 ALA D C 1
ATOM 3294 O O . ALA D 1 130 ? 29.619 -0.236 138.000 1.00 77.27 127 ALA D O 1
ATOM 3296 N N . GLY D 1 131 ? 28.759 1.465 136.813 1.00 74.22 128 GLY D N 1
ATOM 3297 C CA . GLY D 1 131 ? 29.927 1.592 135.952 1.00 72.89 128 GLY D CA 1
ATOM 3298 C C . GLY D 1 131 ? 31.235 1.671 136.728 1.00 72.35 128 GLY D C 1
ATOM 3299 O O . GLY D 1 131 ? 32.186 0.947 136.431 1.00 73.01 128 GLY D O 1
ATOM 3300 N N . LEU D 1 132 ? 31.281 2.530 137.742 1.00 71.72 129 LEU D N 1
ATOM 3301 C CA . LEU D 1 132 ? 32.503 2.721 138.478 1.00 71.24 129 LEU D CA 1
ATOM 3302 C C . LEU D 1 132 ? 32.862 1.478 139.255 1.00 73.93 129 LEU D C 1
ATOM 3303 O O . LEU D 1 132 ? 34.021 1.053 139.249 1.00 74.28 129 LEU D O 1
ATOM 3308 N N . GLU D 1 133 ? 31.867 0.885 139.910 1.00 76.68 130 GLU D N 1
ATOM 3309 C CA . GLU D 1 133 ? 32.094 -0.312 140.722 1.00 80.29 130 GLU D CA 1
ATOM 3310 C C . GLU D 1 133 ? 32.594 -1.462 139.860 1.00 80.59 130 GLU D C 1
ATOM 3311 O O . GLU D 1 133 ? 33.551 -2.143 140.217 1.00 81.96 130 GLU D O 1
ATOM 3317 N N . ARG D 1 134 ? 31.946 -1.660 138.715 1.00 79.50 131 ARG D N 1
ATOM 3318 C CA . ARG D 1 134 ? 32.404 -2.644 137.766 1.00 80.42 131 ARG D CA 1
ATOM 3319 C C . ARG D 1 134 ? 33.841 -2.363 137.401 1.00 78.79 131 ARG D C 1
ATOM 3320 O O . ARG D 1 134 ? 34.694 -3.246 137.490 1.00 80.62 131 ARG D O 1
ATOM 3328 N N . GLY D 1 135 ? 34.092 -1.113 137.012 1.00 75.94 132 GLY D N 1
ATOM 3329 C CA . GLY D 1 135 ? 35.426 -0.627 136.693 1.00 74.60 132 GLY D CA 1
ATOM 3330 C C . GLY D 1 135 ? 36.399 -0.935 137.804 1.00 76.84 132 GLY D C 1
ATOM 3331 O O . GLY D 1 135 ? 37.498 -1.448 137.550 1.00 77.56 132 GLY D O 1
ATOM 3332 N N . TYR D 1 136 ? 35.996 -0.643 139.040 1.00 78.39 133 TYR D N 1
ATOM 3333 C CA . TYR D 1 136 ? 36.844 -0.940 140.177 1.00 81.64 133 TYR D CA 1
ATOM 3334 C C . TYR D 1 136 ? 37.268 -2.401 140.159 1.00 85.67 133 TYR D C 1
ATOM 3335 O O . TYR D 1 136 ? 38.464 -2.706 140.185 1.00 86.96 133 TYR D O 1
ATOM 3344 N N . GLN D 1 137 ? 36.276 -3.291 140.090 1.00 88.39 134 GLN D N 1
ATOM 3345 C CA . GLN D 1 137 ? 36.503 -4.727 140.122 1.00 93.17 134 GLN D CA 1
ATOM 3346 C C . GLN D 1 137 ? 37.432 -5.200 139.006 1.00 93.68 134 GLN D C 1
ATOM 3347 O O . GLN D 1 137 ? 38.425 -5.883 139.265 1.00 96.42 134 GLN D O 1
ATOM 3353 N N . GLU D 1 138 ? 37.125 -4.814 137.770 1.00 92.15 135 GLU D N 1
ATOM 3354 C CA . GLU D 1 138 ? 37.952 -5.203 136.618 1.00 93.55 135 GLU D CA 1
ATOM 3355 C C . GLU D 1 138 ? 39.413 -4.760 136.780 1.00 93.18 135 GLU D C 1
ATOM 3356 O O . GLU D 1 138 ? 40.325 -5.566 136.566 1.00 96.33 135 GLU D O 1
ATOM 3362 N N . ALA D 1 139 ? 39.625 -3.506 137.195 1.00 90.49 136 ALA D N 1
ATOM 3363 C CA . ALA D 1 139 ? 40.971 -2.985 137.480 1.00 90.69 136 ALA D CA 1
ATOM 3364 C C . ALA D 1 139 ? 41.746 -3.860 138.475 1.00 95.12 136 ALA D C 1
ATOM 3365 O O . ALA D 1 139 ? 42.810 -4.393 138.130 1.00 97.49 136 ALA D O 1
ATOM 3367 N N . CYS D 1 140 ? 41.211 -4.022 139.689 1.00 96.93 137 CYS D N 1
ATOM 3368 C CA . CYS D 1 140 ? 41.852 -4.865 140.700 1.00 101.98 137 CYS D CA 1
ATOM 3369 C C . CYS D 1 140 ? 42.276 -6.189 140.086 1.00 105.55 137 CYS D C 1
ATOM 3370 O O . CYS D 1 140 ? 43.403 -6.642 140.284 1.00 108.58 137 CYS D O 1
ATOM 3373 N N . GLN D 1 141 ? 41.373 -6.781 139.310 1.00 105.70 138 GLN D N 1
ATOM 3374 C CA . GLN D 1 141 ? 41.612 -8.086 138.723 1.00 110.08 138 GLN D CA 1
ATOM 3375 C C . GLN D 1 141 ? 42.849 -8.097 137.819 1.00 109.85 138 GLN D C 1
ATOM 3376 O O . GLN D 1 141 ? 43.636 -9.044 137.853 1.00 114.26 138 GLN D O 1
ATOM 3382 N N . VAL D 1 142 ? 43.018 -7.029 137.041 1.00 105.34 139 VAL D N 1
ATOM 3383 C CA . VAL D 1 142 ? 44.167 -6.861 136.142 1.00 105.35 139 VAL D CA 1
ATOM 3384 C C . VAL D 1 142 ? 45.461 -6.713 136.927 1.00 107.12 139 VAL D C 1
ATOM 3385 O O . VAL D 1 142 ? 46.494 -7.277 136.561 1.00 110.26 139 VAL D O 1
ATOM 3389 N N . LEU D 1 143 ? 45.395 -5.943 138.004 1.00 105.61 140 LEU D N 1
ATOM 3390 C CA . LEU D 1 143 ? 46.548 -5.721 138.850 1.00 108.00 140 LEU D CA 1
ATOM 3391 C C . LEU D 1 143 ? 47.014 -7.003 139.529 1.00 114.12 140 LEU D C 1
ATOM 3392 O O . LEU D 1 143 ? 48.211 -7.200 139.737 1.00 117.40 140 LEU D O 1
ATOM 3397 N N . ARG D 1 144 ? 46.062 -7.870 139.864 1.00 116.43 141 ARG D N 1
ATOM 3398 C CA . ARG D 1 144 ? 46.363 -9.164 140.462 1.00 123.09 141 ARG D CA 1
ATOM 3399 C C . ARG D 1 144 ? 47.111 -10.073 139.485 1.00 126.37 141 ARG D C 1
ATOM 3400 O O . ARG D 1 144 ? 48.077 -10.738 139.869 1.00 131.42 141 ARG D O 1
ATOM 3408 N N . GLN D 1 145 ? 46.673 -10.084 138.224 1.00 124.07 142 GLN D N 1
ATOM 3409 C CA . GLN D 1 145 ? 47.345 -10.869 137.179 1.00 127.61 142 GLN D CA 1
ATOM 3410 C C . GLN D 1 145 ? 48.667 -10.226 136.740 1.00 126.46 142 GLN D C 1
ATOM 3411 O O . GLN D 1 145 ? 49.468 -10.847 136.039 1.00 129.99 142 GLN D O 1
ATOM 3417 N N . LEU D 1 146 ? 48.879 -8.986 137.179 1.00 122.13 143 LEU D N 1
ATOM 3418 C CA . LEU D 1 146 ? 50.139 -8.269 136.985 1.00 121.68 143 LEU D CA 1
ATOM 3419 C C . LEU D 1 146 ? 51.163 -8.519 138.092 1.00 126.02 143 LEU D C 1
ATOM 3420 O O . LEU D 1 146 ? 52.264 -7.966 138.047 1.00 126.66 143 LEU D O 1
ATOM 3425 N N . ASN D 1 147 ? 50.789 -9.330 139.084 1.00 129.49 144 ASN D N 1
ATOM 3426 C CA . ASN D 1 147 ? 51.624 -9.619 140.265 1.00 134.67 144 ASN D CA 1
ATOM 3427 C C . ASN D 1 147 ? 51.902 -8.413 141.176 1.00 132.55 144 ASN D C 1
ATOM 3428 O O . ASN D 1 147 ? 52.529 -8.562 142.227 1.00 136.97 144 ASN D O 1
ATOM 3433 N N . VAL D 1 148 ? 51.429 -7.230 140.775 1.00 126.51 145 VAL D N 1
ATOM 3434 C CA . VAL D 1 148 ? 51.765 -5.971 141.462 1.00 124.79 145 VAL D CA 1
ATOM 3435 C C . VAL D 1 148 ? 50.625 -5.392 142.345 1.00 122.28 145 VAL D C 1
ATOM 3436 O O . VAL D 1 148 ? 50.580 -4.186 142.614 1.00 119.56 145 VAL D O 1
ATOM 3440 N N . TYR D 1 149 ? 49.734 -6.264 142.822 1.00 124.03 146 TYR D N 1
ATOM 3441 C CA . TYR D 1 149 ? 48.647 -5.843 143.718 1.00 122.84 146 TYR D CA 1
ATOM 3442 C C . TYR D 1 149 ? 49.096 -5.733 145.184 1.00 128.01 146 TYR D C 1
ATOM 3443 O O . TYR D 1 149 ? 48.808 -6.617 145.999 1.00 133.02 146 TYR D O 1
ATOM 3452 N N . THR D 1 150 ? 49.793 -4.638 145.503 1.00 127.59 147 THR D N 1
ATOM 3453 C CA . THR D 1 150 ? 50.321 -4.370 146.856 1.00 132.66 147 THR D CA 1
ATOM 3454 C C . THR D 1 150 ? 49.185 -4.077 147.840 1.00 132.75 147 THR D C 1
ATOM 3455 O O . THR D 1 150 ? 48.151 -3.545 147.440 1.00 127.53 147 THR D O 1
ATOM 3459 N N . PRO D 1 151 ? 49.368 -4.417 149.131 1.00 139.25 148 PRO D N 1
ATOM 3460 C CA . PRO D 1 151 ? 48.433 -3.923 150.136 1.00 140.37 148 PRO D CA 1
ATOM 3461 C C . PRO D 1 151 ? 48.329 -2.401 150.080 1.00 136.36 148 PRO D C 1
ATOM 3462 O O . PRO D 1 151 ? 47.275 -1.843 150.394 1.00 134.33 148 PRO D O 1
ATOM 3466 N N . ALA D 1 152 ? 49.422 -1.752 149.671 1.00 135.92 149 ALA D N 1
ATOM 3467 C CA . ALA D 1 152 ? 49.472 -0.299 149.488 1.00 132.81 149 ALA D CA 1
ATOM 3468 C C . ALA D 1 152 ? 48.586 0.155 148.329 1.00 125.29 149 ALA D C 1
ATOM 3469 O O . ALA D 1 152 ? 47.760 1.056 148.487 1.00 122.74 149 ALA D O 1
ATOM 3471 N N . VAL D 1 153 ? 48.764 -0.476 147.173 1.00 122.40 150 VAL D N 1
ATOM 3472 C CA . VAL D 1 153 ? 47.918 -0.217 146.015 1.00 116.25 150 VAL D CA 1
ATOM 3473 C C . VAL D 1 153 ? 46.445 -0.372 146.396 1.00 114.84 150 VAL D C 1
ATOM 3474 O O . VAL D 1 153 ? 45.651 0.556 146.210 1.00 111.41 150 VAL D O 1
ATOM 3478 N N . ALA D 1 154 ? 46.101 -1.533 146.954 1.00 118.43 151 ALA D N 1
ATOM 3479 C CA . ALA D 1 154 ? 44.733 -1.842 147.375 1.00 118.47 151 ALA D CA 1
ATOM 3480 C C . ALA D 1 154 ? 44.098 -0.698 148.163 1.00 118.30 151 ALA D C 1
ATOM 3481 O O . ALA D 1 154 ? 43.029 -0.205 147.792 1.00 114.53 151 ALA D O 1
ATOM 3483 N N . GLY D 1 155 ? 44.772 -0.269 149.229 1.00 123.04 152 GLY D N 1
ATOM 3484 C CA . GLY D 1 155 ? 44.307 0.842 150.063 1.00 124.30 152 GLY D CA 1
ATOM 3485 C C . GLY D 1 155 ? 43.968 2.105 149.291 1.00 119.00 152 GLY D C 1
ATOM 3486 O O . GLY D 1 155 ? 42.876 2.662 149.447 1.00 117.28 152 GLY D O 1
ATOM 3487 N N . GLN D 1 156 ? 44.911 2.543 148.454 1.00 116.94 153 GLN D N 1
ATOM 3488 C CA . GLN D 1 156 ? 44.743 3.727 147.615 1.00 112.64 153 GLN D CA 1
ATOM 3489 C C . GLN D 1 156 ? 43.507 3.589 146.759 1.00 107.32 153 GLN D C 1
ATOM 3490 O O . GLN D 1 156 ? 42.676 4.498 146.704 1.00 105.56 153 GLN D O 1
ATOM 3496 N N . LEU D 1 157 ? 43.379 2.440 146.106 1.00 105.41 154 LEU D N 1
ATOM 3497 C CA . LEU D 1 157 ? 42.268 2.212 145.196 1.00 100.87 154 LEU D CA 1
ATOM 3498 C C . LEU D 1 157 ? 40.909 2.215 145.906 1.00 101.30 154 LEU D C 1
ATOM 3499 O O . LEU D 1 157 ? 39.895 2.567 145.317 1.00 98.02 154 LEU D O 1
ATOM 3504 N N . GLN D 1 158 ? 40.909 1.834 147.178 1.00 105.75 155 GLN D N 1
ATOM 3505 C CA . GLN D 1 158 ? 39.707 1.847 147.990 1.00 107.25 155 GLN D CA 1
ATOM 3506 C C . GLN D 1 158 ? 39.305 3.257 148.394 1.00 106.34 155 GLN D C 1
ATOM 3507 O O . GLN D 1 158 ? 38.125 3.602 148.340 1.00 105.00 155 GLN D O 1
ATOM 3513 N N . GLY D 1 159 ? 40.286 4.059 148.806 1.00 107.64 156 GLY D N 1
ATOM 3514 C CA . GLY D 1 159 ? 40.068 5.472 149.112 1.00 107.43 156 GLY D CA 1
ATOM 3515 C C . GLY D 1 159 ? 39.629 6.219 147.867 1.00 101.88 156 GLY D C 1
ATOM 3516 O O . GLY D 1 159 ? 38.731 7.054 147.915 1.00 101.26 156 GLY D O 1
ATOM 3517 N N . LEU D 1 160 ? 40.254 5.897 146.739 1.00 98.36 157 LEU D N 1
ATOM 3518 C CA . LEU D 1 160 ? 39.886 6.486 145.460 1.00 93.51 157 LEU D CA 1
ATOM 3519 C C . LEU D 1 160 ? 38.469 6.084 145.044 1.00 90.83 157 LEU D C 1
ATOM 3520 O O . LEU D 1 160 ? 37.667 6.943 144.703 1.00 89.37 157 LEU D O 1
ATOM 3525 N N . LEU D 1 161 ? 38.168 4.786 145.096 1.00 90.96 158 LEU D N 1
ATOM 3526 C CA . LEU D 1 161 ? 36.828 4.266 144.797 1.00 89.44 158 LEU D CA 1
ATOM 3527 C C . LEU D 1 161 ? 35.759 4.948 145.643 1.00 91.03 158 LEU D C 1
ATOM 3528 O O . LEU D 1 161 ? 34.783 5.471 145.108 1.00 89.08 158 LEU D O 1
ATOM 3533 N N . LEU D 1 162 ? 35.958 4.951 146.959 1.00 95.01 159 LEU D N 1
ATOM 3534 C CA . LEU D 1 162 ? 34.986 5.530 147.886 1.00 97.59 159 LEU D CA 1
ATOM 3535 C C . LEU D 1 162 ? 34.807 7.038 147.702 1.00 96.11 159 LEU D C 1
ATOM 3536 O O . LEU D 1 162 ? 33.686 7.509 147.481 1.00 94.98 159 LEU D O 1
ATOM 3541 N N . LEU D 1 163 ? 35.917 7.775 147.783 1.00 96.35 160 LEU D N 1
ATOM 3542 C CA . LEU D 1 163 ? 35.929 9.225 147.609 1.00 96.01 160 LEU D CA 1
ATOM 3543 C C . LEU D 1 163 ? 35.195 9.655 146.329 1.00 92.11 160 LEU D C 1
ATOM 3544 O O . LEU D 1 163 ? 34.318 10.529 146.371 1.00 92.76 160 LEU D O 1
ATOM 3549 N N . THR D 1 164 ? 35.525 9.025 145.206 1.00 88.50 161 THR D N 1
ATOM 3550 C CA . THR D 1 164 ? 34.876 9.366 143.954 1.00 85.84 161 THR D CA 1
ATOM 3551 C C . THR D 1 164 ? 33.378 9.100 144.008 1.00 86.68 161 THR D C 1
ATOM 3552 O O . THR D 1 164 ? 32.582 9.976 143.660 1.00 86.79 161 THR D O 1
ATOM 3556 N N . GLN D 1 165 ? 32.997 7.899 144.448 1.00 88.37 162 GLN D 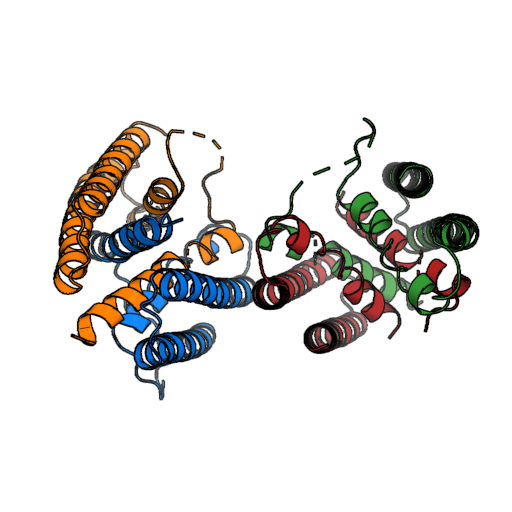N 1
ATOM 3557 C CA . GLN D 1 165 ? 31.593 7.552 144.606 1.00 89.90 162 GLN D CA 1
ATOM 3558 C C . GLN D 1 165 ? 30.880 8.678 145.335 1.00 92.26 162 GLN D C 1
ATOM 3559 O O . GLN D 1 165 ? 29.869 9.184 144.842 1.00 91.69 162 GLN D O 1
ATOM 3565 N N . ARG D 1 166 ? 31.430 9.092 146.482 1.00 95.42 163 ARG D N 1
ATOM 3566 C CA . ARG D 1 166 ? 30.844 10.180 147.270 1.00 98.86 163 ARG D CA 1
ATOM 3567 C C . ARG D 1 166 ? 30.756 11.467 146.463 1.00 97.04 163 ARG D C 1
ATOM 3568 O O . ARG D 1 166 ? 29.660 11.900 146.098 1.00 97.02 163 ARG D O 1
ATOM 3576 N N . LEU D 1 167 ? 31.912 12.057 146.171 1.00 95.90 164 LEU D N 1
ATOM 3577 C CA . LEU D 1 167 ? 31.973 13.333 145.461 1.00 95.11 164 LEU D CA 1
ATOM 3578 C C . LEU D 1 167 ? 31.062 13.438 144.236 1.00 92.01 164 LEU D C 1
ATOM 3579 O O . LEU D 1 167 ? 30.567 14.527 143.927 1.00 93.30 164 LEU D O 1
ATOM 3584 N N . PHE D 1 168 ? 30.829 12.323 143.546 1.00 88.42 165 PHE D N 1
ATOM 3585 C CA . PHE D 1 168 ? 29.936 12.363 142.399 1.00 86.26 165 PHE D CA 1
ATOM 3586 C C . PHE D 1 168 ? 28.514 12.559 142.842 1.00 88.23 165 PHE D C 1
ATOM 3587 O O . PHE D 1 168 ? 27.774 13.315 142.221 1.00 88.61 165 PHE D O 1
ATOM 3595 N N . GLU D 1 169 ? 28.134 11.879 143.921 1.00 90.06 166 GLU D N 1
ATOM 3596 C CA . GLU D 1 169 ? 26.793 12.029 144.471 1.00 92.72 166 GLU D CA 1
ATOM 3597 C C . GLU D 1 169 ? 26.648 13.467 144.943 1.00 95.39 166 GLU D C 1
ATOM 3598 O O . GLU D 1 169 ? 25.610 14.093 144.738 1.00 96.94 166 GLU D O 1
ATOM 3604 N N . GLU D 1 170 ? 27.716 13.993 145.540 1.00 96.40 167 GLU D N 1
ATOM 3605 C CA . GLU D 1 170 ? 27.781 15.405 145.915 1.00 99.77 167 GLU D CA 1
ATOM 3606 C C . GLU D 1 170 ? 27.614 16.323 144.704 1.00 98.39 167 GLU D C 1
ATOM 3607 O O . GLU D 1 170 ? 26.799 17.249 144.730 1.00 101.14 167 GLU D O 1
ATOM 3613 N N . ARG D 1 171 ? 28.356 16.049 143.636 1.00 94.54 168 ARG D N 1
ATOM 3614 C CA . ARG D 1 171 ? 28.210 16.809 142.405 1.00 93.91 168 ARG D CA 1
ATOM 3615 C C . ARG D 1 171 ? 26.747 16.915 141.977 1.00 94.72 168 ARG D C 1
ATOM 3616 O O . ARG D 1 171 ? 26.279 18.001 141.630 1.00 97.45 168 ARG D O 1
ATOM 3624 N N . LEU D 1 172 ? 26.030 15.793 142.041 1.00 93.32 169 LEU D N 1
ATOM 3625 C CA . LEU D 1 172 ? 24.679 15.684 141.491 1.00 94.06 169 LEU D CA 1
ATOM 3626 C C . LEU D 1 172 ? 23.593 16.444 142.260 1.00 99.33 169 LEU D C 1
ATOM 3627 O O . LEU D 1 172 ? 22.423 16.404 141.886 1.00 100.77 169 LEU D O 1
ATOM 3632 N N . GLN D 1 173 ? 23.979 17.147 143.316 1.00 103.18 170 GLN D N 1
ATOM 3633 C CA . GLN D 1 173 ? 23.021 17.897 144.121 1.00 109.17 170 GLN D CA 1
ATOM 3634 C C . GLN D 1 173 ? 22.878 19.360 143.679 1.00 112.77 170 GLN D C 1
ATOM 3635 O O . GLN D 1 173 ? 21.786 19.930 143.775 1.00 116.79 170 GLN D O 1
ATOM 3641 N N . ILE D 1 174 ? 23.975 19.957 143.205 1.00 112.23 171 ILE D N 1
ATOM 3642 C CA . ILE D 1 174 ? 23.965 21.338 142.697 1.00 115.95 171 ILE D CA 1
ATOM 3643 C C . ILE D 1 174 ? 23.906 21.412 141.159 1.00 113.75 171 ILE D C 1
ATOM 3644 O O . ILE D 1 174 ? 23.812 20.391 140.464 1.00 109.39 171 ILE D O 1
#

InterPro domains:
  IPR041651 Domain of unknown function DUF5610 [PF18433] (54-167)

Radius of gyration: 25.47 Å; Cα contacts (8 Å, |Δi|>4): 424; chains: 4; bounding box: 71×75×52 Å

B-factor: mean 90.61, std 16.61, range [55.52, 151.66]